Protein AF-A0A556U0G1-F1 (afdb_monomer)

Foldseek 3Di:
DDDDDDDDDDDDDDDDDDDDDDDDDDDDPDPDDDDDDDDDDDDPDDDQWDFVLDGDDWDWDDDDDDDDDDDDDDDDDDDDDDDDDDDFKDKDWDDDDDPRWIWIWIDGPPDPDTDDDTTTDDDDDDDPDGDTDDADDFKEADDDDDDFKDWPDPSPDGIGHAQDKTFIDTPPQWHWDPDFDDRIWGHHRHDIDDDPTDIFGKEADPDDPDQKDWDPPPPDGIGTAFDKTKMAGHPQWHWPVRDRIDIWGHHHHDIPDPPTDIHGPVVVVVVVVVVPPDDDDPDPDPQAAAEAEEAWALQSLLLVVLLVLQLCVLQVQALLQAHPPDPDQPPPPALQCNQWDADSVRGTAGSYAYEFQACVNLVCCCPDSNVNRYDPLSRYYHHDHLQQFLLCLAPNSLVVCLVSNVVSNVVSVVVHSHYQAYEYEAELRGNGRQNNVLNNLVVCCVVPVPHAYEYEYEYDDPVPHPDLCSLLSNLLSCLSCLQRHLAYEYFYPVLLQLCCCPALVDVGDDSNQSSNVSSLLVCLVCVLSRDDFPDRQGSVNLSVQAPPDSNLRYWWKFKDDFHFQVCQVPDADDPLRQLVNRQDCSRTRDNFNLLLKAWAAKEKRKEADDDVVSNVVSVVVVLVDPSHHHAPVCSPRYHYTYYHHFRDHDVVHGGHRHRMMMMMTIRILRCLVSLVVSLVSLCVCVVVCHPVCVSVVSPDDSVSSVVSSVVSVVSSVVSVVSRDHPPVPPPPPPDD

InterPro domains:
  IPR000217 Tubulin [PR01161] (297-317)
  IPR000217 Tubulin [PR01161] (340-359)
  IPR000217 Tubulin [PR01161] (382-393)
  IPR000217 Tubulin [PR01161] (395-419)
  IPR000217 Tubulin [PR01161] (421-439)
  IPR000217 Tubulin [PR01161] (440-461)
  IPR000217 Tubulin [PR01161] (465-478)
  IPR000217 Tubulin [PR01161] (479-499)
  IPR000217 Tubulin [PR01161] (667-695)
  IPR000217 Tubulin [PTHR11588] (289-726)
  IPR000436 Sushi/SCR/CCP domain [PF00084] (217-262)
  IPR000436 Sushi/SCR/CCP domain [PS50923] (201-264)
  IPR000436 Sushi/SCR/CCP domain [SM00032] (140-199)
  IPR000436 Sushi/SCR/CCP domain [SM00032] (203-262)
  IPR000436 Sushi/SCR/CCP domain [cd00033] (140-200)
  IPR000436 Sushi/SCR/CCP domain [cd00033] (203-262)
  IPR002452 Alpha tubulin [PR01162] (305-320)
  IPR002452 Alpha tubulin [PR01162] (332-345)
  IPR002452 Alpha tubulin [PR01162] (375-388)
  IPR002452 Alpha tubulin [PR01162] (407-415)

Organism: Bagarius yarrelli (NCBI:txid175774)

Solvent-accessible surface area (backbone atoms only — not comparable to full-atom values): 43188 Å² total; per-residue (Å²): 139,79,89,81,90,81,88,90,84,88,87,87,87,88,83,91,82,87,82,88,78,91,81,90,82,93,76,79,93,71,86,86,75,92,74,79,88,79,87,86,83,80,79,86,77,76,84,84,61,52,55,91,85,41,82,64,86,85,68,83,55,76,82,89,79,87,93,78,92,82,88,87,87,87,86,84,90,81,90,87,88,82,91,85,87,82,90,74,75,55,76,53,71,50,80,53,72,100,73,85,37,52,46,49,44,57,49,52,88,87,51,99,64,78,68,81,69,50,61,52,69,88,82,85,81,89,76,91,89,72,84,85,84,85,85,71,100,35,52,19,65,59,86,82,72,62,92,58,43,35,73,64,60,88,80,76,66,60,65,38,50,53,69,42,73,50,39,52,40,48,30,96,69,34,43,75,52,91,89,55,90,42,49,51,32,38,22,61,46,64,46,70,49,81,71,58,64,51,58,39,38,39,16,65,58,76,84,80,73,76,60,55,36,72,76,55,70,90,83,62,60,69,39,49,56,72,41,71,46,39,35,32,44,36,95,65,34,40,40,82,85,71,55,86,58,52,74,33,38,23,54,52,68,44,65,49,80,83,87,77,58,56,44,49,46,68,62,51,48,57,65,44,60,77,60,70,81,68,79,97,66,99,65,90,65,78,82,53,59,22,40,39,38,37,19,30,16,67,63,8,40,53,34,45,53,39,33,52,54,46,52,26,62,69,72,58,36,42,52,68,14,42,42,90,84,63,88,49,81,89,58,92,77,59,52,50,56,20,48,31,45,80,42,100,83,55,32,40,29,62,42,53,38,36,36,27,37,41,45,70,67,58,49,49,50,62,70,39,82,48,34,61,26,55,60,74,81,34,58,44,59,41,89,60,61,28,83,53,31,26,26,30,9,40,60,50,62,27,59,76,49,46,64,58,52,50,54,48,51,46,58,53,52,74,73,36,94,36,65,50,32,39,40,40,27,23,20,29,34,39,5,35,18,8,14,30,46,29,49,48,38,56,51,45,41,70,78,41,63,91,45,49,33,36,36,42,36,37,40,78,25,89,91,79,54,90,56,92,52,22,46,54,19,32,43,51,24,48,50,61,30,48,87,51,44,53,32,38,41,48,35,25,54,53,29,44,46,52,36,40,36,70,44,51,67,35,94,76,71,47,70,69,56,49,26,48,58,48,22,55,51,54,46,54,70,46,37,39,59,43,41,86,37,91,36,59,59,50,78,72,42,49,36,75,61,44,29,91,43,75,87,57,22,56,32,44,39,19,54,18,75,70,46,17,53,86,59,45,87,80,59,87,79,51,69,47,54,36,58,53,45,49,75,36,68,76,41,26,27,46,80,44,58,61,74,82,25,32,33,59,15,33,38,39,34,36,29,6,80,72,59,70,70,51,51,54,52,34,50,55,54,55,71,71,36,84,73,63,45,57,36,88,94,33,86,73,38,72,45,71,31,40,30,66,61,52,60,76,66,61,89,95,50,64,58,34,83,45,63,49,40,38,37,33,40,31,17,39,40,20,56,46,57,50,50,52,56,39,51,53,54,33,50,65,37,56,77,67,55,56,74,48,64,66,35,43,74,33,77,37,65,75,64,54,61,55,52,25,51,51,53,53,51,50,53,47,48,53,38,52,60,68,59,52,69,88,70,82,76,74,77,75,84,84,78,133

pLDDT: mean 70.83, std 23.63, range [21.72, 96.25]

Sequence (736 aa):
MTNLKLEDAGIYWAGIDKIYADIMFKVKVMVTEEVVSRPRVWLDRSPVVTCQGQPVLLRCWTDRGTNVNYTWSREARSQDVLLQSSADLLLRCESLTEDARYSCSAQNAVSSEQSKIISLHLLQAGQENCVYFLISDAQCKRPIFGENRILDDESGLQIFPDGATVKFKCSSGYITARGLASRSVTCNGTQWSELLLQCQTQCDRPAVGGNRVMVENTGQQTFLNGETVTFKCSTGYRIVDNSASKTITCVGTDWTNLELTCTDIFLLEKKLEIVATLDGTGDTQSVKRECISIHVGQAGVQIGNACWELYCLEHGIQPDGQMPSDKTIGGGDDSFNTFFSETGAGKHVPRAVFLDLEPTVVDEVRTGTYRQLFHPEQLITGKEDAANNYARGHYTIGKEVIDLVLDRTRKLADQCTGLQGFLVFHSFGGGTGSGFTSLLMERLSVDYGKKSKLEFSVYPAPQVSTAVVEPYNSILTTHTTLEHSDCAFMVDNEAIYDICRRNLDIERPTYTNLNRLMSQIVSSITASLRFDGALNVDITEFQTNLVPYPRIHFPLVTYAPVISAEKAYHEQLSVAEITNACFEPANQMVKCDPRHGKYMACCVLYRGDVVPKDVNAAIATIKTKRSIQFVDWCPTGFKVGINYQPPTVVPGGDLAKVQRAVCMLSNTTAIAEAWARLNHKFDLMYAKRAFVHWYVGEGMEEGEFSEAREDMAALEKDYEEVGADSVEGEEEEEEY

Mean predicted aligned error: 19.9 Å

Radius of gyration: 43.25 Å; Cα contacts (8 Å, |Δi|>4): 1221; chains: 1; bounding box: 97×89×118 Å

Structure (mmCIF, N/CA/C/O backbone):
data_AF-A0A556U0G1-F1
#
_entry.id   AF-A0A556U0G1-F1
#
loop_
_atom_site.group_PDB
_atom_site.id
_atom_site.type_symbol
_atom_site.label_atom_id
_atom_site.label_alt_id
_atom_site.label_comp_id
_atom_site.label_asym_id
_atom_site.label_entity_id
_atom_site.label_seq_id
_atom_site.pdbx_PDB_ins_code
_atom_site.Cartn_x
_atom_site.Cartn_y
_atom_site.Cartn_z
_atom_site.occupancy
_atom_site.B_iso_or_equiv
_atom_site.auth_seq_id
_atom_site.auth_comp_id
_atom_site.auth_asym_id
_atom_site.auth_atom_id
_atom_site.pdbx_PDB_model_num
ATOM 1 N N . MET A 1 1 ? 22.754 -0.346 65.872 1.00 28.94 1 MET A N 1
ATOM 2 C CA . MET A 1 1 ? 23.020 -0.374 64.416 1.00 28.94 1 MET A CA 1
ATOM 3 C C . MET A 1 1 ? 23.523 -1.775 64.148 1.00 28.94 1 MET A C 1
ATOM 5 O O . MET A 1 1 ? 24.453 -2.157 64.838 1.00 28.94 1 MET A O 1
ATOM 9 N N . THR A 1 2 ? 22.848 -2.646 63.407 1.00 26.36 2 THR A N 1
ATOM 10 C CA . THR A 1 2 ? 22.273 -2.541 62.043 1.00 26.36 2 THR A CA 1
ATOM 11 C C . THR A 1 2 ? 21.390 -3.809 61.883 1.00 26.36 2 THR A C 1
ATOM 13 O O . THR A 1 2 ? 21.847 -4.870 62.283 1.00 26.36 2 THR A O 1
ATOM 16 N N . ASN A 1 3 ? 20.075 -3.811 61.594 1.00 22.75 3 ASN A N 1
ATOM 17 C CA . ASN A 1 3 ? 19.340 -3.508 60.342 1.00 22.75 3 ASN A CA 1
ATOM 18 C C . ASN A 1 3 ? 20.105 -3.945 59.076 1.00 22.75 3 ASN A C 1
ATOM 20 O O . ASN A 1 3 ? 21.216 -3.467 58.901 1.00 22.75 3 ASN A O 1
ATOM 24 N N . LEU A 1 4 ? 19.611 -4.791 58.158 1.00 24.09 4 LEU A N 1
ATOM 25 C CA . LEU A 1 4 ? 18.251 -5.068 57.646 1.00 24.09 4 LEU A CA 1
ATOM 26 C C . LEU A 1 4 ? 18.256 -6.355 56.767 1.00 24.09 4 LEU A C 1
ATOM 28 O O . LEU A 1 4 ? 19.283 -6.600 56.148 1.00 24.09 4 LEU A O 1
ATOM 32 N N . LYS A 1 5 ? 17.069 -6.988 56.591 1.00 25.34 5 LYS A N 1
ATOM 33 C CA . LYS A 1 5 ? 16.547 -7.712 55.381 1.00 25.34 5 LYS A CA 1
ATOM 34 C C . LYS A 1 5 ? 17.290 -8.994 54.904 1.00 25.34 5 LYS A C 1
ATOM 36 O O . LYS A 1 5 ? 18.461 -9.133 55.195 1.00 25.34 5 LYS A O 1
ATOM 41 N N . LEU A 1 6 ? 16.725 -9.992 54.202 1.00 25.75 6 LEU A N 1
ATOM 42 C CA . LEU A 1 6 ? 15.509 -10.215 53.387 1.00 25.75 6 LEU A CA 1
ATOM 43 C C . LEU A 1 6 ? 15.269 -11.756 53.254 1.00 25.75 6 LEU A C 1
ATOM 45 O O . LEU A 1 6 ? 16.214 -12.518 53.407 1.00 25.75 6 LEU A O 1
ATOM 49 N N . GLU A 1 7 ? 14.020 -12.136 52.949 1.00 25.88 7 GLU A N 1
ATOM 50 C CA . GLU A 1 7 ? 13.533 -13.252 52.090 1.00 25.88 7 GLU A CA 1
ATOM 51 C C . GLU A 1 7 ? 13.789 -14.771 52.314 1.00 25.88 7 GLU A C 1
ATOM 53 O O . GLU A 1 7 ? 14.866 -15.238 52.660 1.00 25.88 7 GLU A O 1
ATOM 58 N N . ASP A 1 8 ? 12.693 -15.491 52.012 1.00 27.39 8 ASP A N 1
ATOM 59 C CA . ASP A 1 8 ? 12.501 -16.821 51.407 1.00 27.39 8 ASP A CA 1
ATOM 60 C C . ASP A 1 8 ? 12.915 -18.138 52.084 1.00 27.39 8 ASP A C 1
ATOM 62 O O . ASP A 1 8 ? 14.073 -18.408 52.377 1.00 27.39 8 ASP A O 1
ATOM 66 N N . ALA A 1 9 ? 11.924 -19.037 52.225 1.00 27.70 9 ALA A N 1
ATOM 67 C CA . ALA A 1 9 ? 11.876 -20.324 51.510 1.00 27.70 9 ALA A CA 1
ATOM 68 C C . ALA A 1 9 ? 10.770 -21.239 52.077 1.00 27.70 9 ALA A C 1
ATOM 70 O O . ALA A 1 9 ? 10.756 -21.587 53.259 1.00 27.70 9 ALA A O 1
ATOM 71 N N . GLY A 1 10 ? 9.864 -21.694 51.210 1.00 26.30 10 GLY A N 1
ATOM 72 C CA . GLY A 1 10 ? 9.154 -22.961 51.395 1.00 26.30 10 GLY A CA 1
ATOM 73 C C . GLY A 1 10 ? 9.829 -24.064 50.573 1.00 26.30 10 GLY A C 1
ATOM 74 O O . GLY A 1 10 ? 10.490 -23.744 49.595 1.00 26.30 10 GLY A O 1
ATOM 75 N N . ILE A 1 11 ? 9.649 -25.336 50.959 1.00 26.06 11 ILE A N 1
ATOM 76 C CA . ILE A 1 11 ? 9.400 -26.514 50.094 1.00 26.06 11 ILE A CA 1
ATOM 77 C C . ILE A 1 11 ? 9.125 -27.762 50.973 1.00 26.06 11 ILE A C 1
ATOM 79 O O . ILE A 1 11 ? 9.585 -27.886 52.104 1.00 26.06 11 ILE A O 1
ATOM 83 N N . TYR A 1 12 ? 8.288 -28.629 50.401 1.00 25.84 12 TYR A N 1
ATOM 84 C CA . TYR A 1 12 ? 7.563 -29.828 50.842 1.00 25.84 12 TYR A CA 1
ATOM 85 C C . TYR A 1 12 ? 8.403 -31.051 51.263 1.00 25.84 12 TYR A C 1
ATOM 87 O O . TYR A 1 12 ? 9.564 -31.120 50.898 1.00 25.84 12 TYR A O 1
ATOM 95 N N . TRP A 1 13 ? 7.775 -32.052 51.916 1.00 24.39 13 TRP A N 1
ATOM 96 C CA . TRP A 1 13 ? 7.660 -33.457 51.442 1.00 24.39 13 TRP A CA 1
ATOM 97 C C . TRP A 1 13 ? 6.618 -34.256 52.254 1.00 24.39 13 TRP A C 1
ATOM 99 O O . TRP A 1 13 ? 6.487 -34.103 53.468 1.00 24.39 13 TRP A O 1
ATOM 109 N N . ALA A 1 14 ? 5.875 -35.114 51.549 1.00 27.53 14 ALA A N 1
ATOM 110 C CA . ALA A 1 14 ? 4.930 -36.096 52.075 1.00 27.53 14 ALA A CA 1
ATOM 111 C C . ALA A 1 14 ? 5.623 -37.454 52.300 1.00 27.53 14 ALA A C 1
ATOM 113 O O . ALA A 1 14 ? 6.470 -37.849 51.504 1.00 27.53 14 ALA A O 1
ATOM 114 N N . GLY A 1 15 ? 5.220 -38.191 53.339 1.00 25.48 15 GLY A N 1
ATOM 115 C CA . GLY A 1 15 ? 5.685 -39.557 53.595 1.00 25.48 15 GLY A CA 1
ATOM 116 C C . GLY A 1 15 ? 4.915 -40.212 54.739 1.00 25.48 15 GLY A C 1
ATOM 117 O O . GLY A 1 15 ? 5.096 -39.862 55.900 1.00 25.48 15 GLY A O 1
ATOM 118 N N . ILE A 1 16 ? 4.023 -41.135 54.385 1.00 31.19 16 ILE A N 1
ATOM 119 C CA . ILE A 1 16 ? 3.271 -42.014 55.287 1.00 31.19 16 ILE A CA 1
ATOM 120 C C . ILE A 1 16 ? 4.157 -43.221 55.606 1.00 31.19 16 ILE A C 1
ATOM 122 O O . ILE A 1 16 ? 4.592 -43.874 54.667 1.00 31.19 16 ILE A O 1
ATOM 126 N N . ASP A 1 17 ? 4.343 -43.567 56.886 1.00 27.78 17 ASP A N 1
ATOM 127 C CA . ASP A 1 17 ? 4.239 -44.969 57.312 1.00 27.78 17 ASP A CA 1
ATOM 128 C C . ASP A 1 17 ? 4.019 -45.152 58.826 1.00 27.78 17 ASP A C 1
ATOM 130 O O . ASP A 1 17 ? 4.550 -44.435 59.672 1.00 27.78 17 ASP A O 1
ATOM 134 N N . LYS A 1 18 ? 3.125 -46.103 59.115 1.00 28.72 18 LYS A N 1
ATOM 135 C CA . LYS A 1 18 ? 2.422 -46.417 60.373 1.00 28.72 18 LYS A CA 1
ATOM 136 C C . LYS A 1 18 ? 3.313 -46.995 61.479 1.00 28.72 18 LYS A C 1
ATOM 138 O O . LYS A 1 18 ? 4.296 -47.654 61.179 1.00 28.72 18 LYS A O 1
ATOM 143 N N . ILE A 1 19 ? 2.808 -46.953 62.724 1.00 26.62 19 ILE A N 1
ATOM 144 C CA . ILE A 1 19 ? 2.691 -48.122 63.628 1.00 26.62 19 ILE A CA 1
ATOM 145 C C . ILE A 1 19 ? 1.631 -47.828 64.719 1.00 26.62 19 ILE A C 1
ATOM 147 O O . ILE A 1 19 ? 1.795 -46.910 65.511 1.00 26.62 19 ILE A O 1
ATOM 151 N N . TYR A 1 20 ? 0.567 -48.652 64.706 1.00 29.41 20 TYR A N 1
ATOM 152 C CA . TYR A 1 20 ? -0.371 -49.027 65.788 1.00 29.41 20 TYR A CA 1
ATOM 153 C C . TYR A 1 20 ? -1.248 -47.945 66.449 1.00 29.41 20 TYR A C 1
ATOM 155 O O . TYR A 1 20 ? -0.780 -46.899 66.860 1.00 29.41 20 TYR A O 1
ATOM 163 N N . ALA A 1 21 ? -2.530 -48.155 66.726 1.00 27.78 21 ALA A N 1
ATOM 164 C CA . ALA A 1 21 ? -3.531 -49.144 66.342 1.00 27.78 21 ALA A CA 1
ATOM 165 C C . ALA A 1 21 ? -4.877 -48.531 66.795 1.00 27.78 21 ALA A C 1
ATOM 167 O O . ALA A 1 21 ? -4.935 -47.952 67.876 1.00 27.78 21 ALA A O 1
ATOM 168 N N . ASP A 1 22 ? -5.890 -48.620 65.930 1.00 25.55 22 ASP A N 1
ATOM 169 C CA . ASP A 1 22 ? -7.312 -48.895 66.198 1.00 25.55 22 ASP A CA 1
ATOM 170 C C . ASP A 1 22 ? -8.046 -48.202 67.377 1.00 25.55 22 ASP A C 1
ATOM 172 O O . ASP A 1 22 ? -7.646 -48.326 68.523 1.00 25.55 22 ASP A O 1
ATOM 176 N N . ILE A 1 23 ? -9.209 -47.536 67.274 1.00 28.64 23 ILE A N 1
ATOM 177 C CA . ILE A 1 23 ? -10.278 -47.365 66.270 1.00 28.64 23 ILE A CA 1
ATOM 178 C C . ILE A 1 23 ? -11.098 -46.102 66.682 1.00 28.64 23 ILE A C 1
ATOM 180 O O . ILE A 1 23 ? -11.184 -45.760 67.860 1.00 28.64 23 ILE A O 1
ATOM 184 N N . MET A 1 24 ? -11.690 -45.415 65.693 1.00 23.23 24 MET A N 1
ATOM 185 C CA . MET A 1 24 ? -12.551 -44.204 65.730 1.00 23.23 24 MET A CA 1
ATOM 186 C C . MET A 1 24 ? -13.786 -44.292 66.673 1.00 23.23 24 MET A C 1
ATOM 188 O O . MET A 1 24 ? -14.237 -45.390 66.967 1.00 23.23 24 MET A O 1
ATOM 192 N N . PHE A 1 25 ? -14.415 -43.219 67.196 1.00 27.34 25 PHE A N 1
ATOM 193 C CA . PHE A 1 25 ? -14.972 -42.014 66.538 1.00 27.34 25 PHE A CA 1
ATOM 194 C C . PHE A 1 25 ? -15.118 -40.790 67.483 1.00 27.34 25 PHE A C 1
ATOM 196 O O . PHE A 1 25 ? -15.427 -40.926 68.664 1.00 27.34 25 PHE A O 1
ATOM 203 N N . LYS A 1 26 ? -14.997 -39.572 66.921 1.00 27.22 26 LYS A N 1
ATOM 204 C CA . LYS A 1 26 ? -15.439 -38.286 67.506 1.00 27.22 26 LYS A CA 1
ATOM 205 C C . LYS A 1 26 ? -16.962 -38.153 67.390 1.00 27.22 26 LYS A C 1
ATOM 207 O O . LYS A 1 26 ? -17.457 -38.134 66.267 1.00 27.22 26 LYS A O 1
ATOM 212 N N . VAL A 1 27 ? -17.677 -37.905 68.491 1.00 24.47 27 VAL A N 1
ATOM 213 C CA . VAL A 1 27 ? -19.022 -37.303 68.435 1.00 24.47 27 VAL A CA 1
ATOM 214 C C . VAL A 1 27 ? -19.171 -36.249 69.533 1.00 24.47 27 VAL A C 1
ATOM 216 O O . VAL A 1 27 ? -18.897 -36.494 70.704 1.00 24.47 27 VAL A O 1
ATOM 219 N N . LYS A 1 28 ? -19.564 -35.047 69.092 1.00 23.81 28 LYS A N 1
ATOM 220 C CA . LYS A 1 28 ? -19.944 -33.872 69.885 1.00 23.81 28 LYS A CA 1
ATOM 221 C C . LYS A 1 28 ? -20.866 -34.256 71.042 1.00 23.81 28 LYS A C 1
ATOM 223 O O . LYS A 1 28 ? -21.819 -35.002 70.843 1.00 23.81 28 LYS A O 1
ATOM 228 N N . VAL A 1 29 ? -20.648 -33.639 72.201 1.00 26.95 29 VAL A N 1
ATOM 229 C CA . VAL A 1 29 ? -21.629 -33.608 73.291 1.00 26.95 29 VAL A CA 1
ATOM 230 C C . VAL A 1 29 ? -22.904 -32.942 72.760 1.00 26.95 29 VAL A C 1
ATOM 232 O O . VAL A 1 29 ? -22.956 -31.724 72.604 1.00 26.95 29 VAL A O 1
ATOM 235 N N . MET A 1 30 ? -23.906 -33.754 72.424 1.00 22.06 30 MET A N 1
ATOM 236 C CA . MET A 1 30 ? -25.283 -33.327 72.204 1.00 22.06 30 MET A CA 1
ATOM 237 C C . MET A 1 30 ? -26.067 -33.699 73.456 1.00 22.06 30 MET A C 1
ATOM 239 O O . MET A 1 30 ? -26.327 -34.873 73.704 1.00 22.06 30 MET A O 1
ATOM 243 N N . VAL A 1 31 ? -26.427 -32.696 74.255 1.00 23.86 31 VAL A N 1
ATOM 244 C CA . VAL A 1 31 ? -27.541 -32.840 75.191 1.00 23.86 31 VAL A CA 1
ATOM 245 C C . VAL A 1 31 ? -28.800 -32.891 74.333 1.00 23.86 31 VAL A C 1
ATOM 247 O O . VAL A 1 31 ? -29.129 -31.933 73.637 1.00 23.86 31 VAL A O 1
ATOM 250 N N . THR A 1 32 ? -29.447 -34.048 74.325 1.00 24.47 32 THR A N 1
ATOM 251 C CA . THR A 1 32 ? -30.760 -34.266 73.727 1.00 24.47 32 THR A CA 1
ATOM 252 C C . THR A 1 32 ? -31.829 -33.694 74.651 1.00 24.47 32 THR A C 1
ATOM 254 O O . THR A 1 32 ? -32.144 -34.298 75.673 1.00 24.47 32 THR A O 1
ATOM 257 N N . GLU A 1 33 ? -32.407 -32.559 74.273 1.00 22.33 33 GLU A N 1
ATOM 258 C CA . GLU A 1 33 ? -33.780 -32.214 74.641 1.00 22.33 33 GLU A CA 1
ATOM 259 C C . GLU A 1 33 ? -34.601 -32.155 73.350 1.00 22.33 33 GLU A C 1
ATOM 261 O O . GLU A 1 33 ? -34.437 -31.261 72.519 1.00 22.33 33 GLU A O 1
ATOM 266 N N . GLU A 1 34 ? -35.471 -33.148 73.164 1.00 28.33 34 GLU A N 1
ATOM 267 C CA . GLU A 1 34 ? -36.632 -33.005 72.292 1.00 28.33 34 GLU A CA 1
ATOM 268 C C . GLU A 1 34 ? -37.576 -31.987 72.928 1.00 28.33 34 GLU A C 1
ATOM 270 O O . GLU A 1 34 ? -38.126 -32.249 73.994 1.00 28.33 34 GLU A O 1
ATOM 275 N N . VAL A 1 35 ? -37.825 -30.858 72.261 1.00 24.81 35 VAL A N 1
ATOM 276 C CA . VAL A 1 35 ? -39.031 -30.066 72.526 1.00 24.81 35 VAL A CA 1
ATOM 277 C C . VAL A 1 35 ? -39.583 -29.525 71.210 1.00 24.81 35 VAL A C 1
ATOM 279 O O . VAL A 1 35 ? -39.032 -28.610 70.601 1.00 24.81 35 VAL A O 1
ATOM 282 N N . VAL A 1 36 ? -40.673 -30.172 70.795 1.00 26.66 36 VAL A N 1
ATOM 283 C CA . VAL A 1 36 ? -41.829 -29.693 70.024 1.00 26.66 36 VAL A CA 1
ATOM 284 C C . VAL A 1 36 ? -41.690 -28.279 69.440 1.00 26.66 36 VAL A C 1
ATOM 286 O O . VAL A 1 36 ? -41.546 -27.283 70.150 1.00 26.66 36 VAL A O 1
ATOM 289 N N . SER A 1 37 ? -41.802 -28.206 68.113 1.00 28.83 37 SER A N 1
ATOM 290 C CA . SER A 1 37 ? -41.826 -26.980 67.316 1.00 28.83 37 SER A CA 1
ATOM 291 C C . SER A 1 37 ? -42.733 -25.900 67.917 1.00 28.83 37 SER A C 1
ATOM 293 O O . SER A 1 37 ? -43.923 -26.106 68.149 1.00 28.83 37 SER A O 1
ATOM 295 N N . ARG A 1 38 ? -42.126 -24.733 68.136 1.00 26.47 38 ARG A N 1
ATOM 296 C CA . ARG 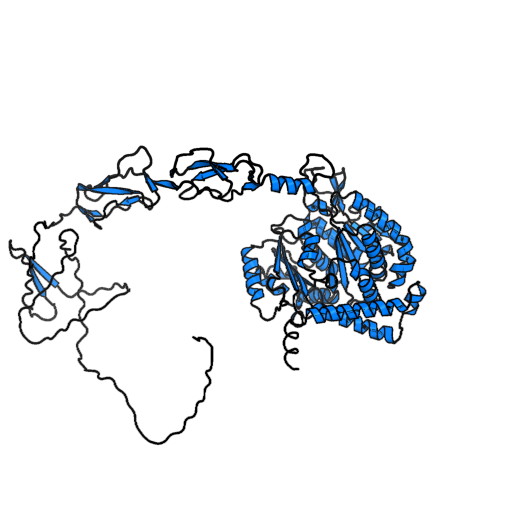A 1 38 ? -42.693 -23.533 68.758 1.00 26.47 38 ARG A CA 1
ATOM 297 C C . ARG A 1 38 ? -43.834 -22.918 67.924 1.00 26.47 38 ARG A C 1
ATOM 299 O O . ARG A 1 38 ? -43.658 -22.761 66.715 1.00 26.47 38 ARG A O 1
ATOM 306 N N . PRO A 1 39 ? -44.926 -22.441 68.551 1.00 24.95 39 PRO A N 1
ATOM 307 C CA . PRO A 1 39 ? -45.899 -21.564 67.907 1.00 24.95 39 PRO A CA 1
ATOM 308 C C . PRO A 1 39 ? -45.316 -20.144 67.786 1.00 24.95 39 PRO A C 1
ATOM 310 O O . PRO A 1 39 ? -44.871 -19.559 68.775 1.00 24.95 39 PRO A O 1
ATOM 313 N N . ARG A 1 40 ? -45.296 -19.569 66.578 1.00 26.25 40 ARG A N 1
ATOM 314 C CA . ARG A 1 40 ? -45.028 -18.134 66.372 1.00 26.25 40 ARG A CA 1
ATOM 315 C C . ARG A 1 40 ? -46.362 -17.396 66.288 1.00 26.25 40 ARG A C 1
ATOM 317 O O . ARG A 1 40 ? -47.118 -17.598 65.347 1.00 26.25 40 ARG A O 1
ATOM 324 N N . VAL A 1 41 ? -46.629 -16.541 67.270 1.00 25.33 41 VAL A N 1
ATOM 325 C CA . VAL A 1 41 ? -47.799 -15.652 67.320 1.00 25.33 41 VAL A CA 1
ATOM 326 C C . VAL A 1 41 ? -47.405 -14.290 66.749 1.00 25.33 41 VAL A C 1
ATOM 328 O O . VAL A 1 41 ? -46.365 -13.745 67.119 1.00 25.33 41 VAL A O 1
ATOM 331 N N . TRP A 1 42 ? -48.240 -13.736 65.871 1.00 26.92 42 TRP A N 1
ATOM 332 C CA . TRP A 1 42 ? -48.158 -12.349 65.415 1.00 26.92 42 TRP A CA 1
ATOM 333 C C . TRP A 1 42 ? -49.120 -11.490 66.238 1.00 26.92 42 TRP A C 1
ATOM 335 O O . TRP A 1 42 ? -50.276 -11.859 66.429 1.00 26.92 42 TRP A O 1
ATOM 345 N N . LEU A 1 43 ? -48.649 -10.338 66.711 1.00 27.02 43 LEU A N 1
ATOM 346 C CA . LEU A 1 43 ? -49.523 -9.265 67.179 1.00 27.02 43 LEU A CA 1
ATOM 347 C C . LEU A 1 43 ? -50.033 -8.522 65.942 1.00 27.02 43 LEU A C 1
ATOM 349 O O . LEU A 1 43 ? -49.268 -7.810 65.292 1.00 27.02 43 LEU A O 1
ATOM 353 N N . ASP A 1 44 ? -51.310 -8.691 65.609 1.00 30.03 44 ASP A N 1
ATOM 354 C CA . ASP A 1 44 ? -51.980 -7.800 64.666 1.00 30.03 44 ASP A CA 1
ATOM 355 C C . ASP A 1 44 ? -52.306 -6.502 65.420 1.00 30.03 44 ASP A C 1
ATOM 357 O O . ASP A 1 44 ? -53.232 -6.448 66.227 1.00 30.03 44 ASP A O 1
ATOM 361 N N . ARG A 1 45 ? -51.477 -5.477 65.182 1.00 33.41 45 ARG A N 1
ATOM 362 C CA . ARG A 1 45 ? -51.518 -4.115 65.755 1.00 33.41 45 ARG A CA 1
ATOM 363 C C . ARG A 1 45 ? -51.033 -3.987 67.206 1.00 33.41 45 ARG A C 1
ATOM 365 O O . ARG A 1 45 ? -51.789 -4.093 68.167 1.00 33.41 45 ARG A O 1
ATOM 372 N N . SER A 1 46 ? -49.764 -3.619 67.364 1.00 33.59 46 SER A N 1
ATOM 373 C CA . SER A 1 46 ? -49.228 -3.113 68.633 1.00 33.59 46 SER A CA 1
ATOM 374 C C . SER A 1 46 ? -49.536 -1.612 68.784 1.00 33.59 46 SER A C 1
ATOM 376 O O . SER A 1 46 ? -49.191 -0.849 67.878 1.00 33.59 46 SER A O 1
ATOM 378 N N . PRO A 1 47 ? -50.102 -1.136 69.909 1.00 35.25 47 PRO A N 1
ATOM 379 C CA . PRO A 1 4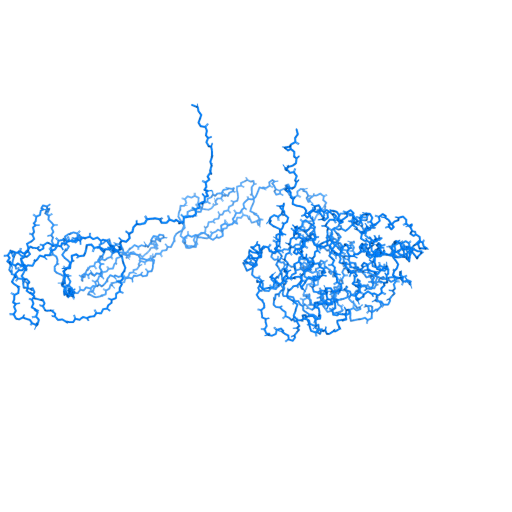7 ? -50.078 0.285 70.239 1.00 35.25 47 PRO A CA 1
ATOM 380 C C . PRO A 1 47 ? -48.637 0.671 70.602 1.00 35.25 47 PRO A C 1
ATOM 382 O O . PRO A 1 47 ? -48.061 0.144 71.554 1.00 35.25 47 PRO A O 1
ATOM 3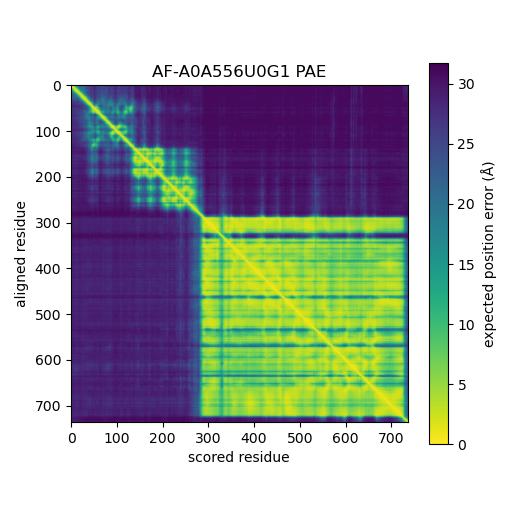85 N N . VAL A 1 48 ? -48.016 1.558 69.823 1.00 37.94 48 VAL A N 1
ATOM 386 C CA . VAL A 1 48 ? -46.670 2.051 70.138 1.00 37.94 48 VAL A CA 1
ATOM 387 C C . VAL A 1 48 ? -46.802 3.083 71.254 1.00 37.94 48 VAL A C 1
ATOM 389 O O . VAL A 1 48 ? -47.230 4.210 71.022 1.00 37.94 48 VAL A O 1
ATOM 392 N N . VAL A 1 49 ? -46.449 2.698 72.479 1.00 39.06 49 VAL A N 1
ATOM 393 C CA . VAL A 1 49 ? -46.349 3.642 73.596 1.00 39.06 49 VAL A CA 1
ATOM 394 C C . VAL A 1 49 ? -45.000 4.349 73.486 1.00 39.06 49 VAL A C 1
ATOM 396 O O . VAL A 1 49 ? -43.952 3.776 73.787 1.00 39.06 49 VAL A O 1
ATOM 399 N N . THR A 1 50 ? -45.020 5.589 73.007 1.00 39.78 50 THR A N 1
ATOM 400 C CA . THR A 1 50 ? -43.838 6.456 72.950 1.00 39.78 50 THR A CA 1
ATOM 401 C C . THR A 1 50 ? -43.884 7.485 74.069 1.00 39.78 50 THR A C 1
ATOM 403 O O . THR A 1 50 ? -44.916 8.116 74.283 1.00 39.78 50 THR A O 1
ATOM 406 N N . CYS A 1 51 ? -42.753 7.720 74.724 1.00 37.25 51 CYS A N 1
ATOM 407 C CA . CYS A 1 51 ? -42.543 8.874 75.597 1.00 37.25 51 CYS A CA 1
ATOM 408 C C . CYS A 1 51 ? -41.497 9.752 74.893 1.00 37.25 51 CYS A C 1
ATOM 410 O O . CYS A 1 51 ? -40.391 9.291 74.623 1.00 37.25 51 CYS A O 1
ATOM 412 N N . GLN A 1 52 ? -41.893 10.958 74.461 1.00 39.53 52 GLN A N 1
ATOM 413 C CA . GLN A 1 52 ? -41.062 11.888 73.668 1.00 39.53 52 GLN A CA 1
ATOM 414 C C . GLN A 1 52 ? -40.392 11.258 72.424 1.00 39.53 52 GLN A C 1
ATOM 416 O O . GLN A 1 52 ? -39.214 11.470 72.152 1.00 39.53 52 GLN A O 1
ATOM 421 N N . GLY A 1 53 ? -41.134 10.445 71.664 1.00 39.41 53 GLY A N 1
ATOM 422 C CA . GLY A 1 53 ? -40.634 9.833 70.423 1.00 39.41 53 GLY A CA 1
ATOM 423 C C . GLY A 1 53 ? -39.647 8.671 70.611 1.00 39.41 53 GLY A C 1
ATOM 424 O O . GLY A 1 53 ? -39.236 8.067 69.624 1.00 39.41 53 GLY A O 1
ATOM 425 N N . GLN A 1 54 ? -39.303 8.301 71.850 1.00 34.03 54 GLN A N 1
ATOM 426 C CA . GLN A 1 54 ? -38.510 7.106 72.149 1.00 34.03 54 GLN A CA 1
ATOM 427 C C . GLN A 1 54 ? -39.441 5.911 72.443 1.00 34.03 54 GLN A C 1
ATOM 429 O O . GLN A 1 54 ? -40.404 6.054 73.209 1.00 34.03 54 GLN A O 1
ATOM 434 N N . PRO A 1 55 ? -39.190 4.727 71.852 1.00 37.41 55 PRO A N 1
ATOM 435 C CA . PRO A 1 55 ? -39.968 3.526 72.140 1.00 37.41 55 PRO A CA 1
ATOM 436 C C . PRO A 1 55 ? -39.685 3.039 73.568 1.00 37.41 55 PRO A C 1
ATOM 438 O O . PRO A 1 55 ? -38.535 2.794 73.934 1.00 37.41 55 PRO A O 1
ATOM 441 N N . VAL A 1 56 ? -40.731 2.886 74.385 1.00 35.66 56 VAL A N 1
ATOM 442 C CA . VAL A 1 56 ? -40.592 2.415 75.772 1.00 35.66 56 VAL A CA 1
ATOM 443 C C . VAL A 1 56 ? -40.504 0.888 75.796 1.00 35.66 56 VAL A C 1
ATOM 445 O O . VAL A 1 56 ? -41.328 0.188 75.209 1.00 35.66 56 VAL A O 1
ATOM 448 N N . LEU A 1 57 ? -39.493 0.356 76.484 1.00 35.69 57 LEU A N 1
ATOM 449 C CA . LEU A 1 57 ? -39.244 -1.082 76.572 1.00 35.69 57 LEU A CA 1
ATOM 450 C C . LEU A 1 57 ? -40.082 -1.693 77.709 1.00 35.69 57 LEU A C 1
ATOM 452 O O . LEU A 1 57 ? -39.821 -1.443 78.884 1.00 35.69 57 LEU A O 1
ATOM 456 N N . LEU A 1 58 ? -41.093 -2.497 77.373 1.00 33.91 58 LEU A N 1
ATOM 457 C CA . LEU A 1 58 ? -41.945 -3.174 78.357 1.00 33.91 58 LEU A CA 1
ATOM 458 C C . LEU A 1 58 ? -41.262 -4.452 78.876 1.00 33.91 58 LEU A C 1
ATOM 460 O O . LEU A 1 58 ? -40.844 -5.301 78.089 1.00 33.91 58 LEU A O 1
ATOM 464 N N . ARG A 1 59 ? -41.167 -4.617 80.203 1.00 31.31 59 ARG A N 1
ATOM 465 C CA . ARG A 1 59 ? -40.731 -5.872 80.848 1.00 31.31 59 ARG A CA 1
ATOM 466 C C . ARG A 1 59 ? -41.919 -6.555 81.523 1.00 31.31 59 ARG A C 1
ATOM 468 O O . ARG A 1 59 ? -42.481 -6.009 82.467 1.00 31.31 59 ARG A O 1
ATOM 475 N N . CYS A 1 60 ? -42.248 -7.768 81.085 1.00 31.84 60 CYS A N 1
ATOM 476 C CA . CYS A 1 60 ? -43.181 -8.643 81.796 1.00 31.84 60 CYS A CA 1
ATOM 477 C C . CYS A 1 60 ? -42.468 -9.384 82.928 1.00 31.84 60 CYS A C 1
ATOM 479 O O . CYS A 1 60 ? -41.386 -9.936 82.725 1.00 31.84 60 CYS A O 1
ATOM 481 N N . TRP A 1 61 ? -43.113 -9.452 84.089 1.00 31.70 61 TRP A N 1
ATOM 482 C CA . TRP A 1 61 ? -42.753 -10.364 85.171 1.00 31.70 61 TRP A CA 1
ATOM 483 C C . TRP A 1 61 ? -43.848 -11.428 85.279 1.00 31.70 61 TRP A C 1
ATOM 485 O O . TRP A 1 61 ? -45.025 -11.127 85.091 1.00 31.70 61 TRP A O 1
ATOM 495 N N . THR A 1 62 ? -43.463 -12.671 85.551 1.00 34.72 62 THR A N 1
ATOM 496 C CA . THR A 1 62 ? -44.400 -13.750 85.886 1.00 34.72 62 THR A CA 1
ATOM 497 C C . THR A 1 62 ? -44.175 -14.137 87.341 1.00 34.72 62 THR A C 1
ATOM 499 O O . THR A 1 62 ? -43.035 -14.358 87.756 1.00 34.72 62 THR A O 1
ATOM 502 N N . ASP A 1 63 ? -45.251 -14.181 88.127 1.00 30.52 63 ASP A N 1
ATOM 503 C CA . ASP A 1 63 ? -45.195 -14.711 89.487 1.00 30.52 63 ASP A CA 1
ATOM 504 C C . ASP A 1 63 ? -45.147 -16.244 89.443 1.00 30.52 63 ASP A C 1
ATOM 506 O O . ASP A 1 63 ? -45.802 -16.897 88.631 1.00 30.52 63 ASP A O 1
ATOM 510 N N . ARG A 1 64 ? -44.292 -16.814 90.292 1.00 29.12 64 ARG A N 1
ATOM 511 C CA . ARG A 1 64 ? -43.860 -18.218 90.272 1.00 29.12 64 ARG A CA 1
ATOM 512 C C . ARG A 1 64 ? -45.022 -19.218 90.351 1.00 29.12 64 ARG A C 1
ATOM 514 O O . ARG A 1 64 ? -45.838 -19.146 91.263 1.00 29.12 64 ARG A O 1
ATOM 521 N N . GLY A 1 65 ? -44.964 -20.257 89.513 1.00 28.02 65 GLY A N 1
ATOM 522 C CA . GLY A 1 65 ? -45.781 -21.467 89.647 1.00 28.02 65 GLY A CA 1
ATOM 523 C C . GLY A 1 65 ? -45.372 -22.588 88.684 1.00 28.02 65 GLY A C 1
ATOM 524 O O . GLY A 1 65 ? -45.932 -22.701 87.607 1.00 28.02 65 GLY A O 1
ATOM 525 N N . THR A 1 66 ? -44.401 -23.408 89.105 1.00 30.02 66 THR A N 1
ATOM 526 C CA . THR A 1 66 ? -44.098 -24.794 88.664 1.00 30.02 66 THR A CA 1
ATOM 527 C C . THR A 1 66 ? -43.816 -25.109 87.176 1.00 30.02 66 THR A C 1
ATOM 529 O O . THR A 1 66 ? -44.707 -25.160 86.341 1.00 30.02 66 THR A O 1
ATOM 532 N N . ASN A 1 67 ? -42.559 -25.517 86.938 1.00 31.91 67 ASN A N 1
ATOM 533 C CA . ASN A 1 67 ? -42.079 -26.495 85.944 1.00 31.91 67 ASN A CA 1
ATOM 534 C C . ASN A 1 67 ? -42.145 -26.191 84.437 1.00 31.91 67 ASN A C 1
ATOM 536 O O . ASN A 1 67 ? -42.495 -27.076 83.664 1.00 31.91 67 ASN A O 1
ATOM 540 N N . VAL A 1 68 ? -41.632 -25.036 83.995 1.00 31.58 68 VAL A N 1
ATOM 541 C CA . VAL A 1 68 ? -40.963 -24.956 82.678 1.00 31.58 68 VAL A CA 1
ATOM 542 C C . VAL A 1 68 ? -39.791 -23.964 82.745 1.00 31.58 68 VAL A C 1
ATOM 544 O O . VAL A 1 68 ? -39.988 -22.792 83.058 1.00 31.58 68 VAL A O 1
ATOM 547 N N . ASN A 1 69 ? -38.563 -24.423 82.476 1.00 24.52 69 ASN A N 1
ATOM 548 C CA . ASN A 1 69 ? -37.378 -23.564 82.361 1.00 24.52 69 ASN A CA 1
ATOM 549 C C . ASN A 1 69 ? -37.322 -22.947 80.955 1.00 24.52 69 ASN A C 1
ATOM 551 O O . ASN A 1 69 ? -37.279 -23.680 79.974 1.00 24.52 69 ASN A O 1
ATOM 555 N N . TYR A 1 70 ? -37.232 -21.619 80.851 1.00 30.34 70 TYR A N 1
ATOM 556 C CA . TYR A 1 70 ? -36.859 -20.945 79.603 1.00 30.34 70 TYR A CA 1
ATOM 557 C C . TYR A 1 70 ? -35.666 -20.013 79.844 1.00 30.34 70 TYR A C 1
ATOM 559 O O . TYR A 1 70 ? -35.728 -19.091 80.657 1.00 30.34 70 TYR A O 1
ATOM 567 N N . THR A 1 71 ? -34.573 -20.265 79.126 1.00 23.72 71 THR A N 1
ATOM 568 C CA . THR A 1 71 ? -33.360 -19.439 79.066 1.00 23.72 71 THR A CA 1
ATOM 569 C C . THR A 1 71 ? -33.429 -18.479 77.872 1.00 23.72 71 THR A C 1
ATOM 571 O O . THR A 1 71 ? -33.916 -18.836 76.800 1.00 23.72 71 THR A O 1
ATOM 574 N N . TRP A 1 72 ? -32.939 -17.246 78.041 1.00 25.61 72 TRP A N 1
ATOM 575 C CA . TRP A 1 72 ? -32.884 -16.227 76.984 1.00 25.61 72 TRP A CA 1
ATOM 576 C C . TRP A 1 72 ? -31.433 -15.964 76.568 1.00 25.61 72 TRP A C 1
ATOM 578 O O . TRP A 1 72 ? -30.593 -15.690 77.423 1.00 25.61 72 TRP A O 1
ATOM 588 N N . SER A 1 73 ? -31.151 -15.968 75.263 1.00 23.94 73 SER A N 1
ATOM 589 C CA . SER A 1 73 ? -29.895 -15.465 74.689 1.00 23.94 73 SER A CA 1
ATOM 590 C C . SER A 1 73 ? -30.164 -14.631 73.429 1.00 23.94 73 SER A C 1
ATOM 592 O O . SER A 1 73 ? -31.091 -14.908 72.669 1.00 23.94 73 SER A O 1
ATOM 594 N N . ARG A 1 74 ? -29.359 -13.584 73.232 1.00 24.89 74 ARG A N 1
ATOM 595 C CA . ARG A 1 74 ? -29.483 -12.511 72.230 1.00 24.89 74 ARG A CA 1
ATOM 596 C C . ARG A 1 74 ? -28.265 -12.562 71.303 1.00 24.89 74 ARG A C 1
ATOM 598 O O . ARG A 1 74 ? -27.181 -12.553 71.860 1.00 24.89 74 ARG A O 1
ATOM 605 N N . GLU A 1 75 ? -28.426 -12.511 69.970 1.00 22.72 75 GLU A N 1
ATOM 606 C CA . GLU A 1 75 ? -27.512 -11.785 69.051 1.00 22.72 75 GLU A CA 1
ATOM 607 C C . GLU A 1 75 ? -27.945 -11.739 67.555 1.00 22.72 75 GLU A C 1
ATOM 609 O O . GLU A 1 75 ? -28.454 -12.703 67.002 1.00 22.72 75 GLU A O 1
ATOM 614 N N . ALA A 1 76 ? -27.759 -10.533 66.992 1.00 23.30 76 ALA A N 1
ATOM 615 C CA . ALA A 1 76 ? -27.666 -9.952 65.630 1.00 23.30 76 ALA A CA 1
ATOM 616 C C . ALA A 1 76 ? -28.148 -10.604 64.288 1.00 23.30 76 ALA A C 1
ATOM 618 O O . ALA A 1 76 ? -27.694 -11.666 63.895 1.00 23.30 76 ALA A O 1
ATOM 619 N N . ARG A 1 77 ? -28.947 -9.785 63.548 1.00 25.45 77 ARG A N 1
ATOM 620 C CA . ARG A 1 77 ? -29.027 -9.401 62.089 1.00 25.45 77 ARG A CA 1
ATOM 621 C C . ARG A 1 77 ? -28.591 -10.425 61.006 1.00 25.45 77 ARG A C 1
ATOM 623 O O . ARG A 1 77 ? -27.478 -10.912 61.052 1.00 25.45 77 ARG A O 1
ATOM 630 N N . SER A 1 78 ? -29.333 -10.691 59.919 1.00 24.23 78 SER A N 1
ATOM 631 C CA . SER A 1 78 ? -29.835 -9.799 58.846 1.00 24.23 78 SER A CA 1
ATOM 632 C C . SER A 1 78 ? -30.756 -10.584 57.873 1.00 24.23 78 SER A C 1
ATOM 634 O O . SER A 1 78 ? -30.628 -11.796 57.802 1.00 24.23 78 SER A O 1
ATOM 636 N N . GLN A 1 79 ? -31.658 -9.870 57.175 1.00 27.89 79 GLN A N 1
ATOM 637 C CA . GLN A 1 79 ? -32.450 -10.238 55.973 1.00 27.89 79 GLN A CA 1
ATOM 638 C C . GLN A 1 79 ? -33.151 -11.616 55.903 1.00 27.89 79 GLN A C 1
ATOM 640 O O . GLN A 1 79 ? -32.508 -12.635 55.717 1.00 27.89 79 GLN A O 1
ATOM 645 N N . ASP A 1 80 ? -34.493 -11.611 55.952 1.00 23.53 80 ASP A N 1
ATOM 646 C CA . ASP A 1 80 ? -35.347 -12.190 54.895 1.00 23.53 80 ASP A CA 1
ATOM 647 C C . ASP A 1 80 ? -36.837 -11.885 55.142 1.00 23.53 80 ASP A C 1
ATOM 649 O O . ASP A 1 80 ? -37.344 -11.957 56.264 1.00 23.53 80 ASP A O 1
ATOM 653 N N . VAL A 1 81 ? -37.536 -11.515 54.066 1.00 28.20 81 VAL A N 1
ATOM 654 C CA . VAL A 1 81 ? -38.997 -11.370 53.993 1.00 28.20 81 VAL A CA 1
ATOM 655 C C . VAL A 1 81 ? -39.579 -12.690 53.497 1.00 28.20 81 VAL A C 1
ATOM 657 O O . VAL A 1 81 ? -39.180 -13.151 52.434 1.00 28.20 81 VAL A O 1
ATOM 660 N N . LEU A 1 82 ? -40.584 -13.238 54.188 1.00 21.72 82 LEU A N 1
ATOM 661 C CA . LEU A 1 82 ? -41.616 -14.076 53.563 1.00 21.72 82 LEU A CA 1
ATOM 662 C C . LEU A 1 82 ? -42.883 -14.131 54.433 1.00 21.72 82 LEU A C 1
ATOM 664 O O . LEU A 1 82 ? -42.855 -14.498 55.606 1.00 21.72 82 LEU A O 1
ATOM 668 N N . LEU A 1 83 ? -43.994 -13.716 53.821 1.00 24.08 83 LEU A N 1
ATOM 669 C CA . LEU A 1 83 ? -45.372 -13.841 54.297 1.00 24.08 83 LEU A CA 1
ATOM 670 C C . LEU A 1 83 ? -45.832 -15.305 54.215 1.00 24.08 83 LEU A C 1
ATOM 672 O O . LEU A 1 83 ? -45.724 -15.885 53.139 1.00 24.08 83 LEU A O 1
ATOM 676 N N . GLN A 1 84 ? -46.443 -15.847 55.277 1.00 24.47 84 GLN A N 1
ATOM 677 C CA . GLN A 1 84 ? -47.623 -16.729 55.190 1.00 24.47 84 GLN A CA 1
ATOM 678 C C . GLN A 1 84 ? -48.257 -16.999 56.571 1.00 24.47 84 GLN A C 1
ATOM 680 O O . GLN A 1 84 ? -47.585 -17.047 57.598 1.00 24.47 84 GLN A O 1
ATOM 685 N N . SER A 1 85 ? -49.586 -17.102 56.562 1.00 26.62 85 SER A N 1
ATOM 686 C CA . SER A 1 85 ? -50.548 -17.090 57.671 1.00 26.62 85 SER A CA 1
ATOM 687 C C . SER A 1 85 ? -50.769 -18.437 58.373 1.00 26.62 85 SER A C 1
ATOM 689 O O . SER A 1 85 ? -50.790 -19.463 57.699 1.00 26.62 85 SER A O 1
ATOM 691 N N . SER A 1 86 ? -51.163 -18.412 59.652 1.00 27.14 86 SER A N 1
ATOM 692 C CA . SER A 1 86 ? -52.112 -19.389 60.220 1.00 27.14 86 SER A CA 1
ATOM 693 C C . SER A 1 86 ? -52.861 -18.804 61.429 1.00 27.14 86 SER A C 1
ATOM 695 O O . SER A 1 86 ? -52.243 -18.240 62.332 1.00 27.14 86 SER A O 1
ATOM 697 N N . ALA A 1 87 ? -54.192 -18.920 61.416 1.00 38.31 87 ALA A N 1
ATOM 698 C CA . ALA A 1 87 ? -55.100 -18.651 62.536 1.00 38.31 87 ALA A CA 1
ATOM 699 C C . ALA A 1 87 ? -54.929 -19.739 63.609 1.00 38.31 87 ALA A C 1
ATOM 701 O O . ALA A 1 87 ? -54.623 -20.845 63.195 1.00 38.31 87 ALA A O 1
ATOM 702 N N . ASP A 1 88 ? -55.056 -19.425 64.912 1.00 34.50 88 ASP A N 1
ATOM 703 C CA . ASP A 1 88 ? -55.466 -20.362 66.002 1.00 34.50 88 ASP A CA 1
ATOM 704 C C . ASP A 1 88 ? -55.203 -19.844 67.447 1.00 34.50 88 ASP A C 1
ATOM 706 O O . ASP A 1 88 ? -55.232 -20.614 68.407 1.00 34.50 88 ASP A O 1
ATOM 710 N N . LEU A 1 89 ? -55.008 -18.534 67.676 1.00 35.69 89 LEU A N 1
ATOM 711 C CA . LEU A 1 89 ? -54.914 -17.975 69.039 1.00 35.69 89 LEU A CA 1
ATOM 712 C C . LEU A 1 89 ? -55.738 -16.688 69.193 1.00 35.69 89 LEU A C 1
ATOM 714 O O . LEU A 1 89 ? -55.575 -15.758 68.404 1.00 35.69 89 LEU A O 1
ATOM 718 N N . LEU A 1 90 ? -56.589 -16.612 70.227 1.00 35.03 90 LEU A N 1
ATOM 719 C CA . LEU A 1 90 ? -57.363 -15.410 70.560 1.00 35.03 90 LEU A CA 1
ATOM 720 C C . LEU A 1 90 ? -56.782 -14.750 71.826 1.00 35.03 90 LEU A C 1
ATOM 722 O O . LEU A 1 90 ? -56.763 -15.353 72.900 1.00 35.03 90 LEU A O 1
ATOM 726 N N . LEU A 1 91 ? -56.311 -13.507 71.703 1.00 35.97 91 LEU A N 1
ATOM 727 C CA . LEU A 1 91 ? -55.835 -12.673 72.814 1.00 35.97 91 LEU A CA 1
ATOM 728 C C . LEU A 1 91 ? -56.886 -11.601 73.133 1.00 35.97 91 LEU A C 1
ATOM 730 O O . LEU A 1 91 ? -57.302 -10.862 72.242 1.00 35.97 91 LEU A O 1
ATOM 734 N N . ARG A 1 92 ? -57.303 -11.493 74.402 1.00 37.28 92 ARG A N 1
ATOM 735 C CA . ARG A 1 92 ? -58.145 -10.390 74.899 1.00 37.28 92 ARG A CA 1
ATOM 736 C C . ARG A 1 92 ? -57.420 -9.649 76.015 1.00 37.28 92 ARG A C 1
ATOM 738 O O . ARG A 1 92 ? -57.058 -10.262 77.019 1.00 37.28 92 ARG A O 1
ATOM 745 N N . CYS A 1 93 ? -57.248 -8.340 75.849 1.00 36.78 93 CYS A N 1
A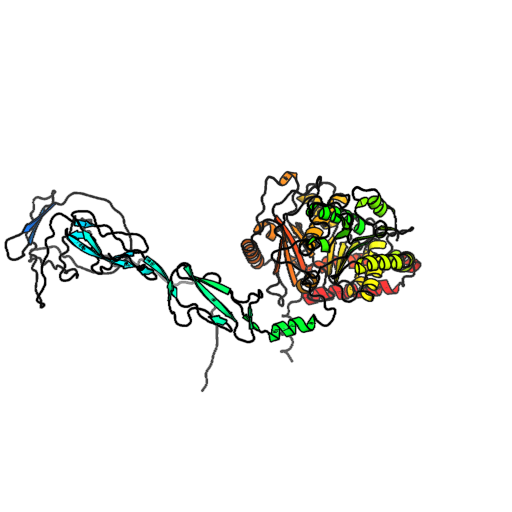TOM 746 C CA . CYS A 1 93 ? -56.780 -7.448 76.906 1.00 36.78 93 CYS A CA 1
ATOM 747 C C . CYS A 1 93 ? -57.922 -6.529 77.344 1.00 36.78 93 CYS A C 1
ATOM 749 O O . CYS A 1 93 ? -58.510 -5.841 76.511 1.00 36.78 93 CYS A O 1
ATOM 751 N N . GLU A 1 94 ? -58.217 -6.509 78.640 1.00 39.75 94 GLU A N 1
ATOM 752 C CA . GLU A 1 94 ? -59.180 -5.593 79.250 1.00 39.75 94 GLU A CA 1
ATOM 753 C C . GLU A 1 94 ? -58.434 -4.574 80.123 1.00 39.75 94 GLU A C 1
ATOM 755 O O . GLU A 1 94 ? -57.504 -4.903 80.867 1.00 39.75 94 GLU A O 1
ATOM 760 N N . SER A 1 95 ? -58.827 -3.307 79.988 1.00 40.25 95 SER A N 1
ATOM 761 C CA . SER A 1 95 ? -58.343 -2.207 80.821 1.00 40.25 95 SER A CA 1
ATOM 762 C C . SER A 1 95 ? -59.033 -2.272 82.181 1.00 40.25 95 SER A C 1
ATOM 764 O O . SER A 1 95 ? -60.261 -2.213 82.254 1.00 40.25 95 SER A O 1
ATOM 766 N N . LEU A 1 96 ? -58.254 -2.386 83.258 1.00 39.53 96 LEU A N 1
ATOM 767 C CA . LEU A 1 96 ? -58.761 -2.271 84.622 1.00 39.53 96 LEU A CA 1
ATOM 768 C C . LEU A 1 96 ? -58.434 -0.863 85.128 1.00 39.53 96 LEU A C 1
ATOM 770 O O . LEU A 1 96 ? -57.320 -0.611 85.568 1.00 39.53 96 LEU A O 1
ATOM 774 N N . THR A 1 97 ? -59.426 0.025 84.997 1.00 40.81 97 THR A N 1
ATOM 775 C CA . THR A 1 97 ? -59.678 1.274 85.757 1.00 40.81 97 THR A CA 1
ATOM 776 C C . THR A 1 97 ? -58.481 2.150 86.165 1.00 40.81 97 THR A C 1
ATOM 778 O O . THR A 1 97 ? -57.652 1.712 86.950 1.00 40.81 97 THR A O 1
ATOM 781 N N . GLU A 1 98 ? -58.498 3.417 85.718 1.00 39.47 98 GLU A N 1
ATOM 782 C CA . GLU A 1 98 ? -57.780 4.654 86.145 1.00 39.47 98 GLU A CA 1
ATOM 783 C C . GLU A 1 98 ? -56.267 4.639 86.498 1.00 39.47 98 GLU A C 1
ATOM 785 O O . GLU A 1 98 ? -55.624 5.672 86.349 1.00 39.47 98 GLU A O 1
ATOM 790 N N . ASP A 1 99 ? -55.643 3.500 86.803 1.00 37.47 99 ASP A N 1
ATOM 791 C CA . ASP A 1 99 ? -54.231 3.359 87.206 1.00 37.47 99 ASP A CA 1
ATOM 792 C C . ASP A 1 99 ? -53.324 2.766 86.101 1.00 37.47 99 ASP A C 1
ATOM 794 O O . ASP A 1 99 ? -52.242 2.244 86.378 1.00 37.47 99 ASP A O 1
ATOM 798 N N . ALA A 1 100 ? -53.760 2.794 84.836 1.00 43.03 100 ALA A N 1
ATOM 799 C CA . ALA A 1 100 ? -52.993 2.301 83.679 1.00 43.03 100 ALA A CA 1
ATOM 800 C C . ALA A 1 100 ? -52.472 0.847 83.810 1.00 43.03 100 ALA A C 1
ATOM 802 O O . ALA A 1 100 ? -51.402 0.505 83.298 1.00 43.03 100 ALA A O 1
ATOM 803 N N . ARG A 1 101 ? -53.236 -0.035 84.472 1.00 38.53 101 ARG A N 1
ATOM 804 C CA . ARG A 1 101 ? -52.957 -1.478 84.534 1.00 38.53 101 ARG A CA 1
ATOM 805 C C . ARG A 1 101 ? -53.789 -2.231 83.494 1.00 38.53 101 ARG A C 1
ATOM 807 O O . ARG A 1 101 ? -55.016 -2.165 83.489 1.00 38.53 101 ARG A O 1
ATOM 814 N N . TYR A 1 102 ? -53.109 -2.977 82.625 1.00 42.81 102 TYR A N 1
ATOM 815 C CA . TYR A 1 102 ? -53.736 -3.815 81.601 1.00 42.81 102 TYR A CA 1
ATOM 816 C C . TYR A 1 102 ? -53.664 -5.288 82.003 1.00 42.81 102 TYR A C 1
ATOM 818 O O . TYR A 1 102 ? -52.596 -5.783 82.366 1.00 42.81 102 TYR A O 1
ATOM 826 N N . SER A 1 103 ? -54.799 -5.983 81.919 1.00 38.91 103 SER A N 1
ATOM 827 C CA . SER A 1 103 ? -54.903 -7.430 82.117 1.00 38.91 103 SER A CA 1
ATOM 828 C C . SER A 1 103 ? -55.102 -8.098 80.762 1.00 38.91 103 SER A C 1
ATOM 830 O O . SER A 1 103 ? -56.080 -7.810 80.076 1.00 38.91 103 SER A O 1
ATOM 832 N N . CYS A 1 104 ? -54.188 -8.986 80.366 1.00 40.12 104 CYS A N 1
ATOM 833 C CA . CYS A 1 104 ? -54.294 -9.746 79.122 1.00 40.12 104 CYS A CA 1
ATOM 834 C C . CYS A 1 104 ? -54.452 -11.240 79.410 1.00 40.12 104 CYS A C 1
ATOM 836 O O . CYS A 1 104 ? -53.704 -11.815 80.202 1.00 40.12 104 CYS A O 1
ATOM 838 N N . SER A 1 105 ? -55.410 -11.870 78.730 1.00 40.34 105 SER A N 1
ATOM 839 C CA . SER A 1 105 ? -55.640 -13.314 78.754 1.00 40.34 105 SER A CA 1
ATOM 840 C C . SER A 1 105 ? -55.477 -13.894 77.347 1.00 40.34 105 SER A C 1
ATOM 842 O O . SER A 1 105 ? -55.915 -13.296 76.361 1.00 40.34 105 SER A O 1
ATOM 844 N N . ALA A 1 106 ? -54.812 -15.045 77.253 1.00 40.44 106 ALA A N 1
ATOM 845 C CA . ALA A 1 106 ? -54.669 -15.810 76.019 1.00 40.44 106 ALA A CA 1
ATOM 846 C C . ALA A 1 106 ? -55.466 -17.109 76.153 1.00 40.44 106 ALA A C 1
ATOM 848 O O . ALA A 1 106 ? -55.359 -17.794 77.172 1.00 40.44 106 ALA A O 1
ATOM 849 N N . GLN A 1 107 ? -56.263 -17.440 75.139 1.00 39.66 107 GLN A N 1
ATOM 850 C CA . GLN A 1 107 ? -57.052 -18.667 75.108 1.00 39.66 107 GLN A CA 1
ATOM 851 C C . GLN A 1 107 ? -56.651 -19.480 73.872 1.00 39.66 107 GLN A C 1
ATOM 853 O O . GLN A 1 107 ? -56.687 -18.972 72.750 1.00 39.66 107 GLN A O 1
ATOM 858 N N . ASN A 1 108 ? -56.229 -20.728 74.088 1.00 38.31 108 ASN A N 1
ATOM 859 C CA . ASN A 1 108 ? -55.899 -21.675 73.024 1.00 38.31 108 ASN A CA 1
ATOM 860 C C . ASN A 1 108 ? -57.116 -22.582 72.771 1.00 38.31 108 ASN A C 1
ATOM 862 O O . ASN A 1 108 ? -57.745 -23.044 73.721 1.00 38.31 108 ASN A O 1
ATOM 866 N N . ALA A 1 109 ? -57.475 -22.833 71.511 1.00 39.00 109 ALA A N 1
ATOM 867 C CA . ALA A 1 109 ? -58.699 -23.557 71.156 1.00 39.00 109 ALA A CA 1
ATOM 868 C C . ALA A 1 109 ? -58.639 -25.082 71.412 1.00 39.00 109 ALA A C 1
ATOM 870 O O . ALA A 1 109 ? -59.667 -25.748 71.308 1.00 39.00 109 ALA A O 1
ATOM 871 N N . VAL A 1 110 ? -57.472 -25.644 71.762 1.00 39.06 110 VAL A N 1
ATOM 872 C CA . VAL A 1 110 ? -57.261 -27.109 71.850 1.00 39.06 110 VAL A CA 1
ATOM 873 C C . VAL A 1 110 ? -57.129 -27.642 73.291 1.00 39.06 110 VAL A C 1
ATOM 875 O O . VAL A 1 110 ? -57.277 -28.840 73.516 1.00 39.06 110 VAL A O 1
ATOM 878 N N . SER A 1 111 ? -56.959 -26.787 74.304 1.00 36.00 111 SER A N 1
ATOM 879 C CA . SER A 1 111 ? -57.084 -27.186 75.714 1.00 36.00 111 SER A CA 1
ATOM 880 C C . SER A 1 111 ? -57.780 -26.091 76.518 1.00 36.00 111 SER A C 1
ATOM 882 O O . SER A 1 111 ? -57.391 -24.927 76.507 1.00 36.00 111 SER A O 1
ATOM 884 N N . SER A 1 112 ? -58.848 -26.449 77.227 1.00 35.53 112 SER A N 1
ATOM 885 C CA . SER A 1 112 ? -59.652 -25.544 78.056 1.00 35.53 112 SER A CA 1
ATOM 886 C C . SER A 1 112 ? -58.963 -25.159 79.378 1.00 35.53 112 SER A C 1
ATOM 888 O O . SER A 1 112 ? -59.619 -25.086 80.415 1.00 35.53 112 SER A O 1
ATOM 890 N N . GLU A 1 113 ? -57.648 -24.923 79.366 1.00 35.28 113 GLU A N 1
ATOM 891 C CA . GLU A 1 113 ? -56.884 -24.448 80.524 1.00 35.28 113 GLU A CA 1
ATOM 892 C C . GLU A 1 113 ? -56.507 -22.971 80.351 1.00 35.28 113 GLU A C 1
ATOM 894 O O . GLU A 1 113 ? -55.806 -22.576 79.422 1.00 35.28 113 GLU A O 1
ATOM 899 N N . GLN A 1 114 ? -56.997 -22.131 81.265 1.00 35.25 114 GLN A N 1
ATOM 900 C CA . GLN A 1 114 ? -56.642 -20.716 81.343 1.00 35.25 114 GLN A CA 1
ATOM 901 C C . GLN A 1 114 ? -55.271 -20.561 82.018 1.00 35.25 114 GLN A C 1
ATOM 903 O O . GLN A 1 114 ? -55.154 -20.762 83.228 1.00 35.25 114 GLN A O 1
ATOM 908 N N . SER A 1 115 ? -54.241 -20.130 81.288 1.00 37.28 115 SER A N 1
ATOM 909 C CA . SER A 1 115 ? -53.002 -19.653 81.915 1.00 37.28 115 SER A CA 1
ATOM 910 C C . SER A 1 115 ? -53.238 -18.261 82.514 1.00 37.28 115 SER A C 1
ATOM 912 O O . SER A 1 115 ? -53.493 -17.297 81.787 1.00 37.28 115 SER A O 1
ATOM 914 N N . LYS A 1 116 ? -53.206 -18.162 83.847 1.00 31.75 116 LYS A N 1
ATOM 915 C CA . LYS A 1 116 ? -53.521 -16.939 84.597 1.00 31.75 116 LYS A CA 1
ATOM 916 C C . LYS A 1 116 ? -52.357 -15.936 84.627 1.00 31.75 116 LYS A C 1
ATOM 918 O O . LYS A 1 116 ? -51.273 -16.262 85.086 1.00 31.75 116 LYS A O 1
ATOM 923 N N . ILE A 1 117 ? -52.709 -14.699 84.261 1.00 32.91 117 ILE A N 1
ATOM 924 C CA . ILE A 1 117 ? -52.196 -13.396 84.724 1.00 32.91 117 ILE A CA 1
ATOM 925 C C . ILE A 1 117 ? -50.729 -13.081 84.382 1.00 32.91 117 ILE A C 1
ATOM 927 O O . ILE A 1 117 ? -49.797 -13.491 85.066 1.00 32.91 117 ILE A O 1
ATOM 931 N N . ILE A 1 118 ? -50.546 -12.222 83.374 1.00 37.72 118 ILE A N 1
ATOM 932 C CA . ILE A 1 118 ? -49.340 -11.401 83.226 1.00 37.72 118 ILE A CA 1
ATOM 933 C C . ILE A 1 118 ? -49.693 -9.996 83.716 1.00 37.72 118 ILE A C 1
ATOM 935 O O . ILE A 1 118 ? -50.494 -9.301 83.091 1.00 37.72 118 ILE A O 1
ATOM 939 N N . SER A 1 119 ? -49.104 -9.586 84.836 1.00 34.81 119 SER A N 1
ATOM 940 C CA . SER A 1 119 ? -49.247 -8.235 85.383 1.00 34.81 119 SER A CA 1
ATOM 941 C C . SER A 1 119 ? -48.152 -7.341 84.797 1.00 34.81 119 SER A C 1
ATOM 943 O O . SER A 1 119 ? -46.970 -7.521 85.092 1.00 34.81 119 SER A O 1
ATOM 945 N N . LEU A 1 120 ? -48.524 -6.375 83.957 1.00 35.53 120 LEU A N 1
ATOM 946 C CA . LEU A 1 120 ? -47.604 -5.354 83.449 1.00 35.53 120 LEU A CA 1
ATOM 947 C C . LEU A 1 120 ? -47.592 -4.158 84.411 1.00 35.53 120 LEU A C 1
ATOM 949 O O . LEU A 1 120 ? -48.594 -3.461 84.553 1.00 35.53 120 LEU A O 1
ATOM 953 N N . HIS A 1 121 ? -46.454 -3.917 85.062 1.00 34.06 121 HIS A N 1
ATOM 954 C CA . HIS A 1 121 ? -46.220 -2.712 85.858 1.00 34.06 121 HIS A CA 1
ATOM 955 C C . HIS A 1 121 ? -45.329 -1.734 85.086 1.00 34.06 121 HIS A C 1
ATOM 957 O O . HIS A 1 121 ? -44.209 -2.070 84.699 1.00 34.06 121 HIS A O 1
ATOM 963 N N . LEU A 1 122 ? -45.811 -0.505 84.898 1.00 36.97 122 LEU A N 1
ATOM 964 C CA . LEU A 1 122 ? -45.000 0.626 84.449 1.00 36.97 122 LEU A CA 1
ATOM 965 C C . LEU A 1 122 ? -44.203 1.147 85.654 1.00 36.97 122 LEU A C 1
ATOM 967 O O . LEU A 1 122 ? -44.763 1.778 86.546 1.00 36.97 122 LEU A O 1
ATOM 971 N N . LEU A 1 123 ? -42.905 0.844 85.716 1.00 33.47 123 LEU A N 1
ATOM 972 C CA . LEU A 1 123 ? -42.010 1.397 86.735 1.00 33.47 123 LEU A CA 1
ATOM 973 C C . LEU A 1 123 ? -41.458 2.744 86.259 1.00 33.47 123 LEU A C 1
ATOM 975 O O . LEU A 1 123 ? -40.813 2.832 85.216 1.00 33.47 123 LEU A O 1
ATOM 979 N N . GLN A 1 124 ? -41.722 3.786 87.041 1.00 32.66 124 GLN A N 1
ATOM 980 C CA . GLN A 1 124 ? -41.301 5.159 86.790 1.00 32.66 124 GLN A CA 1
ATOM 981 C C . GLN A 1 124 ? -39.905 5.395 87.392 1.00 32.66 124 GLN A C 1
ATOM 983 O O . GLN A 1 124 ? -39.689 5.130 88.573 1.00 32.66 124 GLN A O 1
ATOM 988 N N . ALA A 1 125 ? -38.969 5.933 86.610 1.00 27.20 125 ALA A N 1
ATOM 989 C CA . ALA A 1 125 ? -37.734 6.514 87.132 1.00 27.20 125 ALA A CA 1
ATOM 990 C C . ALA A 1 125 ? -37.495 7.877 86.471 1.00 27.20 125 ALA A C 1
ATOM 992 O O . ALA A 1 125 ? -36.955 7.960 85.374 1.00 27.20 125 ALA A O 1
ATOM 993 N N . GLY A 1 126 ? -37.958 8.922 87.163 1.00 40.75 126 GLY A N 1
ATOM 994 C CA . GLY A 1 126 ? -37.444 10.292 87.112 1.00 40.75 126 GLY A CA 1
ATOM 995 C C . GLY A 1 126 ? -37.296 10.956 85.744 1.00 40.75 126 GLY A C 1
ATOM 996 O O . GLY A 1 126 ? -36.177 11.097 85.272 1.00 40.75 126 GLY A O 1
ATOM 997 N N . GLN A 1 127 ? -38.399 11.469 85.194 1.00 33.41 127 GLN A N 1
ATOM 998 C CA . GLN A 1 127 ? -38.460 12.790 84.552 1.00 33.41 127 GLN A CA 1
ATOM 999 C C . GLN A 1 127 ? -39.932 13.174 84.331 1.00 33.41 127 GLN A C 1
ATOM 1001 O O . GLN A 1 127 ? -40.717 12.411 83.769 1.00 33.41 127 GLN A O 1
ATOM 1006 N N . GLU A 1 128 ? -40.320 14.335 84.856 1.00 42.69 128 GLU A N 1
ATOM 1007 C CA . GLU A 1 128 ? -41.642 14.938 84.680 1.00 42.69 128 GLU A CA 1
ATOM 1008 C C . GLU A 1 128 ? -41.845 15.333 83.202 1.00 42.69 128 GLU A C 1
ATOM 1010 O O . GLU A 1 128 ? -40.924 15.854 82.576 1.00 42.69 128 GLU A O 1
ATOM 1015 N N . ASN A 1 129 ? -43.061 15.113 82.679 1.00 39.44 129 ASN A N 1
ATOM 1016 C CA . ASN A 1 129 ? -43.574 15.441 81.329 1.00 39.44 129 ASN A CA 1
ATOM 1017 C C . ASN A 1 129 ? -43.523 14.347 80.241 1.00 39.44 129 ASN A C 1
ATOM 1019 O O . ASN A 1 129 ? -42.893 14.516 79.193 1.00 39.44 129 ASN A O 1
ATOM 1023 N N . CYS A 1 130 ? -44.337 13.297 80.411 1.00 33.72 130 CYS A N 1
ATOM 1024 C CA . CYS A 1 130 ? -44.872 12.524 79.282 1.00 33.72 130 CYS A CA 1
ATOM 1025 C C . CYS A 1 130 ? -46.410 12.526 79.300 1.00 33.72 130 CYS A C 1
ATOM 1027 O O . CYS A 1 130 ? -47.031 12.016 80.228 1.00 33.72 130 CYS A O 1
ATOM 1029 N N . VAL A 1 131 ? -47.009 13.138 78.271 1.00 34.91 131 VAL A N 1
ATOM 1030 C CA . VAL A 1 131 ? -48.454 13.130 77.986 1.00 34.91 131 VAL A CA 1
ATOM 1031 C C . VAL A 1 131 ? -48.725 12.014 76.975 1.00 34.91 131 VAL A C 1
ATOM 1033 O O . VAL A 1 131 ? -48.056 11.944 75.945 1.00 34.91 131 VAL A O 1
ATOM 1036 N N . TYR A 1 132 ? -49.679 11.131 77.273 1.00 34.72 132 TYR A N 1
ATOM 1037 C CA . TYR A 1 132 ? -50.038 9.988 76.428 1.00 34.72 132 TYR A CA 1
ATOM 1038 C C . TYR A 1 132 ? -51.192 10.362 75.487 1.00 34.72 132 TYR A C 1
ATOM 1040 O O . TYR A 1 132 ? -52.203 10.895 75.939 1.00 34.72 132 TYR A O 1
ATOM 1048 N N . PHE A 1 133 ? -51.066 10.064 74.191 1.00 30.67 133 PHE A N 1
ATOM 1049 C CA . PHE A 1 133 ? -52.112 10.315 73.193 1.00 30.67 133 PHE A CA 1
ATOM 1050 C C . PHE A 1 133 ? -52.819 9.010 72.798 1.00 30.67 133 PHE A C 1
ATOM 1052 O O . PHE A 1 133 ? -52.177 8.065 72.344 1.00 30.67 133 PHE A O 1
ATOM 1059 N N . LEU A 1 134 ? -54.149 8.981 72.923 1.00 31.64 134 LEU A N 1
ATOM 1060 C CA . LEU A 1 134 ? -55.035 8.035 72.234 1.00 31.64 134 LEU A CA 1
ATOM 1061 C C . LEU A 1 134 ? -55.595 8.771 71.012 1.00 31.64 134 LEU A C 1
ATOM 1063 O O . LEU A 1 134 ? -56.318 9.751 71.174 1.00 31.64 134 LEU A O 1
ATOM 1067 N N . ILE A 1 135 ? -55.209 8.368 69.800 1.00 33.41 135 ILE A N 1
ATOM 1068 C CA . ILE A 1 135 ? -55.575 9.099 68.576 1.00 33.41 135 ILE A CA 1
ATOM 1069 C C . ILE A 1 135 ? -56.906 8.567 68.023 1.00 33.41 135 ILE A C 1
ATOM 1071 O O . ILE A 1 135 ? -57.054 7.364 67.817 1.00 33.41 135 ILE A O 1
ATOM 1075 N N . SER A 1 136 ? -57.848 9.484 67.788 1.00 33.06 136 SER A N 1
ATOM 1076 C CA . SER A 1 136 ? -59.170 9.296 67.177 1.00 33.06 136 SER A CA 1
ATOM 1077 C C . SER A 1 136 ? -59.133 9.154 65.639 1.00 33.06 136 SER A C 1
ATOM 1079 O O . SER A 1 136 ? -58.137 9.462 64.982 1.00 33.06 136 SER A O 1
ATOM 1081 N N . ASP A 1 137 ? -60.250 8.671 65.086 1.00 42.12 137 ASP A N 1
ATOM 1082 C CA . ASP A 1 137 ? -60.485 8.059 63.760 1.00 42.12 137 ASP A CA 1
ATOM 1083 C C . ASP A 1 137 ? -60.346 8.923 62.477 1.00 42.12 137 ASP A C 1
ATOM 1085 O O . ASP A 1 137 ? -60.895 8.562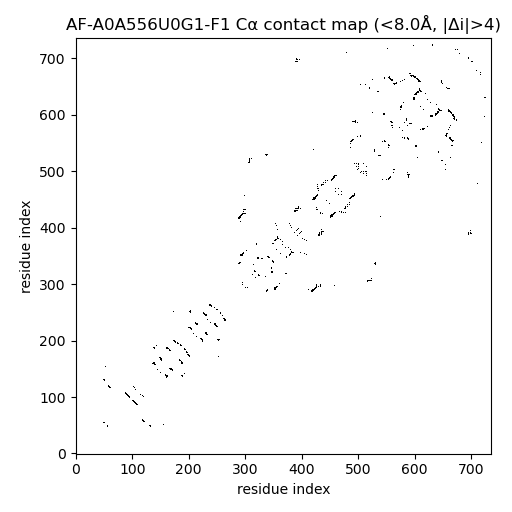 61.436 1.00 42.12 137 ASP A O 1
ATOM 1089 N N . ALA A 1 138 ? -59.600 10.029 62.462 1.00 46.09 138 ALA A N 1
ATOM 1090 C CA . ALA A 1 138 ? -59.344 10.774 61.218 1.00 46.09 138 ALA A CA 1
ATOM 1091 C C . ALA A 1 138 ? -57.860 11.108 61.082 1.00 46.09 138 ALA A C 1
ATOM 1093 O O . ALA A 1 138 ? -57.314 11.892 61.862 1.00 46.09 138 ALA A O 1
ATOM 1094 N N . GLN A 1 139 ? -57.192 10.452 60.126 1.00 56.81 139 GLN A N 1
ATOM 1095 C CA . GLN A 1 139 ? -55.752 10.577 59.954 1.00 56.81 139 GLN A CA 1
ATOM 1096 C C . GLN A 1 139 ? -55.322 10.612 58.478 1.00 56.81 139 GLN A C 1
ATOM 1098 O O . GLN A 1 139 ? -55.719 9.763 57.676 1.00 56.81 139 GLN A O 1
ATOM 1103 N N . CYS A 1 140 ? -54.430 11.544 58.134 1.00 55.88 140 CYS A N 1
ATOM 1104 C CA . CYS A 1 140 ? -53.754 11.591 56.839 1.00 55.88 140 CYS A CA 1
ATOM 1105 C C . CYS A 1 140 ? -52.459 10.771 56.874 1.00 55.88 140 CYS A C 1
ATOM 1107 O O . CYS A 1 140 ? -51.648 10.890 57.794 1.00 55.88 140 CYS A O 1
ATOM 1109 N N . LYS A 1 141 ? -52.214 9.963 55.838 1.00 66.56 141 LYS A N 1
ATOM 1110 C CA . LYS A 1 141 ? -50.920 9.279 55.656 1.00 66.56 141 LYS A CA 1
ATOM 1111 C C . LYS A 1 141 ? -49.821 10.293 55.341 1.00 66.56 141 LYS A C 1
ATOM 1113 O O . LYS A 1 141 ? -50.116 11.345 54.776 1.00 66.56 141 LYS A O 1
ATOM 1118 N N . ARG A 1 142 ? -48.563 9.977 55.667 1.00 73.25 142 ARG A N 1
ATOM 1119 C CA . ARG A 1 142 ? -47.411 10.854 55.403 1.00 73.25 142 ARG A CA 1
ATOM 1120 C C . ARG A 1 142 ? -47.423 11.350 53.947 1.00 73.25 142 ARG A C 1
ATOM 1122 O O . ARG A 1 142 ? -47.466 10.523 53.036 1.00 73.25 142 ARG A O 1
ATOM 1129 N N . PRO A 1 143 ? -47.410 12.672 53.718 1.00 67.50 143 PRO A N 1
ATOM 1130 C CA . PRO A 1 143 ? -47.536 13.212 52.376 1.00 67.50 143 PRO A CA 1
ATOM 1131 C C . PRO A 1 143 ? -46.270 12.964 51.548 1.00 67.50 143 PRO A C 1
ATOM 1133 O O . PRO A 1 143 ? -45.158 13.196 52.021 1.00 67.50 143 PRO A O 1
ATOM 1136 N N . ILE A 1 144 ? -46.446 12.531 50.297 1.00 65.69 144 ILE A N 1
ATOM 1137 C CA . ILE A 1 144 ? -45.370 12.295 49.324 1.00 65.69 144 ILE A CA 1
ATOM 1138 C C . ILE A 1 144 ? -45.572 13.282 48.167 1.00 65.69 144 ILE A C 1
ATOM 1140 O O . ILE A 1 144 ? -46.489 13.112 47.369 1.00 65.69 144 ILE A O 1
ATOM 1144 N N . PHE A 1 145 ? -44.740 14.325 48.076 1.00 62.94 145 PHE A N 1
ATOM 1145 C CA . PHE A 1 145 ? -44.882 15.400 47.079 1.00 62.94 145 PHE A CA 1
ATOM 1146 C C . PHE A 1 145 ? -43.659 15.509 46.144 1.00 62.94 145 PHE A C 1
ATOM 1148 O O . PHE A 1 145 ? -43.062 16.576 46.004 1.00 62.94 145 PHE A O 1
ATOM 1155 N N . GLY A 1 146 ? -43.328 14.426 45.432 1.00 57.91 146 GLY A N 1
ATOM 1156 C CA . GLY A 1 146 ? -42.307 14.398 44.367 1.00 57.91 146 GLY A CA 1
ATOM 1157 C C . GLY A 1 146 ? -40.847 14.473 44.847 1.00 57.91 146 GLY A C 1
ATOM 1158 O O . GLY A 1 146 ? -40.577 14.824 45.990 1.00 57.91 146 GLY A O 1
ATOM 1159 N N . GLU A 1 147 ? -39.897 14.145 43.964 1.00 57.88 147 GLU A N 1
ATOM 1160 C CA . GLU A 1 147 ? -38.481 13.895 44.315 1.00 57.88 147 GLU A CA 1
ATOM 1161 C C . GLU A 1 147 ? -37.707 15.126 44.833 1.00 57.88 147 GLU A C 1
ATOM 1163 O O . GLU A 1 147 ? -36.754 14.983 45.596 1.00 57.88 147 GLU A O 1
ATOM 1168 N N . ASN A 1 148 ? -38.144 16.347 44.501 1.00 61.66 148 ASN A N 1
ATOM 1169 C CA . ASN A 1 148 ? -37.384 17.577 44.790 1.00 61.66 148 ASN A CA 1
ATOM 1170 C C . ASN A 1 148 ? -37.855 18.333 46.053 1.00 61.66 148 ASN A C 1
ATOM 1172 O O . ASN A 1 148 ? -37.406 19.450 46.325 1.00 61.66 148 ASN A O 1
ATOM 1176 N N . ARG A 1 149 ? -38.793 17.759 46.823 1.00 72.94 149 ARG A N 1
ATOM 1177 C CA . ARG A 1 149 ? -39.377 18.352 48.040 1.00 72.94 149 ARG A CA 1
ATOM 1178 C C . ARG A 1 149 ? -39.365 17.329 49.166 1.00 72.94 149 ARG A C 1
ATOM 1180 O O . ARG A 1 149 ? -39.896 16.235 49.018 1.00 72.94 149 ARG A O 1
ATOM 1187 N N . ILE A 1 150 ? -38.809 17.702 50.312 1.00 69.75 150 ILE A N 1
ATOM 1188 C CA . ILE A 1 150 ? -38.737 16.841 51.491 1.00 69.75 150 ILE A CA 1
ATOM 1189 C C . ILE A 1 150 ? -39.582 17.414 52.624 1.00 69.75 150 ILE A C 1
ATOM 1191 O O . ILE A 1 150 ? -39.663 18.626 52.831 1.00 69.75 150 ILE A O 1
ATOM 1195 N N . LEU A 1 151 ? -40.230 16.517 53.359 1.00 70.69 151 LEU A N 1
ATOM 1196 C CA . LEU A 1 151 ? -40.961 16.868 54.567 1.00 70.69 151 LEU A CA 1
ATOM 1197 C C . LEU A 1 151 ? -39.949 17.358 55.614 1.00 70.69 151 LEU A C 1
ATOM 1199 O O . LEU A 1 151 ? -39.038 16.617 55.982 1.00 70.69 151 LEU A O 1
ATOM 1203 N N . ASP A 1 152 ? -40.098 18.594 56.079 1.00 68.31 152 ASP A N 1
ATOM 1204 C CA . ASP A 1 152 ? -39.293 19.186 57.152 1.00 68.31 152 ASP A CA 1
ATOM 1205 C C . ASP A 1 152 ? -39.877 18.799 58.516 1.00 68.31 152 ASP A C 1
ATOM 1207 O O . ASP A 1 152 ? -40.279 19.639 59.318 1.00 68.31 152 ASP A O 1
ATOM 1211 N N . ASP A 1 153 ? -40.023 17.491 58.713 1.00 63.19 153 ASP A N 1
ATOM 1212 C CA . ASP A 1 153 ? -40.570 16.887 59.919 1.00 63.19 153 ASP A CA 1
ATOM 1213 C C . ASP A 1 153 ? -39.699 15.690 60.316 1.00 63.19 153 ASP A C 1
ATOM 1215 O O . ASP A 1 153 ? -39.718 14.620 59.691 1.00 63.19 153 ASP A O 1
ATOM 1219 N N . GLU A 1 154 ? -38.890 15.911 61.349 1.00 50.00 154 GLU A N 1
ATOM 1220 C CA . GLU A 1 154 ? -37.930 14.951 61.902 1.00 50.00 154 GLU A CA 1
ATOM 1221 C C . GLU A 1 154 ? -38.601 13.880 62.775 1.00 50.00 154 GLU A C 1
ATOM 1223 O O . GLU A 1 154 ? -37.953 12.925 63.194 1.00 50.00 154 GLU A O 1
ATOM 1228 N N . SER A 1 155 ? -39.912 13.988 63.016 1.00 50.03 155 SER A N 1
ATOM 1229 C CA . SER A 1 155 ? -40.650 13.105 63.926 1.00 50.03 155 SER A CA 1
ATOM 1230 C C . SER A 1 155 ? -40.809 11.660 63.428 1.00 50.03 155 SER A C 1
ATOM 1232 O O . SER A 1 155 ? -41.223 10.789 64.192 1.00 50.03 155 SER A O 1
ATOM 1234 N N . GLY A 1 156 ? -40.510 11.373 62.152 1.00 51.59 156 GLY A N 1
ATOM 1235 C CA . GLY A 1 156 ? -40.607 10.019 61.585 1.00 51.59 156 GLY A CA 1
ATOM 1236 C C . GLY A 1 156 ? -42.038 9.467 61.479 1.00 51.59 156 GLY A C 1
ATOM 1237 O O . GLY A 1 156 ? -42.221 8.321 61.067 1.00 51.59 156 GLY A O 1
ATOM 1238 N N . LEU A 1 157 ? -43.055 10.276 61.795 1.00 52.97 157 LEU A N 1
ATOM 1239 C CA . LEU A 1 157 ? -44.457 9.869 61.804 1.00 52.97 157 LEU A CA 1
ATOM 1240 C C . LEU A 1 157 ? -44.928 9.472 60.393 1.00 52.97 157 LEU A C 1
ATOM 1242 O O . LEU A 1 157 ? -44.616 10.126 59.393 1.00 52.97 157 LEU A O 1
ATOM 1246 N N . GLN A 1 158 ? -45.658 8.357 60.307 1.00 60.06 158 GLN A N 1
ATOM 1247 C CA . GLN A 1 158 ? -46.255 7.850 59.061 1.00 60.06 158 GLN A CA 1
ATOM 1248 C C . GLN A 1 158 ? -47.718 8.270 58.897 1.00 60.06 158 GLN A C 1
ATOM 1250 O O . GLN A 1 158 ? -48.294 8.135 57.815 1.00 60.06 158 GLN A O 1
ATOM 1255 N N . ILE A 1 159 ? -48.328 8.758 59.976 1.00 58.72 159 ILE A N 1
ATOM 1256 C CA . ILE A 1 159 ? -49.748 9.052 60.050 1.00 58.72 159 ILE A CA 1
ATOM 1257 C C . ILE A 1 159 ? -49.956 10.294 60.928 1.00 58.72 159 ILE A C 1
ATOM 1259 O O . ILE A 1 159 ? -49.346 10.405 61.990 1.00 58.72 159 ILE A O 1
ATOM 1263 N N . PHE A 1 160 ? -50.788 11.224 60.462 1.00 57.69 160 PHE A N 1
ATOM 1264 C CA . PHE A 1 160 ? -50.995 12.548 61.046 1.00 57.69 160 PHE A CA 1
ATOM 1265 C C . PHE A 1 160 ? -52.467 12.740 61.419 1.00 57.69 160 PHE A C 1
ATOM 1267 O O . PHE A 1 160 ? -53.319 12.446 60.581 1.00 57.69 160 PHE A O 1
ATOM 1274 N N . PRO A 1 161 ? -52.786 13.220 62.632 1.00 53.78 161 PRO A N 1
ATOM 1275 C CA . PRO A 1 161 ? -54.167 13.474 63.031 1.00 53.78 161 PRO A CA 1
ATOM 1276 C C . PRO A 1 161 ? -54.782 14.631 62.234 1.00 53.78 161 PRO A C 1
ATOM 1278 O O . PRO A 1 161 ? -54.070 15.507 61.736 1.00 53.78 161 PRO A O 1
ATOM 1281 N N . ASP A 1 162 ? -56.108 14.639 62.131 1.00 55.84 162 ASP A N 1
ATOM 1282 C CA . ASP A 1 162 ? -56.860 15.731 61.512 1.00 55.84 162 ASP A CA 1
ATOM 1283 C C . ASP A 1 162 ? -56.500 17.101 62.128 1.00 55.84 162 ASP A C 1
ATOM 1285 O O . ASP A 1 162 ? -56.359 17.240 63.345 1.00 55.84 162 ASP A O 1
ATOM 1289 N N . GLY A 1 163 ? -56.278 18.105 61.277 1.00 63.00 163 GLY A N 1
ATOM 1290 C CA . GLY A 1 163 ? -55.771 19.432 61.642 1.00 63.00 163 GLY A CA 1
ATOM 1291 C C . GLY A 1 163 ? -54.244 19.544 61.779 1.00 63.00 163 GLY A C 1
ATOM 1292 O O . GLY A 1 163 ? -53.722 20.652 61.941 1.00 63.00 163 GLY A O 1
ATOM 1293 N N . ALA A 1 164 ? -53.490 18.441 61.685 1.00 63.88 164 ALA A N 1
ATOM 1294 C CA . ALA A 1 164 ? -52.028 18.487 61.742 1.00 63.88 164 ALA A CA 1
ATOM 1295 C C . ALA A 1 164 ? -51.444 19.235 60.538 1.00 63.88 164 ALA A C 1
ATOM 1297 O O . ALA A 1 164 ? -51.807 18.977 59.392 1.00 63.88 164 ALA A O 1
ATOM 1298 N N . THR A 1 165 ? -50.502 20.143 60.796 1.00 67.56 165 THR A N 1
ATOM 1299 C CA . THR A 1 165 ? -49.819 20.919 59.755 1.00 67.56 165 THR A CA 1
ATOM 1300 C C . THR A 1 165 ? -48.360 20.498 59.663 1.00 67.56 165 THR A C 1
ATOM 1302 O O . THR A 1 165 ? -47.628 20.587 60.647 1.00 67.56 165 THR A O 1
ATOM 1305 N N . VAL A 1 166 ? -47.929 20.073 58.478 1.00 72.88 166 VAL A N 1
ATOM 1306 C CA . VAL A 1 166 ? -46.546 19.664 58.198 1.00 72.88 166 VAL A CA 1
ATOM 1307 C C . VAL A 1 166 ? -45.885 20.652 57.250 1.00 72.88 166 VAL A C 1
ATOM 1309 O O . VAL A 1 166 ? -46.518 21.180 56.332 1.00 72.88 166 VAL A O 1
ATOM 1312 N N . LYS A 1 167 ? -44.603 20.928 57.488 1.00 72.31 167 LYS A N 1
ATOM 1313 C CA . LYS A 1 167 ? -43.800 21.837 56.667 1.00 72.31 167 LYS A CA 1
ATOM 1314 C C . LYS A 1 167 ? -42.963 21.053 55.666 1.00 72.31 167 LYS A C 1
ATOM 1316 O O . LYS A 1 167 ? -42.554 19.927 55.924 1.00 72.31 167 LYS A O 1
ATOM 1321 N N . PHE A 1 168 ? -42.702 21.667 54.524 1.00 71.75 168 PHE A N 1
ATOM 1322 C CA . PHE A 1 168 ? -41.841 21.147 53.476 1.00 71.75 168 PHE A CA 1
ATOM 1323 C C . PHE A 1 168 ? -40.647 22.072 53.273 1.00 71.75 168 PHE A C 1
ATOM 1325 O O . PHE A 1 168 ? -40.782 23.300 53.265 1.00 71.75 168 PHE A O 1
ATOM 1332 N N . LYS A 1 169 ? -39.486 21.462 53.050 1.00 68.75 169 LYS A N 1
ATOM 1333 C CA . LYS A 1 169 ? -38.271 22.116 52.570 1.00 68.75 169 LYS A CA 1
ATOM 1334 C C . LYS A 1 169 ? -37.843 21.486 51.248 1.00 68.75 169 LYS A C 1
ATOM 1336 O O . LYS A 1 169 ? -38.289 20.402 50.879 1.00 68.75 169 LYS A O 1
ATOM 1341 N N . CYS A 1 170 ? -37.004 22.181 50.501 1.00 71.06 170 CYS A N 1
ATOM 1342 C CA . CYS A 1 170 ? -36.420 21.614 49.293 1.00 71.06 170 CYS A CA 1
ATOM 1343 C C . CYS A 1 170 ? -35.368 20.555 49.658 1.00 71.06 170 CYS A C 1
ATOM 1345 O O . CYS A 1 170 ? -34.757 20.635 50.727 1.00 71.06 170 CYS A O 1
ATOM 1347 N N . SER A 1 171 ? -35.206 19.532 48.813 1.00 67.69 171 SER A N 1
ATOM 1348 C CA . SER A 1 171 ? -34.168 18.509 48.992 1.00 67.69 171 SER A CA 1
ATOM 1349 C C . SER A 1 171 ? -32.762 19.127 48.924 1.00 67.69 171 SER A C 1
ATOM 1351 O O . SER A 1 171 ? -32.580 20.238 48.423 1.00 67.69 171 SER A O 1
ATOM 1353 N N . SER A 1 172 ? -31.757 18.424 49.458 1.00 58.09 172 SER A N 1
ATOM 1354 C CA . SER A 1 172 ? -30.359 18.880 49.430 1.00 58.09 172 SER A CA 1
ATOM 1355 C C . SER A 1 172 ? -29.937 19.231 47.995 1.00 58.09 172 SER A C 1
ATOM 1357 O O . SER A 1 172 ? -30.034 18.379 47.116 1.00 58.09 172 SER A O 1
ATOM 1359 N N . GLY A 1 173 ? -29.512 20.478 47.758 1.00 56.16 173 GLY A N 1
ATOM 1360 C CA . GLY A 1 173 ? -29.162 21.006 46.427 1.00 56.16 173 GLY A CA 1
ATOM 1361 C C . GLY A 1 173 ? -30.225 21.892 45.753 1.00 56.16 173 GLY A C 1
ATOM 1362 O O . GLY A 1 173 ? -29.958 22.451 44.690 1.00 56.16 173 GLY A O 1
ATOM 1363 N N . TYR A 1 174 ? -31.403 22.071 46.363 1.00 62.84 174 TYR A N 1
ATOM 1364 C CA . TYR A 1 174 ? -32.499 22.883 45.819 1.00 62.84 174 TYR A CA 1
ATOM 1365 C C . TYR A 1 174 ? -32.911 24.026 46.770 1.00 62.84 174 TYR A C 1
ATOM 1367 O O . TYR A 1 174 ? -32.948 23.850 47.988 1.00 62.84 174 TYR A O 1
ATOM 1375 N N . ILE A 1 175 ? -33.292 25.189 46.228 1.00 64.56 175 ILE A N 1
ATOM 1376 C CA . ILE A 1 175 ? -33.785 26.361 46.975 1.00 64.56 175 ILE A CA 1
ATOM 1377 C C . ILE A 1 175 ? -35.200 26.779 46.547 1.00 64.56 175 ILE A C 1
ATOM 1379 O O . ILE A 1 175 ? -35.674 26.432 45.467 1.00 64.56 175 ILE A O 1
ATOM 1383 N N . THR A 1 176 ? -35.905 27.525 47.405 1.00 64.12 176 THR A N 1
ATOM 1384 C CA . THR A 1 176 ? -37.285 27.964 47.136 1.00 64.12 176 THR A CA 1
ATOM 1385 C C . THR A 1 176 ? -37.330 29.091 46.104 1.00 64.12 176 THR A C 1
ATOM 1387 O O . THR A 1 176 ? -36.722 30.138 46.338 1.00 64.12 176 THR A O 1
ATOM 1390 N N . ALA A 1 177 ? -38.094 28.918 45.021 1.00 60.03 177 ALA A N 1
ATOM 1391 C CA . ALA A 1 177 ? -38.301 29.949 44.001 1.00 60.03 177 ALA A CA 1
ATOM 1392 C C . ALA A 1 177 ? -38.914 31.235 44.606 1.00 60.03 177 ALA A C 1
ATOM 1394 O O . ALA A 1 177 ? -39.781 31.172 45.483 1.00 60.03 177 ALA A O 1
ATOM 1395 N N . ARG A 1 178 ? -38.463 32.422 44.168 1.00 55.72 178 ARG A N 1
ATOM 1396 C CA . ARG A 1 178 ? -38.944 33.712 44.707 1.00 55.72 178 ARG A CA 1
ATOM 1397 C C . ARG A 1 178 ? -40.417 33.946 44.334 1.00 55.72 178 ARG A C 1
ATOM 1399 O O . ARG A 1 178 ? -40.734 34.031 43.155 1.00 55.72 178 ARG A O 1
ATOM 1406 N N . GLY A 1 179 ? -41.287 34.136 45.333 1.00 55.81 179 GLY A N 1
ATOM 1407 C CA . GLY A 1 179 ? -42.626 34.725 45.146 1.00 55.81 179 GLY A CA 1
ATOM 1408 C C . GLY A 1 179 ? -43.850 33.879 45.529 1.00 55.81 179 GLY A C 1
ATOM 1409 O O . GLY A 1 179 ? -44.947 34.425 45.531 1.00 55.81 179 GLY A O 1
ATOM 1410 N N . LEU A 1 180 ? -43.710 32.602 45.910 1.00 54.09 180 LEU A N 1
ATOM 1411 C CA . LEU A 1 180 ? -44.837 31.751 46.342 1.00 54.09 180 LEU A CA 1
ATOM 1412 C C . LEU A 1 180 ? -44.542 31.122 47.712 1.00 54.09 180 LEU A C 1
ATOM 1414 O O . LEU A 1 180 ? -43.614 30.334 47.875 1.00 54.09 180 LEU A O 1
ATOM 1418 N N . ALA A 1 181 ? -45.302 31.545 48.727 1.00 53.25 181 ALA A N 1
ATOM 1419 C CA . ALA A 1 181 ? -44.883 31.515 50.130 1.00 53.25 181 ALA A CA 1
ATOM 1420 C C . ALA A 1 181 ? -45.714 30.597 51.050 1.00 53.25 181 ALA A C 1
ATOM 1422 O O . ALA A 1 181 ? -45.817 30.883 52.241 1.00 53.25 181 ALA A O 1
ATOM 1423 N N . SER A 1 182 ? -46.275 29.486 50.556 1.00 57.50 182 SER A N 1
ATOM 1424 C CA . SER A 1 182 ? -46.803 28.448 51.460 1.00 57.50 182 SER A CA 1
ATOM 1425 C C . SER A 1 182 ? -45.882 27.231 51.493 1.00 57.50 182 SER A C 1
ATOM 1427 O O . SER A 1 182 ? -45.812 26.454 50.542 1.00 57.50 182 SER A O 1
ATOM 1429 N N . ARG A 1 183 ? -45.151 27.088 52.606 1.00 67.50 183 ARG A N 1
ATOM 1430 C CA . ARG A 1 183 ? -44.240 25.964 52.900 1.00 67.50 183 ARG A CA 1
ATOM 1431 C C . ARG A 1 183 ? -44.905 24.879 53.750 1.00 67.50 183 ARG A C 1
ATOM 1433 O O . ARG A 1 183 ? -44.213 23.990 54.231 1.00 67.50 183 ARG A O 1
ATOM 1440 N N . SER A 1 184 ? -46.209 24.966 53.993 1.00 70.69 184 SER A N 1
ATOM 1441 C CA . SER A 1 184 ? -46.926 24.078 54.908 1.00 70.69 184 SER A CA 1
ATOM 1442 C C . SER A 1 184 ? -48.229 23.581 54.310 1.00 70.69 184 SER A C 1
ATOM 1444 O O . SER A 1 184 ? -48.923 24.338 53.634 1.00 70.69 184 SER A O 1
ATOM 1446 N N . VAL A 1 185 ? -48.571 22.334 54.614 1.00 72.88 185 VAL A N 1
ATOM 1447 C CA . VAL A 1 185 ? -49.865 21.729 54.289 1.00 72.88 185 VAL A CA 1
ATOM 1448 C C . VAL A 1 185 ? -50.528 21.209 55.552 1.00 72.88 185 VAL A C 1
ATOM 1450 O O . VAL A 1 185 ? -49.849 20.731 56.460 1.00 72.88 185 VAL A O 1
ATOM 1453 N N . THR A 1 186 ? -51.851 21.294 55.601 1.00 76.62 186 THR A N 1
ATOM 1454 C CA . THR A 1 186 ? -52.668 20.874 56.741 1.00 76.62 186 THR A CA 1
ATOM 1455 C C . THR A 1 186 ? -53.514 19.670 56.341 1.00 76.62 186 THR A C 1
ATOM 1457 O O . THR A 1 186 ? -54.057 19.625 55.234 1.00 76.62 186 THR A O 1
ATOM 1460 N N . CYS A 1 187 ? -53.575 18.667 57.214 1.00 71.88 187 CYS A N 1
ATOM 1461 C CA . CYS A 1 187 ? -54.429 17.498 57.057 1.00 71.88 187 CYS A CA 1
ATOM 1462 C C . CYS A 1 187 ? -55.876 17.903 57.345 1.00 71.88 187 CYS A C 1
ATOM 1464 O O . CYS A 1 187 ? -56.163 18.346 58.452 1.00 71.88 187 CYS A O 1
ATOM 1466 N N . ASN A 1 188 ? -56.759 17.745 56.358 1.00 73.56 188 ASN A N 1
ATOM 1467 C CA . ASN A 1 188 ? -58.202 17.926 56.499 1.00 73.56 188 ASN A CA 1
ATOM 1468 C C . ASN A 1 188 ? -58.881 16.558 56.309 1.00 73.56 188 ASN A C 1
ATOM 1470 O O . ASN A 1 188 ? -59.152 16.111 55.190 1.00 73.56 188 ASN A O 1
ATOM 1474 N N . GLY A 1 189 ? -59.113 15.859 57.413 1.00 65.06 189 GLY A N 1
ATOM 1475 C CA . GLY A 1 189 ? -59.719 14.535 57.510 1.00 65.06 189 GLY A CA 1
ATOM 1476 C C . GLY A 1 189 ? -58.807 13.412 57.010 1.00 65.06 189 GLY A C 1
ATOM 1477 O O . GLY A 1 189 ? -58.210 12.685 57.799 1.00 65.06 189 GLY A O 1
ATOM 1478 N N . THR A 1 190 ? -58.730 13.242 55.686 1.00 61.72 190 THR A N 1
ATOM 1479 C CA . THR A 1 190 ? -57.934 12.182 55.024 1.00 61.72 190 THR A CA 1
ATOM 1480 C C . THR A 1 190 ? -57.051 12.690 53.879 1.00 61.72 190 THR A C 1
ATOM 1482 O O . THR A 1 190 ? -56.266 11.916 53.327 1.00 61.72 190 THR A O 1
ATOM 1485 N N . GLN A 1 191 ? -57.142 13.978 53.524 1.00 68.25 191 GLN A N 1
ATOM 1486 C CA . GLN A 1 191 ? -56.379 14.589 52.433 1.00 68.25 191 GLN A CA 1
ATOM 1487 C C . GLN A 1 191 ? -55.592 15.816 52.904 1.00 68.25 191 GLN A C 1
ATOM 1489 O O . GLN A 1 191 ? -56.011 16.545 53.802 1.00 68.25 191 GLN A O 1
ATOM 1494 N N . TRP A 1 192 ? -54.439 16.040 52.275 1.00 76.06 192 TRP A N 1
ATOM 1495 C CA . TRP A 1 192 ? -53.588 17.203 52.524 1.00 76.06 192 TRP A CA 1
ATOM 1496 C C . TRP A 1 192 ? -54.019 18.396 51.673 1.00 76.06 192 TRP A C 1
ATOM 1498 O O . TRP A 1 192 ? -54.374 18.226 50.507 1.00 76.06 192 TRP A O 1
ATOM 1508 N N . SER A 1 193 ? -53.936 19.604 52.234 1.00 75.44 193 SER A N 1
ATOM 1509 C CA . SER A 1 193 ? -54.086 20.848 51.471 1.00 75.44 193 SER A CA 1
ATOM 1510 C C . SER A 1 193 ? -53.003 20.998 50.387 1.00 75.44 193 SER A C 1
ATOM 1512 O O . SER A 1 193 ? -51.936 20.390 50.470 1.00 75.44 193 SER A O 1
ATOM 1514 N N . GLU A 1 194 ? -53.245 21.840 49.380 1.00 70.44 194 GLU A N 1
ATOM 1515 C CA . GLU A 1 194 ? -52.321 22.045 48.255 1.00 70.44 194 GLU A CA 1
ATOM 1516 C C . GLU A 1 194 ? -50.984 22.687 48.685 1.00 70.44 194 GLU A C 1
ATOM 1518 O O . GLU A 1 194 ? -50.957 23.658 49.445 1.00 70.44 194 GLU A O 1
ATOM 1523 N N . LEU A 1 195 ? -49.861 22.149 48.187 1.00 69.75 195 LEU A N 1
ATOM 1524 C CA . LEU A 1 195 ? -48.508 22.650 48.453 1.00 69.75 195 LEU A CA 1
ATOM 1525 C C . LEU A 1 195 ? -48.012 23.531 47.294 1.00 69.75 195 LEU A C 1
ATOM 1527 O O . LEU A 1 195 ? -47.688 23.023 46.222 1.00 69.75 195 LEU A O 1
ATOM 1531 N N . LEU A 1 196 ? -47.845 24.833 47.542 1.00 66.19 196 LEU A N 1
ATOM 1532 C CA . LEU A 1 196 ? -47.377 25.821 46.549 1.00 66.19 196 LEU A CA 1
ATOM 1533 C C . LEU A 1 196 ? -45.841 25.982 46.493 1.00 66.19 196 LEU A C 1
ATOM 1535 O O . LEU A 1 196 ? -45.327 26.897 45.852 1.00 66.19 196 LEU A O 1
ATOM 1539 N N . LEU A 1 197 ? -45.092 25.108 47.171 1.00 67.69 197 LEU A N 1
ATOM 1540 C CA . LEU A 1 197 ? -43.630 25.136 47.206 1.00 67.69 197 LEU A CA 1
ATOM 1541 C C . LEU A 1 197 ? -43.032 24.670 45.868 1.00 67.69 197 LEU A C 1
ATOM 1543 O O . LEU A 1 197 ? -43.210 23.511 45.479 1.00 67.69 197 LEU A O 1
ATOM 1547 N N . GLN A 1 198 ? -42.267 25.549 45.216 1.00 64.12 198 GLN A N 1
ATOM 1548 C CA . GLN A 1 198 ? -41.439 25.235 44.047 1.00 64.12 198 GLN A CA 1
ATOM 1549 C C . GLN A 1 198 ? -39.950 25.273 44.418 1.00 64.12 198 GLN A C 1
ATOM 1551 O O . GLN A 1 198 ? -39.461 26.270 44.953 1.00 64.12 198 GLN A O 1
ATOM 1556 N N . CYS A 1 199 ? -39.244 24.180 44.127 1.00 67.25 199 CYS A N 1
ATOM 1557 C CA . CYS A 1 199 ? -37.826 23.990 44.424 1.00 67.25 199 CYS A CA 1
ATOM 1558 C C . CYS A 1 199 ? -37.011 24.026 43.128 1.00 67.25 199 CYS A C 1
ATOM 1560 O O . CYS A 1 199 ? -37.308 23.275 42.200 1.00 67.25 199 CYS A O 1
ATOM 1562 N N . GLN A 1 200 ? -36.008 24.900 43.064 1.00 66.00 200 GLN A N 1
ATOM 1563 C CA . GLN A 1 200 ? -35.112 25.081 41.917 1.00 66.00 200 GLN A CA 1
ATOM 1564 C C . GLN A 1 200 ? -33.680 24.725 42.313 1.00 66.00 200 GLN A C 1
ATOM 1566 O O . GLN A 1 200 ? -33.295 24.939 43.459 1.00 66.00 200 GLN A O 1
ATOM 1571 N N . THR A 1 201 ? -32.896 24.176 41.388 1.00 64.50 201 THR A N 1
ATOM 1572 C CA . THR A 1 201 ? -31.471 23.910 41.616 1.00 64.50 201 THR A CA 1
ATOM 1573 C C . THR A 1 201 ? -30.653 25.202 41.557 1.00 64.50 201 THR A C 1
ATOM 1575 O O . THR A 1 201 ? -31.062 26.185 40.930 1.00 64.50 201 THR A O 1
ATOM 1578 N N . GLN A 1 202 ? -29.490 25.192 42.204 1.00 70.00 202 GLN A N 1
ATOM 1579 C CA . GLN A 1 202 ? -28.495 26.259 42.119 1.00 70.00 202 GLN A CA 1
ATOM 1580 C C . GLN A 1 202 ? -27.116 25.665 41.814 1.00 70.00 202 GLN A C 1
ATOM 1582 O O . GLN A 1 202 ? -26.816 24.556 42.259 1.00 70.00 202 GLN A O 1
ATOM 1587 N N . CYS A 1 203 ? -26.279 26.416 41.105 1.00 68.69 203 CYS A N 1
ATOM 1588 C CA . CYS A 1 203 ? -24.866 26.109 40.916 1.00 68.69 203 CYS A CA 1
ATOM 1589 C C . CYS A 1 203 ? -24.024 26.998 41.833 1.00 68.69 203 CYS A C 1
ATOM 1591 O O . CYS A 1 203 ? -24.257 28.208 41.939 1.00 68.69 203 CYS A O 1
ATOM 1593 N N . ASP A 1 204 ? -23.014 26.413 42.470 1.00 70.00 204 ASP A N 1
ATOM 1594 C CA . ASP A 1 204 ? -22.011 27.184 43.198 1.00 70.00 204 ASP A CA 1
ATOM 1595 C C . ASP A 1 204 ? -21.118 27.955 42.221 1.00 70.00 204 ASP A C 1
ATOM 1597 O O . ASP A 1 204 ? -21.015 27.620 41.032 1.00 70.00 204 ASP A O 1
ATOM 1601 N N . ARG A 1 205 ? -20.469 29.016 42.718 1.00 71.88 205 ARG A N 1
ATOM 1602 C CA . ARG A 1 205 ? -19.552 29.825 41.912 1.00 71.88 205 ARG A CA 1
ATOM 1603 C C . ARG A 1 205 ? -18.520 28.917 41.221 1.00 71.88 205 ARG A C 1
ATOM 1605 O O . ARG A 1 205 ? -17.764 28.235 41.914 1.00 71.88 205 ARG A O 1
ATOM 1612 N N . PRO A 1 206 ? -18.446 28.935 39.879 1.00 69.50 206 PRO A N 1
ATOM 1613 C CA . PRO A 1 206 ? -17.562 28.050 39.137 1.00 69.50 206 PRO A CA 1
ATOM 1614 C C . PRO A 1 206 ? -16.109 28.310 39.541 1.00 69.50 206 PRO A C 1
ATOM 1616 O O . PRO A 1 206 ? -15.671 29.464 39.608 1.00 69.50 206 PRO A O 1
ATOM 1619 N N . ALA A 1 207 ? -15.370 27.238 39.843 1.00 62.22 207 ALA A N 1
ATOM 1620 C CA . ALA A 1 207 ? -13.993 27.327 40.311 1.00 62.22 207 ALA A CA 1
ATOM 1621 C C . ALA A 1 207 ? -13.105 27.986 39.243 1.00 62.22 207 ALA A C 1
ATOM 1623 O O . ALA A 1 207 ? -12.928 27.469 38.139 1.00 62.22 207 ALA A O 1
ATOM 1624 N N . VAL A 1 208 ? -12.527 29.140 39.575 1.00 63.50 208 VAL A N 1
ATOM 1625 C CA . VAL A 1 208 ? -11.632 29.875 38.676 1.00 63.50 208 VAL A CA 1
ATOM 1626 C C . VAL A 1 208 ? -10.210 29.336 38.854 1.00 63.50 208 VAL A C 1
ATOM 1628 O O . VAL A 1 208 ? -9.439 29.854 39.655 1.00 63.50 208 VAL A O 1
ATOM 1631 N N . GLY A 1 209 ? -9.881 28.246 38.156 1.00 58.41 209 GLY A N 1
ATOM 1632 C CA . GLY A 1 209 ? -8.531 27.665 38.125 1.00 58.41 209 GLY A CA 1
ATOM 1633 C C . GLY A 1 209 ? -7.769 28.005 36.836 1.00 58.41 209 GLY A C 1
ATOM 1634 O O . GLY A 1 209 ? -8.322 27.879 35.738 1.00 58.41 209 GLY A O 1
ATOM 1635 N N . GLY A 1 210 ? -6.495 28.394 36.951 1.00 60.00 210 GLY A N 1
ATOM 1636 C CA . GLY A 1 210 ? -5.625 28.781 35.825 1.00 60.00 210 GLY A CA 1
ATOM 1637 C C . GLY A 1 210 ? -5.742 30.261 35.420 1.00 60.00 210 GLY A C 1
ATOM 1638 O O . GLY A 1 210 ? -6.212 31.086 36.197 1.00 60.00 210 GLY A O 1
ATOM 1639 N N . ASN A 1 211 ? -5.344 30.604 34.188 1.00 65.94 211 ASN A N 1
ATOM 1640 C CA . ASN A 1 211 ? -5.280 31.981 33.652 1.00 65.94 211 ASN A CA 1
ATOM 1641 C C . ASN A 1 211 ? -6.646 32.555 33.197 1.00 65.94 211 ASN A C 1
ATOM 1643 O O . ASN A 1 211 ? -6.747 33.221 32.166 1.00 65.94 211 ASN A O 1
ATOM 1647 N N . ARG A 1 212 ? -7.724 32.266 33.938 1.00 71.62 212 ARG A N 1
ATOM 1648 C CA . ARG A 1 212 ? -9.115 32.658 33.631 1.00 71.62 212 ARG A CA 1
ATOM 1649 C C . ARG A 1 212 ? -9.588 33.788 34.556 1.00 71.62 212 ARG A C 1
ATOM 1651 O O . ARG A 1 212 ? -9.266 33.801 35.737 1.00 71.62 212 ARG A O 1
ATOM 1658 N N . VAL A 1 213 ? -10.388 34.716 34.035 1.00 69.12 213 VAL A N 1
ATOM 1659 C CA . VAL A 1 213 ? -10.959 35.887 34.723 1.00 69.12 213 VAL A CA 1
ATOM 1660 C C . VAL A 1 213 ? -12.466 35.950 34.464 1.00 69.12 213 VAL A C 1
ATOM 1662 O O . VAL A 1 213 ? -12.920 35.869 33.326 1.00 69.12 213 VAL A O 1
ATOM 1665 N N . MET A 1 214 ? -13.262 36.108 35.518 1.00 69.50 214 MET A N 1
ATOM 1666 C CA . MET A 1 214 ? -14.721 36.249 35.429 1.00 69.50 214 MET A CA 1
ATOM 1667 C C . MET A 1 214 ? -15.101 37.726 35.239 1.00 69.50 214 MET A C 1
ATOM 1669 O O . MET A 1 214 ? -14.612 38.575 35.982 1.00 69.50 214 MET A O 1
ATOM 1673 N N . VAL A 1 215 ? -15.947 38.033 34.250 1.00 64.19 215 VAL A N 1
ATOM 1674 C CA . VAL A 1 215 ? -16.249 39.418 33.824 1.00 64.19 215 VAL A CA 1
ATOM 1675 C C . VAL A 1 215 ? -17.537 39.965 34.443 1.00 64.19 215 VAL A C 1
ATOM 1677 O O . VAL A 1 215 ? -17.601 41.148 34.765 1.00 64.19 215 VAL A O 1
ATOM 1680 N N . GLU A 1 216 ? -18.547 39.119 34.645 1.00 60.56 216 GLU A N 1
ATOM 1681 C CA . GLU A 1 216 ? -19.859 39.505 35.187 1.00 60.56 216 GLU A CA 1
ATOM 1682 C C . GLU A 1 216 ? -20.126 38.819 36.539 1.00 60.56 216 GLU A C 1
ATOM 1684 O O . GLU A 1 216 ? -19.640 37.717 36.788 1.00 60.56 216 GLU A O 1
ATOM 1689 N N . ASN A 1 217 ? -20.890 39.476 37.424 1.00 60.62 217 ASN A N 1
ATOM 1690 C CA . ASN A 1 217 ? -21.269 38.984 38.763 1.00 60.62 217 ASN A CA 1
ATOM 1691 C C . ASN A 1 217 ? -20.081 38.677 39.706 1.00 60.62 217 ASN A C 1
ATOM 1693 O O . ASN A 1 217 ? -20.017 37.655 40.399 1.00 60.62 217 ASN A O 1
ATOM 1697 N N . THR A 1 218 ? -19.135 39.616 39.796 1.00 55.50 218 THR A N 1
ATOM 1698 C CA . THR A 1 218 ? -17.862 39.505 40.539 1.00 55.50 218 THR A CA 1
ATOM 1699 C C . THR A 1 218 ? -17.970 39.302 42.059 1.00 55.50 218 THR A C 1
ATOM 1701 O O . THR A 1 218 ? -16.954 39.009 42.680 1.00 55.50 218 THR A O 1
ATOM 1704 N N . GLY A 1 219 ? -19.165 39.354 42.658 1.00 57.81 219 GLY A N 1
ATOM 1705 C CA . GLY A 1 219 ? -19.384 39.115 44.095 1.00 57.81 219 GLY A CA 1
ATOM 1706 C C . GLY A 1 219 ? -20.416 38.036 44.442 1.00 57.81 219 GLY A C 1
ATOM 1707 O O . GLY A 1 219 ? -20.634 37.768 45.621 1.00 57.81 219 GLY A O 1
ATOM 1708 N N . GLN A 1 220 ? -21.062 37.418 43.450 1.00 65.44 220 GLN A N 1
ATOM 1709 C CA . GLN A 1 220 ? -22.124 36.440 43.687 1.00 65.44 220 GLN A CA 1
ATOM 1710 C C . GLN A 1 220 ? -21.521 35.038 43.890 1.00 65.44 220 GLN A C 1
ATOM 1712 O O . GLN A 1 220 ? -20.649 34.614 43.122 1.00 65.44 220 GLN A O 1
ATOM 1717 N N . GLN A 1 221 ? -21.926 34.350 44.964 1.00 63.56 221 GLN A N 1
ATOM 1718 C CA . GLN A 1 221 ? -21.411 33.016 45.313 1.00 63.56 221 GLN A CA 1
ATOM 1719 C C . GLN A 1 221 ? -22.302 31.861 44.838 1.00 63.56 221 GLN A C 1
ATOM 1721 O O . GLN A 1 221 ? -21.806 30.747 44.705 1.00 63.56 221 GLN A O 1
ATOM 1726 N N . THR A 1 222 ? -23.577 32.123 44.544 1.00 63.72 222 THR A N 1
ATOM 1727 C CA . THR A 1 222 ? -24.549 31.117 44.099 1.00 63.72 222 THR A CA 1
ATOM 1728 C C . THR A 1 222 ? -25.367 31.633 42.916 1.00 63.72 222 THR A C 1
ATOM 1730 O O . THR A 1 222 ? -25.770 32.801 42.895 1.00 63.72 222 THR A O 1
ATOM 1733 N N . PHE A 1 223 ? -25.601 30.763 41.934 1.00 71.50 223 PHE A N 1
ATOM 1734 C CA . PHE A 1 223 ? -26.296 31.070 40.683 1.00 71.50 223 PHE A CA 1
ATOM 1735 C C . PHE A 1 223 ? -27.515 30.164 40.515 1.00 71.50 223 PHE A C 1
ATOM 1737 O O . PHE A 1 223 ? -27.439 28.965 40.777 1.00 71.50 223 PHE A O 1
ATOM 1744 N N . LEU A 1 224 ? -28.650 30.725 40.106 1.00 69.69 224 LEU A N 1
ATOM 1745 C CA . LEU A 1 224 ? -29.870 29.952 39.852 1.00 69.69 224 LEU A CA 1
ATOM 1746 C C . LEU A 1 224 ? -29.788 29.210 38.512 1.00 69.69 224 LEU A C 1
ATOM 1748 O O . LEU A 1 224 ? -29.107 29.647 37.586 1.00 69.69 224 LEU A O 1
ATOM 1752 N N . ASN A 1 225 ? -30.517 28.100 38.389 1.00 66.19 225 ASN A N 1
ATOM 1753 C CA . ASN A 1 225 ? -30.633 27.363 37.130 1.00 66.19 225 ASN A CA 1
ATOM 1754 C C . ASN A 1 225 ? -31.092 28.287 35.980 1.00 66.19 225 ASN A C 1
ATOM 1756 O O . ASN A 1 225 ? -32.132 28.940 36.088 1.00 66.19 225 ASN A O 1
ATOM 1760 N N . GLY A 1 226 ? -30.314 28.344 34.897 1.00 68.69 226 GLY A N 1
ATOM 1761 C CA . GLY A 1 226 ? -30.504 29.255 33.763 1.00 68.69 226 GLY A CA 1
ATOM 1762 C C . GLY A 1 226 ? -29.728 30.578 33.838 1.00 68.69 226 GLY A C 1
ATOM 1763 O O . GLY A 1 226 ? -29.678 31.292 32.838 1.00 68.69 226 GLY A O 1
ATOM 1764 N N . GLU A 1 227 ? -29.094 30.914 34.968 1.00 75.44 227 GLU A N 1
ATOM 1765 C CA . GLU A 1 227 ? -28.182 32.062 35.039 1.00 75.44 227 GLU A CA 1
ATOM 1766 C C . GLU A 1 227 ? -26.857 31.762 34.327 1.00 75.44 227 GLU A C 1
ATOM 1768 O O . GLU A 1 227 ? -26.326 30.647 34.367 1.00 75.44 227 GLU A O 1
ATOM 1773 N N . THR A 1 228 ? -26.314 32.787 33.673 1.00 73.38 228 THR A N 1
ATOM 1774 C CA . THR A 1 228 ? -25.109 32.691 32.853 1.00 73.38 228 THR A CA 1
ATOM 1775 C C . THR A 1 228 ? -23.943 33.460 33.459 1.00 73.38 228 THR A C 1
ATOM 1777 O O . THR A 1 228 ? -24.125 34.553 33.997 1.00 73.38 228 THR A O 1
ATOM 1780 N N . VAL A 1 229 ? -22.730 32.927 33.322 1.00 76.00 229 VAL A N 1
ATOM 1781 C CA . VAL A 1 229 ? -21.485 33.576 33.754 1.00 76.00 229 VAL A CA 1
ATOM 1782 C C . VAL A 1 229 ? -20.519 33.672 32.583 1.00 76.00 229 VAL A C 1
ATOM 1784 O O . VAL A 1 229 ? -20.250 32.685 31.899 1.00 76.00 229 VAL A O 1
ATOM 1787 N N . THR A 1 230 ? -19.966 34.866 32.378 1.00 76.12 230 THR A N 1
ATOM 1788 C CA . THR A 1 230 ? -19.050 35.161 31.273 1.00 76.12 230 THR A CA 1
ATOM 1789 C C . THR A 1 230 ? -17.592 35.183 31.747 1.00 76.12 230 THR A C 1
ATOM 1791 O O . THR A 1 230 ? -17.229 35.917 32.672 1.00 76.12 230 THR A O 1
ATOM 1794 N N . PHE A 1 231 ? -16.741 34.402 31.080 1.00 75.56 231 PHE A N 1
ATOM 1795 C CA . PHE A 1 231 ? -15.303 34.289 31.326 1.00 75.56 231 PHE A CA 1
ATOM 1796 C C . PHE A 1 231 ? -14.474 34.918 30.203 1.00 75.56 231 PHE A C 1
ATOM 1798 O O . PHE A 1 231 ? -14.813 34.833 29.020 1.00 75.56 231 PHE A O 1
ATOM 1805 N N . LYS A 1 232 ? -13.338 35.500 30.589 1.00 73.62 232 LYS A N 1
ATOM 1806 C CA . LYS A 1 232 ? -12.235 35.951 29.730 1.00 73.62 232 LYS A CA 1
ATOM 1807 C C . LYS A 1 232 ? -10.917 35.377 30.242 1.00 73.62 232 LYS A C 1
ATOM 1809 O O . LYS A 1 232 ? -10.842 34.930 31.380 1.00 73.62 232 LYS A O 1
ATOM 1814 N N . CYS A 1 233 ? -9.874 35.372 29.426 1.00 73.81 233 CYS A N 1
ATOM 1815 C CA . CYS A 1 233 ? -8.531 35.027 29.895 1.00 73.81 233 CYS A CA 1
ATOM 1816 C C . CYS A 1 233 ? -7.853 36.245 30.548 1.00 73.81 233 CYS A C 1
ATOM 1818 O O . CYS A 1 233 ? -8.225 37.388 30.273 1.00 73.81 233 CYS A O 1
ATOM 1820 N N . SER A 1 234 ? -6.887 36.008 31.438 1.00 74.06 234 SER A N 1
ATOM 1821 C CA . SER A 1 234 ? -6.065 37.071 32.025 1.00 74.06 234 SER A CA 1
ATOM 1822 C C . SER A 1 234 ? -5.213 37.768 30.956 1.00 74.06 234 SER A C 1
ATOM 1824 O O . SER A 1 234 ? -4.931 37.211 29.895 1.00 74.06 234 SER A O 1
ATOM 1826 N N . THR A 1 235 ? -4.802 39.009 31.224 1.00 67.25 235 THR A N 1
ATOM 1827 C CA . THR A 1 235 ? -3.882 39.774 30.365 1.00 67.25 235 THR A CA 1
ATOM 1828 C C . THR A 1 235 ? -2.645 38.941 30.027 1.00 67.25 235 THR A C 1
ATOM 1830 O O . THR A 1 235 ? -1.933 38.527 30.937 1.00 67.25 235 THR A O 1
ATOM 1833 N N . GLY A 1 236 ? -2.408 38.694 28.734 1.00 65.25 236 GLY A N 1
ATOM 1834 C CA . GLY A 1 236 ? -1.339 37.807 28.255 1.00 65.25 236 GLY A CA 1
ATOM 1835 C C . GLY A 1 236 ? -1.808 36.435 27.754 1.00 65.25 236 GLY A C 1
ATOM 1836 O O . GLY A 1 236 ? -0.986 35.688 27.244 1.00 65.25 236 GLY A O 1
ATOM 1837 N N . TYR A 1 237 ? -3.101 36.099 27.843 1.00 66.56 237 TYR A N 1
ATOM 1838 C CA . TYR A 1 237 ? -3.651 34.804 27.415 1.00 66.56 237 TYR A CA 1
ATOM 1839 C C . TYR A 1 237 ? -4.911 34.977 26.544 1.00 66.56 237 TYR A C 1
ATOM 1841 O O . TYR A 1 237 ? -5.677 35.921 26.743 1.00 66.56 237 TYR A O 1
ATOM 1849 N N . ARG A 1 238 ? -5.165 34.064 25.593 1.00 68.06 238 ARG A N 1
ATOM 1850 C CA . ARG A 1 238 ? -6.371 34.048 24.730 1.00 68.06 238 ARG A CA 1
ATOM 1851 C C . ARG A 1 238 ? -7.056 32.674 24.743 1.00 68.06 238 ARG A C 1
ATOM 1853 O O . ARG A 1 238 ? -6.407 31.661 24.994 1.00 68.06 238 ARG A O 1
ATOM 1860 N N . ILE A 1 239 ? -8.372 32.643 24.509 1.00 68.25 239 ILE A N 1
ATOM 1861 C CA . ILE A 1 239 ? -9.157 31.403 24.374 1.00 68.25 239 ILE A CA 1
ATOM 1862 C C . ILE A 1 239 ? -8.794 30.736 23.035 1.00 68.25 239 ILE A C 1
ATOM 1864 O O . ILE A 1 239 ? -8.690 31.427 22.022 1.00 68.25 239 ILE A O 1
ATOM 1868 N N . VAL A 1 240 ? -8.607 29.411 23.035 1.00 65.00 240 VAL A N 1
ATOM 1869 C CA . VAL A 1 240 ? -8.124 28.616 21.880 1.00 65.00 240 VAL A CA 1
ATOM 1870 C C . VAL A 1 240 ? -8.981 28.780 20.611 1.00 65.00 240 VAL A C 1
ATOM 1872 O O . VAL A 1 240 ? -8.449 28.732 19.509 1.00 65.00 240 VAL A O 1
ATOM 1875 N N . ASP A 1 241 ? -10.282 29.042 20.744 1.00 63.81 241 ASP A N 1
ATOM 1876 C CA . ASP A 1 241 ? -11.211 29.261 19.622 1.00 63.81 241 ASP A CA 1
ATOM 1877 C C . ASP A 1 241 ? -11.285 30.726 19.139 1.00 63.81 241 ASP A C 1
ATOM 1879 O O . ASP A 1 241 ? -12.184 31.096 18.385 1.00 63.81 241 ASP A O 1
ATOM 1883 N N . ASN A 1 242 ? -10.353 31.584 19.572 1.00 60.91 242 ASN A N 1
ATOM 1884 C CA . ASN A 1 242 ? -10.278 33.013 19.248 1.00 60.91 242 ASN A CA 1
ATOM 1885 C C . ASN A 1 242 ? -11.474 33.877 19.699 1.00 60.91 242 ASN A C 1
ATOM 1887 O O . ASN A 1 242 ? -11.475 35.084 19.416 1.00 60.91 242 ASN A O 1
ATOM 1891 N N . SER A 1 243 ? -12.437 33.326 20.445 1.00 64.56 243 SER A N 1
ATOM 1892 C CA . SER A 1 243 ? -13.570 34.081 20.987 1.00 64.56 243 SER A CA 1
ATOM 1893 C C . SER A 1 243 ? -13.125 35.119 22.033 1.00 64.56 243 SER A C 1
ATOM 1895 O O . SER A 1 243 ? -12.183 34.913 22.800 1.00 64.56 243 SER A O 1
ATOM 1897 N N . ALA A 1 244 ? -13.787 36.283 22.056 1.00 64.25 244 ALA A N 1
ATOM 1898 C CA . ALA A 1 244 ? -13.444 37.378 22.975 1.00 64.25 244 ALA A CA 1
ATOM 1899 C C . ALA A 1 244 ? -13.872 37.106 24.432 1.00 64.25 244 ALA A C 1
ATOM 1901 O O . ALA A 1 244 ? -13.334 37.708 25.362 1.00 64.25 244 ALA A O 1
ATOM 1902 N N . SER A 1 245 ? -14.857 36.230 24.626 1.00 69.06 245 SER A N 1
ATOM 1903 C CA . SER A 1 245 ? -15.346 35.739 25.913 1.00 69.06 245 SER A CA 1
ATOM 1904 C C . SER A 1 245 ? -16.211 34.506 25.686 1.00 69.06 245 SER A C 1
ATOM 1906 O O . SER A 1 245 ? -16.902 34.434 24.670 1.00 69.06 245 SER A O 1
ATOM 1908 N N . LYS A 1 246 ? -16.241 33.588 26.652 1.00 71.75 246 LYS A N 1
ATOM 1909 C CA . LYS A 1 246 ? -17.177 32.456 26.656 1.00 71.75 246 LYS A CA 1
ATOM 1910 C C . LYS A 1 246 ? -18.147 32.575 27.816 1.00 71.75 246 LYS A C 1
ATOM 1912 O O . LYS A 1 246 ? -17.745 32.896 28.933 1.00 71.75 246 LYS A O 1
ATOM 1917 N N . THR A 1 247 ? -19.406 32.271 27.546 1.00 76.44 247 THR A N 1
ATOM 1918 C CA . THR A 1 247 ? -20.476 32.291 28.539 1.00 76.44 247 THR A CA 1
ATOM 1919 C C . THR A 1 247 ? -20.896 30.860 28.842 1.00 76.44 247 THR A C 1
ATOM 1921 O O . THR A 1 247 ? -21.176 30.089 27.926 1.00 76.44 247 THR A O 1
ATOM 1924 N N . ILE A 1 248 ? -20.914 30.501 30.122 1.00 77.19 248 ILE A N 1
ATOM 1925 C CA . ILE A 1 248 ? -21.400 29.207 30.608 1.00 77.19 248 ILE A CA 1
ATOM 1926 C C . ILE A 1 248 ? -22.725 29.404 31.341 1.00 77.19 248 ILE A C 1
ATOM 1928 O O . ILE A 1 248 ? -22.942 30.451 31.949 1.00 77.19 248 ILE A O 1
ATOM 1932 N N . THR A 1 249 ? -23.607 28.410 31.282 1.00 77.88 249 THR A N 1
ATOM 1933 C CA . THR A 1 249 ? -24.939 28.457 31.899 1.00 77.88 249 THR A CA 1
ATOM 1934 C C . THR A 1 249 ? -25.013 27.438 33.028 1.00 77.88 249 THR A C 1
ATOM 1936 O O . THR A 1 249 ? -24.519 26.318 32.884 1.00 77.88 249 THR A O 1
ATOM 1939 N N . CYS A 1 250 ? -25.622 27.814 34.150 1.00 74.81 250 CYS A N 1
ATOM 1940 C CA . CYS A 1 250 ? -25.939 26.877 35.220 1.00 74.81 250 CYS A CA 1
ATOM 1941 C C . CYS A 1 250 ? -27.091 25.969 34.768 1.00 74.81 250 CYS A C 1
ATOM 1943 O O . CYS A 1 250 ? -28.174 26.475 34.471 1.00 74.81 250 CYS A O 1
ATOM 1945 N N . VAL A 1 251 ? -26.864 24.652 34.703 1.00 71.56 251 VAL A N 1
ATOM 1946 C CA . VAL A 1 251 ? -27.885 23.655 34.347 1.00 71.56 251 VAL A CA 1
ATOM 1947 C C . VAL A 1 251 ? -27.917 22.569 35.416 1.00 71.56 251 VAL A C 1
ATOM 1949 O O . VAL A 1 251 ? -27.009 21.750 35.535 1.00 71.56 251 VAL A O 1
ATOM 1952 N N . GLY A 1 252 ? -28.990 22.541 36.207 1.00 70.44 252 GLY A N 1
ATOM 1953 C CA . GLY A 1 252 ? -29.069 21.631 37.352 1.00 70.44 252 GLY A CA 1
ATOM 1954 C C . GLY A 1 252 ? -28.147 22.099 38.480 1.00 70.44 252 GLY A C 1
ATOM 1955 O O . GLY A 1 252 ? -28.345 23.201 38.991 1.00 70.44 252 GLY A O 1
ATOM 1956 N N . THR A 1 253 ? -27.181 21.265 38.874 1.00 63.94 253 THR A N 1
ATOM 1957 C CA . THR A 1 253 ? -26.142 21.566 39.882 1.00 63.94 253 THR A CA 1
ATOM 1958 C C . THR A 1 253 ? -24.764 21.843 39.274 1.00 63.94 253 THR A C 1
ATOM 1960 O O . THR A 1 253 ? -23.850 22.208 40.008 1.00 63.94 253 THR A O 1
ATOM 1963 N N . ASP A 1 254 ? -24.614 21.680 37.956 1.00 63.34 254 ASP A N 1
ATOM 1964 C CA . ASP A 1 254 ? -23.344 21.800 37.238 1.00 63.34 254 ASP A CA 1
ATOM 1965 C C . ASP A 1 254 ? -23.392 22.893 36.163 1.00 63.34 254 ASP A C 1
ATOM 1967 O O . ASP A 1 254 ? -24.449 23.358 35.726 1.00 63.34 254 ASP A O 1
ATOM 1971 N N . TRP A 1 255 ? -22.210 23.315 35.720 1.00 75.19 255 TRP A N 1
ATOM 1972 C CA . TRP A 1 255 ? -22.058 24.288 34.645 1.00 75.19 255 TRP A CA 1
ATOM 1973 C C . TRP A 1 255 ? -21.902 23.597 33.290 1.00 75.19 255 TRP A C 1
ATOM 1975 O O . TRP A 1 255 ? -21.154 22.632 33.147 1.00 75.19 255 TRP A O 1
ATOM 1985 N N . THR A 1 256 ? -22.554 24.128 32.257 1.00 69.06 256 THR A N 1
ATOM 1986 C CA . THR A 1 256 ? -22.372 23.655 30.876 1.00 69.06 256 THR A CA 1
ATOM 1987 C C . THR A 1 256 ? -20.951 23.939 30.369 1.00 69.06 256 THR A C 1
ATOM 1989 O O . THR A 1 256 ? -20.489 25.069 30.510 1.00 69.06 256 THR A O 1
ATOM 1992 N N . ASN A 1 257 ? -20.311 22.972 29.694 1.00 61.88 257 ASN A N 1
ATOM 1993 C CA . ASN A 1 257 ? -19.025 23.111 28.981 1.00 61.88 257 ASN A CA 1
ATOM 1994 C C . ASN A 1 257 ? -17.857 23.682 29.823 1.00 61.88 257 ASN A C 1
ATOM 1996 O O . ASN A 1 257 ? -17.472 24.844 29.684 1.00 61.88 257 ASN A O 1
ATOM 2000 N N . LEU A 1 258 ? -17.231 22.840 30.656 1.00 54.97 258 LEU A N 1
ATOM 2001 C CA . LEU A 1 258 ? -16.086 23.224 31.505 1.00 54.97 258 LEU A CA 1
ATOM 2002 C C . LEU A 1 258 ? -14.713 23.283 30.790 1.00 54.97 258 LEU A C 1
ATOM 2004 O O . LEU A 1 258 ? -13.712 23.653 31.412 1.00 54.97 258 LEU A O 1
ATOM 2008 N N . GLU A 1 259 ? -14.638 22.969 29.495 1.00 56.28 259 GLU A N 1
ATOM 2009 C CA . GLU A 1 259 ? -13.391 22.960 28.711 1.00 56.28 259 GLU A CA 1
ATOM 2010 C C . GLU A 1 259 ? -13.035 24.356 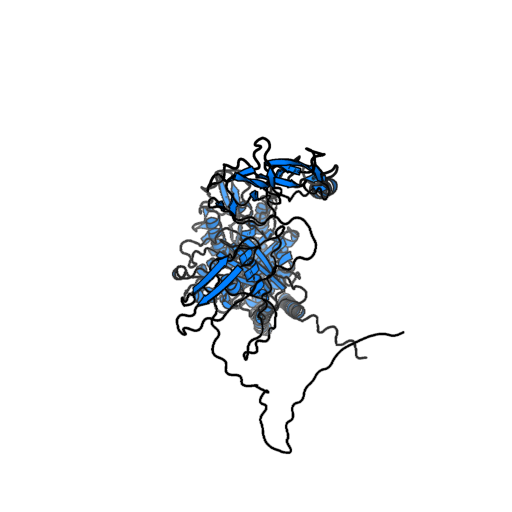28.173 1.00 56.28 259 GLU A C 1
ATOM 2012 O O . GLU A 1 259 ? -13.123 24.664 26.985 1.00 56.28 259 GLU A O 1
ATOM 2017 N N . LEU A 1 260 ? -12.652 25.250 29.084 1.00 60.34 260 LEU A N 1
ATOM 2018 C CA . LEU A 1 260 ? -12.178 26.595 28.757 1.00 60.34 260 LEU A CA 1
ATOM 2019 C C . LEU A 1 260 ? -10.672 26.668 29.024 1.00 60.34 260 LEU A C 1
ATOM 2021 O O . LEU A 1 260 ? -10.244 26.895 30.156 1.00 60.34 260 LEU A O 1
ATOM 2025 N N . THR A 1 261 ? -9.865 26.449 27.990 1.00 61.72 261 THR A N 1
ATOM 2026 C CA . THR A 1 261 ? -8.399 26.533 28.046 1.00 61.72 261 THR A CA 1
ATOM 2027 C C . THR A 1 261 ? -7.917 27.897 27.550 1.00 61.72 261 THR A C 1
ATOM 2029 O O . THR A 1 261 ? -8.220 28.304 26.430 1.00 61.72 261 THR A O 1
ATOM 2032 N N . CYS A 1 262 ? -7.166 28.609 28.396 1.00 64.69 262 CYS A N 1
ATOM 2033 C CA . CYS A 1 262 ? -6.502 29.872 28.064 1.00 64.69 262 CYS A CA 1
ATOM 2034 C C . CYS A 1 262 ? -5.031 29.601 27.736 1.00 64.69 262 CYS A C 1
ATOM 2036 O O . CYS A 1 262 ? -4.299 29.100 28.589 1.00 64.69 262 CYS A O 1
ATOM 2038 N N . THR A 1 263 ? -4.597 29.938 26.525 1.00 63.91 263 THR A N 1
ATOM 2039 C CA . THR A 1 263 ? -3.221 29.740 26.040 1.00 63.91 263 THR A CA 1
ATOM 2040 C C . THR A 1 263 ? -2.453 31.056 25.998 1.00 63.91 263 THR A C 1
ATOM 2042 O O . THR A 1 263 ? -3.040 32.105 25.737 1.00 63.91 263 THR A O 1
ATOM 2045 N N . ASP A 1 264 ? -1.153 31.001 26.296 1.00 65.44 264 ASP A N 1
ATOM 2046 C CA . ASP A 1 264 ? -0.271 32.173 26.376 1.00 65.44 264 ASP A CA 1
ATOM 2047 C C . ASP A 1 264 ? -0.134 32.851 25.009 1.00 65.44 264 ASP A C 1
ATOM 2049 O O . ASP A 1 264 ? 0.137 32.182 24.008 1.00 65.44 264 ASP A O 1
ATOM 2053 N N . ILE A 1 265 ? -0.318 34.170 24.972 1.00 61.19 265 ILE A N 1
ATOM 2054 C CA . ILE A 1 265 ? -0.197 34.989 23.762 1.00 61.19 265 ILE A CA 1
ATOM 2055 C C . ILE A 1 265 ? 1.232 34.895 23.209 1.00 61.19 265 ILE A C 1
ATOM 2057 O O . ILE A 1 265 ? 1.384 34.764 22.000 1.00 61.19 265 ILE A O 1
ATOM 2061 N N . PHE A 1 266 ? 2.264 34.818 24.062 1.00 52.22 266 PHE A N 1
ATOM 2062 C CA . PHE A 1 266 ? 3.658 34.694 23.613 1.00 52.22 266 PHE A CA 1
ATOM 2063 C C . PHE A 1 266 ? 3.997 33.306 23.042 1.00 52.22 266 PHE A C 1
ATOM 2065 O O . PHE A 1 266 ? 4.831 33.201 22.142 1.00 52.22 266 PHE A O 1
ATOM 2072 N N . LEU A 1 267 ? 3.364 32.224 23.521 1.00 52.25 267 LEU A N 1
ATOM 2073 C CA . LEU A 1 267 ? 3.541 30.880 22.936 1.00 52.25 267 LEU A CA 1
ATOM 2074 C C . LEU A 1 267 ? 2.762 30.713 21.626 1.00 52.25 267 LEU A C 1
ATOM 2076 O O . LEU A 1 267 ? 3.216 29.989 20.742 1.00 52.25 267 LEU A O 1
ATOM 2080 N N . LEU A 1 268 ? 1.619 31.391 21.486 1.00 48.56 268 LEU A N 1
ATOM 2081 C CA . LEU A 1 268 ? 0.884 31.495 20.224 1.00 48.56 268 LEU A CA 1
ATOM 2082 C C . LEU A 1 268 ? 1.674 32.306 19.190 1.00 48.56 268 LEU A C 1
ATOM 2084 O O . LEU A 1 268 ? 1.834 31.840 18.066 1.00 48.56 268 LEU A O 1
ATOM 2088 N N . GLU A 1 269 ? 2.241 33.451 19.579 1.00 47.62 269 GLU A N 1
ATOM 2089 C CA . GLU A 1 269 ? 3.068 34.287 18.699 1.00 47.62 269 GLU A CA 1
ATOM 2090 C C . GLU A 1 269 ? 4.369 33.585 18.284 1.00 47.62 269 GLU A C 1
ATOM 2092 O O . GLU A 1 269 ? 4.715 33.626 17.110 1.00 47.62 269 GLU A O 1
ATOM 2097 N N . LYS A 1 270 ? 5.022 32.805 19.162 1.00 44.19 270 LYS A N 1
ATOM 2098 C CA . LYS A 1 270 ? 6.179 31.978 18.756 1.00 44.19 270 LYS A CA 1
ATOM 2099 C C . LYS A 1 270 ? 5.827 30.784 17.866 1.00 44.19 270 LYS A C 1
ATOM 2101 O O . LYS A 1 270 ? 6.653 30.384 17.049 1.00 44.19 270 LYS A O 1
ATOM 2106 N N . LYS A 1 271 ? 4.627 30.204 17.995 1.00 43.34 271 LYS A N 1
ATOM 2107 C CA . LYS A 1 271 ? 4.139 29.199 17.029 1.00 43.34 271 LYS A CA 1
ATOM 2108 C C . LYS A 1 271 ? 3.793 29.831 15.675 1.00 43.34 271 LYS A C 1
ATOM 2110 O O . LYS A 1 271 ? 3.904 29.151 14.662 1.00 43.34 271 LYS A O 1
ATOM 2115 N N . LEU A 1 272 ? 3.419 31.111 15.657 1.00 41.28 272 LEU A N 1
ATOM 2116 C CA . LEU A 1 272 ? 3.122 31.885 14.448 1.00 41.28 272 LEU A CA 1
ATOM 2117 C C . LEU A 1 272 ? 4.378 32.481 13.782 1.00 41.28 272 LEU A C 1
ATOM 2119 O O . LEU A 1 272 ? 4.423 32.558 12.558 1.00 41.28 272 LEU A O 1
ATOM 2123 N N . GLU A 1 273 ? 5.436 32.813 14.527 1.00 34.81 273 GLU A N 1
ATOM 2124 C CA . GLU A 1 273 ? 6.688 33.351 13.960 1.00 34.81 273 GLU A CA 1
ATOM 2125 C C . GLU A 1 273 ? 7.531 32.316 13.199 1.00 34.81 273 GLU A C 1
ATOM 2127 O O . GLU A 1 273 ? 8.325 32.697 12.342 1.00 34.81 273 GLU A O 1
ATOM 2132 N N . ILE A 1 274 ? 7.334 31.012 13.428 1.00 37.22 274 ILE A N 1
ATOM 2133 C CA . ILE A 1 274 ? 7.989 29.971 12.611 1.00 37.22 274 ILE A CA 1
ATOM 2134 C C . ILE A 1 274 ? 7.256 29.767 11.267 1.00 37.22 274 ILE A C 1
ATOM 2136 O O . ILE A 1 274 ? 7.837 29.234 10.327 1.00 37.22 274 ILE A O 1
ATOM 2140 N N . VAL A 1 275 ? 6.013 30.246 11.133 1.00 36.50 275 VAL A N 1
ATOM 2141 C CA . VAL A 1 275 ? 5.228 30.155 9.886 1.00 36.50 275 VAL A CA 1
ATOM 2142 C C . VAL A 1 275 ? 5.235 31.476 9.099 1.00 36.50 275 VAL A C 1
ATOM 2144 O O . VAL A 1 275 ? 5.096 31.470 7.882 1.00 36.50 275 VAL A O 1
ATOM 2147 N N . ALA A 1 276 ? 5.479 32.617 9.747 1.00 29.03 276 ALA A N 1
ATOM 2148 C CA . ALA A 1 276 ? 5.384 33.945 9.135 1.00 29.03 276 ALA A CA 1
ATOM 2149 C C . ALA A 1 276 ? 6.713 34.505 8.582 1.00 29.03 276 ALA A C 1
ATOM 2151 O O . ALA A 1 276 ? 6.975 35.701 8.705 1.00 29.03 276 ALA A O 1
ATOM 2152 N N . THR A 1 277 ? 7.563 33.674 7.968 1.00 32.22 277 THR A N 1
ATOM 2153 C CA . THR A 1 277 ? 8.701 34.181 7.165 1.00 32.22 277 THR A CA 1
ATOM 2154 C C . THR A 1 277 ? 8.600 33.945 5.667 1.00 32.22 277 THR A C 1
ATOM 2156 O O . THR A 1 277 ? 9.502 34.378 4.957 1.00 32.22 277 THR A O 1
ATOM 2159 N N . LEU A 1 278 ? 7.504 33.382 5.150 1.00 35.03 278 LEU A N 1
ATOM 2160 C CA . LEU A 1 278 ? 7.222 33.422 3.715 1.00 35.03 278 LEU A CA 1
ATOM 2161 C C . LEU A 1 278 ? 5.730 33.702 3.470 1.00 35.03 278 LEU A C 1
ATOM 2163 O O . LEU A 1 278 ? 4.866 32.902 3.802 1.00 35.03 278 LEU A O 1
ATOM 2167 N N . ASP A 1 279 ? 5.503 34.878 2.890 1.00 31.39 279 ASP A N 1
ATOM 2168 C CA . ASP A 1 279 ? 4.315 35.364 2.188 1.00 31.39 279 ASP A CA 1
ATOM 2169 C C . ASP A 1 279 ? 3.066 35.757 2.995 1.00 31.39 279 ASP A C 1
ATOM 2171 O O . ASP A 1 279 ? 2.183 34.979 3.349 1.00 31.39 279 ASP A O 1
ATOM 2175 N N . GLY A 1 280 ? 2.962 37.074 3.202 1.00 31.81 280 GLY A N 1
ATOM 2176 C CA . GLY A 1 280 ? 1.780 37.749 3.709 1.00 31.81 280 GLY A CA 1
ATOM 2177 C C . GLY A 1 280 ? 0.628 37.728 2.709 1.00 31.81 280 GLY A C 1
ATOM 2178 O O . GLY A 1 280 ? 0.511 38.618 1.874 1.00 31.81 280 GLY A O 1
ATOM 2179 N N . THR A 1 281 ? -0.281 36.775 2.876 1.00 31.16 281 THR A N 1
ATOM 2180 C CA . THR A 1 281 ? -1.697 36.933 2.525 1.00 31.16 281 THR A CA 1
ATOM 2181 C C . THR A 1 281 ? -2.529 36.272 3.621 1.00 31.16 281 THR A C 1
ATOM 2183 O O . THR A 1 281 ? -2.278 35.140 4.017 1.00 31.16 281 THR A O 1
ATOM 2186 N N . GLY A 1 282 ? -3.456 37.033 4.204 1.00 28.98 282 GLY A N 1
ATOM 2187 C CA . GLY A 1 282 ? -4.281 36.616 5.336 1.00 28.98 282 GLY A CA 1
ATOM 2188 C C . GLY A 1 282 ? -5.443 35.719 4.927 1.00 28.98 282 GLY A C 1
ATOM 2189 O O . GLY A 1 282 ? -6.587 36.101 5.150 1.00 28.98 282 GLY A O 1
ATOM 2190 N N . ASP A 1 283 ? -5.142 34.550 4.369 1.00 28.23 283 ASP A N 1
ATOM 2191 C CA . ASP A 1 283 ? -6.088 33.446 4.231 1.00 28.23 283 ASP A CA 1
ATOM 2192 C C . ASP A 1 283 ? -5.625 32.305 5.139 1.00 28.23 283 ASP A C 1
ATOM 2194 O O . ASP A 1 283 ? -4.543 31.744 4.968 1.00 28.23 283 ASP A O 1
ATOM 2198 N N . THR A 1 284 ? -6.447 31.926 6.116 1.00 32.91 284 THR A N 1
ATOM 2199 C CA . THR A 1 284 ? -6.333 30.613 6.761 1.00 32.91 284 THR A CA 1
ATOM 2200 C C . THR A 1 284 ? -6.807 29.555 5.766 1.00 32.91 284 THR A C 1
ATOM 2202 O O . THR A 1 284 ? -7.895 29.007 5.921 1.00 32.91 284 THR A O 1
ATOM 2205 N N . GLN A 1 285 ? -6.028 29.306 4.712 1.00 35.00 285 GLN A N 1
ATOM 2206 C CA . GLN A 1 285 ? -6.210 28.126 3.875 1.00 35.00 285 GLN A CA 1
ATOM 2207 C C . GLN A 1 285 ? -5.853 26.897 4.709 1.00 35.00 285 GLN A C 1
ATOM 2209 O O . GLN A 1 285 ? -4.792 26.847 5.341 1.00 35.00 285 GLN A O 1
ATOM 2214 N N . SER A 1 286 ? -6.735 25.897 4.711 1.00 41.78 286 SER A N 1
ATOM 2215 C CA . SER A 1 286 ? -6.325 24.537 5.037 1.00 41.78 286 SER A CA 1
ATOM 2216 C C . SER A 1 286 ? -5.119 24.229 4.136 1.00 41.78 286 SER A C 1
ATOM 2218 O O . SER A 1 286 ? -5.191 24.379 2.915 1.00 41.78 286 SER A O 1
ATOM 2220 N N . VAL A 1 287 ? -3.948 23.946 4.715 1.00 48.06 287 VAL A N 1
ATOM 2221 C CA . VAL A 1 287 ? -2.774 23.614 3.895 1.00 48.06 287 VAL A CA 1
ATOM 2222 C C . VAL A 1 287 ? -3.125 22.316 3.182 1.00 48.06 287 VAL A C 1
ATOM 2224 O O . VAL A 1 287 ? -3.224 21.272 3.831 1.00 48.06 287 VAL A O 1
ATOM 2227 N N . LYS A 1 288 ? -3.391 22.397 1.876 1.00 61.44 288 LYS A N 1
ATOM 2228 C CA . LYS A 1 288 ? -3.759 21.236 1.068 1.00 61.44 288 LYS A CA 1
ATOM 2229 C C . LYS A 1 288 ? -2.609 20.237 1.102 1.00 61.44 288 LYS A C 1
ATOM 2231 O O . LYS A 1 288 ? -1.438 20.605 1.107 1.00 61.44 288 LYS A O 1
ATOM 2236 N N . ARG A 1 289 ? -2.979 18.965 1.217 1.00 76.06 289 ARG A N 1
ATOM 2237 C CA . ARG A 1 289 ? -2.081 17.835 1.473 1.00 76.06 289 ARG A CA 1
ATOM 2238 C C . ARG A 1 289 ? -2.014 16.948 0.238 1.00 76.06 289 ARG A C 1
ATOM 2240 O O . ARG A 1 289 ? -2.496 15.819 0.251 1.00 76.06 289 ARG A O 1
ATOM 2247 N N . GLU A 1 290 ? -1.517 17.482 -0.873 1.00 87.69 290 GLU A N 1
ATOM 2248 C CA . GLU A 1 290 ? -1.564 16.748 -2.136 1.00 87.69 290 GLU A CA 1
ATOM 2249 C C . GLU A 1 290 ? -0.555 15.593 -2.174 1.00 87.69 290 GLU A C 1
ATOM 2251 O O . GLU A 1 290 ? 0.559 15.694 -1.658 1.00 87.69 290 GLU A O 1
ATOM 2256 N N . CYS A 1 291 ? -0.942 14.496 -2.824 1.00 89.19 291 CYS A N 1
ATOM 2257 C CA . CYS A 1 291 ? -0.108 13.315 -3.036 1.00 89.19 291 CYS A CA 1
ATOM 2258 C C . CYS A 1 291 ? -0.077 12.972 -4.525 1.00 89.19 291 CYS A C 1
ATOM 2260 O O . CYS A 1 291 ? -1.104 13.036 -5.203 1.00 89.19 291 CYS A O 1
ATOM 2262 N N . ILE A 1 292 ? 1.093 12.589 -5.038 1.00 93.38 292 ILE A N 1
ATOM 2263 C CA . ILE A 1 292 ? 1.243 12.160 -6.434 1.00 93.38 292 ILE A CA 1
ATOM 2264 C C . ILE A 1 292 ? 1.441 10.648 -6.459 1.00 93.38 292 ILE A C 1
ATOM 2266 O O . ILE A 1 292 ? 2.319 10.122 -5.782 1.00 93.38 292 ILE A O 1
ATOM 2270 N N . SER A 1 293 ? 0.630 9.946 -7.249 1.00 94.69 293 SER A N 1
ATOM 2271 C CA . SER A 1 293 ? 0.763 8.496 -7.432 1.00 94.69 293 SER A CA 1
ATOM 2272 C C . SER A 1 293 ? 1.492 8.185 -8.736 1.00 94.69 293 SER A C 1
ATOM 2274 O O . SER A 1 293 ? 1.051 8.601 -9.806 1.00 94.69 293 SER A O 1
ATOM 2276 N N . ILE A 1 294 ? 2.588 7.439 -8.673 1.00 96.00 294 ILE A N 1
ATOM 2277 C CA . ILE A 1 294 ? 3.382 7.031 -9.830 1.00 96.00 294 ILE A CA 1
ATOM 2278 C C . ILE A 1 294 ? 3.243 5.520 -9.998 1.00 96.00 294 ILE A C 1
ATOM 2280 O O . ILE A 1 294 ? 3.519 4.759 -9.077 1.00 96.00 294 ILE A O 1
ATOM 2284 N N . HIS A 1 295 ? 2.812 5.082 -11.174 1.00 96.25 295 HIS A N 1
ATOM 2285 C CA . HIS A 1 295 ? 2.568 3.677 -11.486 1.00 96.25 295 HIS A CA 1
ATOM 2286 C C . HIS A 1 295 ? 3.564 3.234 -12.549 1.00 96.25 295 HIS A C 1
ATOM 2288 O O . HIS A 1 295 ? 3.557 3.781 -13.654 1.00 96.25 295 HIS A O 1
ATOM 2294 N N . VAL A 1 296 ? 4.419 2.271 -12.207 1.00 95.25 296 VAL A N 1
ATOM 2295 C CA . VAL A 1 296 ? 5.560 1.859 -13.030 1.00 95.25 296 VAL A CA 1
ATOM 2296 C C . VAL A 1 296 ? 5.418 0.402 -13.468 1.00 95.25 296 VAL A C 1
ATOM 2298 O O . VAL A 1 296 ? 5.305 -0.513 -12.648 1.00 95.25 296 VAL A O 1
ATOM 2301 N N . GLY A 1 297 ? 5.476 0.195 -14.784 1.00 92.75 297 GLY A N 1
ATOM 2302 C CA . GLY A 1 297 ? 5.391 -1.109 -15.437 1.00 92.75 297 GLY A CA 1
ATOM 2303 C C . GLY A 1 297 ? 3.989 -1.720 -15.410 1.00 92.75 297 GLY A C 1
ATOM 2304 O O . GLY A 1 297 ? 3.084 -1.231 -14.731 1.00 92.75 297 GLY A O 1
ATOM 2305 N N . GLN A 1 298 ? 3.822 -2.840 -16.114 1.00 90.88 298 GLN A N 1
ATOM 2306 C CA . GLN A 1 298 ? 2.540 -3.539 -16.254 1.00 90.88 298 GLN A CA 1
ATOM 2307 C C . GLN A 1 298 ? 1.780 -3.724 -14.930 1.00 90.88 298 GLN A C 1
ATOM 2309 O O . GLN A 1 298 ? 0.610 -3.352 -14.835 1.00 90.88 298 GLN A O 1
ATOM 2314 N N . ALA A 1 299 ? 2.427 -4.278 -13.899 1.00 89.19 299 ALA A N 1
ATOM 2315 C CA . ALA A 1 299 ? 1.775 -4.533 -12.613 1.00 89.19 299 ALA A CA 1
ATOM 2316 C C . ALA A 1 299 ? 1.311 -3.232 -11.938 1.00 89.19 299 ALA A C 1
ATOM 2318 O O . ALA A 1 299 ? 0.164 -3.139 -11.501 1.00 89.19 299 ALA A O 1
ATOM 2319 N N . GLY A 1 300 ? 2.173 -2.210 -11.910 1.00 92.00 300 GLY A N 1
ATOM 2320 C CA . GLY A 1 300 ? 1.850 -0.907 -11.335 1.00 92.00 300 GLY A CA 1
ATOM 2321 C C . GLY A 1 300 ? 0.686 -0.234 -12.061 1.00 92.00 300 GLY A C 1
ATOM 2322 O O . GLY A 1 300 ? -0.242 0.250 -11.416 1.00 92.00 300 GLY A O 1
ATOM 2323 N N . VAL A 1 301 ? 0.688 -0.252 -13.399 1.00 93.56 301 VAL A N 1
ATOM 2324 C CA . VAL A 1 301 ? -0.370 0.351 -14.228 1.00 93.56 301 VAL A CA 1
ATOM 2325 C C . VAL A 1 301 ? -1.712 -0.358 -14.025 1.00 93.56 301 VAL A C 1
ATOM 2327 O O . VAL A 1 301 ? -2.733 0.306 -13.843 1.00 93.56 301 VAL A O 1
ATOM 2330 N N . GLN A 1 302 ? -1.729 -1.694 -14.004 1.00 92.12 302 GLN A N 1
ATOM 2331 C CA . GLN A 1 302 ? -2.963 -2.462 -13.812 1.00 92.12 302 GLN A CA 1
ATOM 2332 C C . GLN A 1 302 ? -3.549 -2.298 -12.402 1.00 92.12 302 GLN A C 1
ATOM 2334 O O . GLN A 1 302 ? -4.767 -2.154 -12.265 1.00 92.12 302 GLN A O 1
ATOM 2339 N N . ILE A 1 303 ? -2.703 -2.277 -11.365 1.00 92.50 303 ILE A N 1
ATOM 2340 C CA . ILE A 1 303 ? -3.126 -1.969 -9.990 1.00 92.50 303 ILE A CA 1
ATOM 2341 C C . ILE A 1 303 ? -3.654 -0.536 -9.922 1.00 92.50 303 ILE A C 1
ATOM 2343 O O . ILE A 1 303 ? -4.736 -0.308 -9.387 1.00 92.50 303 ILE A O 1
ATOM 2347 N N . GLY A 1 304 ? -2.939 0.413 -10.530 1.00 92.62 304 GLY A N 1
ATOM 2348 C CA . GLY A 1 304 ? -3.352 1.809 -10.614 1.00 92.62 304 GLY A CA 1
ATOM 2349 C C . GLY A 1 304 ? -4.739 1.968 -11.225 1.00 92.62 304 GLY A C 1
ATOM 2350 O O . GLY A 1 304 ? -5.581 2.653 -10.654 1.00 92.62 304 GLY A O 1
ATOM 2351 N N . ASN A 1 305 ? -5.022 1.287 -12.337 1.00 92.69 305 ASN A N 1
ATOM 2352 C CA . ASN A 1 305 ? -6.332 1.352 -12.986 1.00 92.69 305 ASN A CA 1
ATOM 2353 C C . ASN A 1 305 ? -7.469 0.913 -12.039 1.00 92.69 305 ASN A C 1
ATOM 2355 O O . ASN A 1 305 ? -8.473 1.612 -11.915 1.00 92.69 305 ASN A O 1
ATOM 2359 N N . ALA A 1 306 ? -7.275 -0.183 -11.295 1.00 92.50 306 ALA A N 1
ATOM 2360 C CA . ALA A 1 306 ? -8.240 -0.643 -10.293 1.00 92.50 306 ALA A CA 1
ATOM 2361 C C . ALA A 1 306 ? -8.362 0.323 -9.094 1.00 92.50 306 ALA A C 1
ATOM 2363 O O . ALA A 1 306 ? -9.465 0.567 -8.603 1.00 92.50 306 ALA A O 1
ATOM 2364 N N . CYS A 1 307 ? -7.251 0.910 -8.634 1.00 93.44 307 CYS A N 1
ATOM 2365 C CA . CYS A 1 307 ? -7.246 1.908 -7.560 1.00 93.44 307 CYS A CA 1
ATOM 2366 C C . CYS A 1 307 ? -8.023 3.172 -7.946 1.00 93.44 307 CYS A C 1
ATOM 2368 O O . CYS A 1 307 ? -8.867 3.629 -7.178 1.00 93.44 307 CYS A O 1
ATOM 2370 N N . TRP A 1 308 ? -7.781 3.725 -9.138 1.00 93.44 308 TRP A N 1
ATOM 2371 C CA . TRP A 1 308 ? -8.456 4.944 -9.590 1.00 93.44 308 TRP A CA 1
ATOM 2372 C C . TRP A 1 308 ? -9.926 4.713 -9.938 1.00 93.44 308 TRP A C 1
ATOM 2374 O O . TRP A 1 308 ? -10.738 5.597 -9.668 1.00 93.44 308 TRP A O 1
ATOM 2384 N N . GLU A 1 309 ? -10.294 3.533 -10.453 1.00 93.25 309 GLU A N 1
ATOM 2385 C CA . GLU A 1 309 ? -11.700 3.119 -10.572 1.00 93.25 309 GLU A CA 1
ATOM 2386 C C . GLU A 1 309 ? -12.395 3.185 -9.204 1.00 93.25 309 GLU A C 1
ATOM 2388 O O . GLU A 1 309 ? -13.446 3.815 -9.061 1.00 93.25 309 GLU A O 1
ATOM 2393 N N . LEU A 1 310 ? -11.774 2.601 -8.175 1.00 92.38 310 LEU A N 1
ATOM 2394 C CA . LEU A 1 310 ? -12.320 2.601 -6.823 1.00 92.38 310 LEU A CA 1
ATOM 2395 C C . LEU A 1 310 ? -12.385 4.009 -6.214 1.00 92.38 310 LEU A C 1
ATOM 2397 O O . LEU A 1 310 ? -13.403 4.358 -5.620 1.00 92.38 310 LEU A O 1
ATOM 2401 N N . TYR A 1 311 ? -11.355 4.840 -6.391 1.00 92.19 311 TYR A N 1
ATOM 2402 C CA . TYR A 1 311 ? -11.372 6.227 -5.911 1.00 92.19 311 TYR A CA 1
ATOM 2403 C C . TYR A 1 311 ? -12.487 7.040 -6.561 1.00 92.19 311 TYR A C 1
ATOM 2405 O O . TYR A 1 311 ? -13.185 7.778 -5.868 1.00 92.19 311 TYR A O 1
ATOM 2413 N N . CYS A 1 312 ? -12.713 6.867 -7.864 1.00 90.75 312 CYS A N 1
ATOM 2414 C CA . CYS A 1 312 ? -13.821 7.531 -8.541 1.00 90.75 312 CYS A CA 1
ATOM 2415 C C . CYS A 1 312 ? -15.169 7.114 -7.940 1.00 90.75 312 CYS A C 1
ATOM 2417 O O . CYS A 1 312 ? -16.009 7.967 -7.665 1.00 90.75 312 CYS A O 1
ATOM 2419 N N . LEU A 1 313 ? -15.362 5.821 -7.670 1.00 90.56 313 LEU A N 1
ATOM 2420 C CA . LEU A 1 313 ? -16.596 5.312 -7.069 1.00 90.56 313 LEU A CA 1
ATOM 2421 C C . LEU A 1 313 ? -16.807 5.797 -5.630 1.00 90.56 313 LEU A C 1
ATOM 2423 O O . LEU A 1 313 ? -17.935 6.115 -5.263 1.00 90.56 313 LEU A O 1
ATOM 2427 N N . GLU A 1 314 ? -15.745 5.874 -4.830 1.00 88.81 314 GLU A N 1
ATOM 2428 C CA . GLU A 1 314 ? -15.815 6.361 -3.449 1.00 88.81 314 GLU A CA 1
ATOM 2429 C C . GLU A 1 314 ? -16.158 7.853 -3.366 1.00 88.81 314 GLU A C 1
ATOM 2431 O O . GLU A 1 314 ? -16.914 8.262 -2.487 1.00 88.81 314 GLU A O 1
ATOM 2436 N N . HIS A 1 315 ? -15.642 8.658 -4.297 1.00 86.31 315 HIS A N 1
ATOM 2437 C CA . HIS A 1 315 ? -15.904 10.098 -4.350 1.00 86.31 315 HIS A CA 1
ATOM 2438 C C . HIS A 1 315 ? -17.110 10.470 -5.231 1.00 86.31 315 HIS A C 1
ATOM 2440 O O . HIS A 1 315 ? -17.485 11.635 -5.292 1.00 86.31 315 HIS A O 1
ATOM 2446 N N . GLY A 1 316 ? -17.748 9.508 -5.906 1.00 86.00 316 GLY A N 1
ATOM 2447 C CA . GLY A 1 316 ? -18.875 9.774 -6.809 1.00 86.00 316 GLY A CA 1
ATOM 2448 C C . GLY A 1 316 ? -18.484 10.502 -8.103 1.00 86.00 316 GLY A C 1
ATOM 2449 O O . GLY A 1 316 ? -19.327 11.163 -8.716 1.00 86.00 316 GLY A O 1
ATOM 2450 N N . ILE A 1 317 ? -17.222 10.382 -8.520 1.00 88.19 317 ILE A N 1
ATOM 2451 C CA . ILE A 1 317 ? -16.687 10.946 -9.761 1.00 88.19 317 ILE A CA 1
ATOM 2452 C C . ILE A 1 317 ? -17.023 10.000 -10.915 1.00 88.19 317 ILE A C 1
ATOM 2454 O O . ILE A 1 317 ? -16.788 8.790 -10.858 1.00 88.19 317 ILE A O 1
ATOM 2458 N N . GLN A 1 318 ? -17.589 10.557 -11.978 1.00 89.62 318 GLN A N 1
ATOM 2459 C CA . GLN A 1 318 ? -17.918 9.811 -13.184 1.00 89.62 318 GLN A CA 1
ATOM 2460 C C . GLN A 1 318 ? -16.654 9.512 -14.013 1.00 89.62 318 GLN A C 1
ATOM 2462 O O . GLN A 1 318 ? -15.649 10.213 -13.891 1.00 89.62 318 GLN A O 1
ATOM 2467 N N . PRO A 1 319 ? -16.671 8.507 -14.910 1.00 89.06 319 PRO A N 1
ATOM 2468 C CA . PRO A 1 319 ? -15.506 8.174 -15.739 1.00 89.06 319 PRO A CA 1
ATOM 2469 C C . PRO A 1 319 ? -15.014 9.294 -16.677 1.00 89.06 319 PRO A C 1
ATOM 2471 O O . PRO A 1 319 ? -13.892 9.229 -17.179 1.00 89.06 319 PRO A O 1
ATOM 2474 N N . ASP A 1 320 ? -15.838 10.316 -16.925 1.00 86.25 320 ASP A N 1
ATOM 2475 C CA . ASP A 1 320 ? -15.490 11.530 -17.676 1.00 86.25 320 ASP A CA 1
ATOM 2476 C C . ASP A 1 320 ? -14.800 12.610 -16.810 1.00 86.25 320 ASP A C 1
ATOM 2478 O O . ASP A 1 320 ? -14.334 13.629 -17.332 1.00 86.25 320 ASP A O 1
ATOM 2482 N N . GLY A 1 321 ? -14.690 12.370 -15.500 1.00 84.75 321 GLY A N 1
ATOM 2483 C CA . GLY A 1 321 ? -14.130 13.275 -14.499 1.00 84.75 321 GLY A CA 1
ATOM 2484 C C . GLY A 1 321 ? -15.125 14.304 -13.957 1.00 84.75 321 GLY A C 1
ATOM 2485 O O . GLY A 1 321 ? -14.723 15.181 -13.195 1.00 84.75 321 GLY A O 1
ATOM 2486 N N . GLN A 1 322 ? -16.405 14.241 -14.333 1.00 86.06 322 GLN A N 1
ATOM 2487 C CA . GLN A 1 322 ? -17.436 15.127 -13.791 1.00 86.06 322 GLN A CA 1
ATOM 2488 C C . GLN A 1 322 ? -17.955 14.608 -12.446 1.00 86.06 322 GLN A C 1
ATOM 2490 O O . GLN A 1 322 ? -18.128 13.404 -12.244 1.00 86.06 322 GLN A O 1
ATOM 2495 N N . MET A 1 323 ? -18.258 15.529 -11.533 1.00 79.94 323 MET A N 1
ATOM 2496 C CA . MET A 1 323 ? -18.839 15.218 -10.227 1.00 79.94 323 MET A CA 1
ATOM 2497 C C . MET A 1 323 ? -20.182 15.950 -10.076 1.00 79.94 323 MET A C 1
ATOM 2499 O O . MET A 1 323 ? -20.205 17.135 -9.758 1.00 79.94 323 MET A O 1
ATOM 2503 N N . PRO A 1 324 ? -21.331 15.277 -10.293 1.00 70.25 324 PRO A N 1
ATOM 2504 C CA . PRO A 1 324 ? -22.652 15.918 -10.231 1.00 70.25 324 PRO A CA 1
ATOM 2505 C C . PRO A 1 324 ? -23.034 16.454 -8.842 1.00 70.25 324 PRO A C 1
ATOM 2507 O O . PRO A 1 324 ? -23.959 17.258 -8.720 1.00 70.25 324 PRO A O 1
ATOM 2510 N N . SER A 1 325 ? -22.375 15.961 -7.791 1.00 61.81 325 SER A N 1
ATOM 2511 C CA . SER A 1 325 ? -22.597 16.349 -6.396 1.00 61.81 325 SER A CA 1
ATOM 2512 C C . SER A 1 325 ? -21.876 17.632 -5.989 1.00 61.81 325 SER A C 1
ATOM 2514 O O . SER A 1 325 ? -22.262 18.221 -4.980 1.00 61.81 325 SER A O 1
ATOM 2516 N N . ASP A 1 326 ? -20.879 18.078 -6.755 1.00 56.88 326 ASP A N 1
ATOM 2517 C CA . ASP A 1 326 ? -20.121 19.282 -6.440 1.00 56.88 326 ASP A CA 1
ATOM 2518 C C . ASP A 1 326 ? -20.870 20.521 -6.956 1.00 56.88 326 ASP A C 1
ATOM 2520 O O . ASP A 1 326 ? -20.912 20.828 -8.149 1.00 56.88 326 ASP A O 1
ATOM 2524 N N . LYS A 1 327 ? -21.563 21.214 -6.046 1.00 51.09 327 LYS A N 1
ATOM 2525 C CA . LYS A 1 327 ? -22.265 22.474 -6.353 1.00 51.09 327 LYS A CA 1
ATOM 2526 C C . LYS A 1 327 ? -21.332 23.687 -6.302 1.00 51.09 327 LYS A C 1
ATOM 2528 O O . LYS A 1 327 ? -21.806 24.813 -6.462 1.00 51.09 327 LYS A O 1
ATOM 2533 N N . THR A 1 328 ? -20.039 23.474 -6.087 1.00 49.84 328 THR A N 1
ATOM 2534 C CA . THR A 1 328 ? -19.043 24.511 -5.827 1.00 49.84 328 THR A CA 1
ATOM 2535 C C . THR A 1 328 ? -17.884 24.404 -6.807 1.00 49.84 328 THR A C 1
ATOM 2537 O O . THR A 1 328 ? -16.747 24.191 -6.415 1.00 49.84 328 THR A O 1
ATOM 2540 N N . ILE A 1 329 ? -18.165 24.651 -8.090 1.00 46.62 329 ILE A N 1
ATOM 2541 C CA . ILE A 1 329 ? -17.126 24.913 -9.099 1.00 46.62 329 ILE A CA 1
ATOM 2542 C C . ILE A 1 329 ? -16.209 26.027 -8.558 1.00 46.62 329 ILE A C 1
ATOM 2544 O O . ILE A 1 329 ? -16.655 27.169 -8.406 1.00 46.62 329 ILE A O 1
ATOM 2548 N N . GLY A 1 330 ? -14.954 25.698 -8.238 1.00 47.50 330 GLY A N 1
ATOM 2549 C CA . GLY A 1 330 ? -13.968 26.632 -7.676 1.00 47.50 330 GLY A CA 1
ATOM 2550 C C . GLY A 1 330 ? -13.992 26.838 -6.151 1.00 47.50 330 GLY A C 1
ATOM 2551 O O . GLY A 1 330 ? -13.306 27.736 -5.660 1.00 47.50 330 GLY A O 1
ATOM 2552 N N . GLY A 1 331 ? -14.742 26.034 -5.390 1.00 43.88 331 GLY A N 1
ATOM 2553 C CA . GLY A 1 331 ? -14.742 26.022 -3.920 1.00 43.88 331 GLY A CA 1
ATOM 2554 C C . GLY A 1 331 ? -13.829 24.932 -3.360 1.00 43.88 331 GLY A C 1
ATOM 2555 O O . GLY A 1 331 ? -14.297 23.992 -2.734 1.00 43.88 331 GLY A O 1
ATOM 2556 N N . GLY A 1 332 ? -12.527 25.025 -3.629 1.00 46.47 332 GLY A N 1
ATOM 2557 C CA . GLY A 1 332 ? -11.571 23.945 -3.372 1.00 46.47 332 GLY A CA 1
ATOM 2558 C C . GLY A 1 332 ? -11.188 23.724 -1.906 1.00 46.47 332 GLY A C 1
ATOM 2559 O O . GLY A 1 332 ? -10.020 23.936 -1.583 1.00 46.47 332 GLY A O 1
ATOM 2560 N N . ASP A 1 333 ? -12.109 23.261 -1.061 1.00 50.97 333 ASP A N 1
ATOM 2561 C CA . ASP A 1 333 ? -11.827 22.878 0.339 1.00 50.97 333 ASP A CA 1
ATOM 2562 C C . ASP A 1 333 ? -12.249 21.433 0.682 1.00 50.97 333 ASP A C 1
ATOM 2564 O O . ASP A 1 333 ? -12.185 21.012 1.836 1.00 50.97 333 ASP A O 1
ATOM 2568 N N . ASP A 1 334 ? -12.630 20.632 -0.320 1.00 63.62 334 ASP A N 1
ATOM 2569 C CA . ASP A 1 334 ? -12.955 19.224 -0.097 1.00 63.62 334 ASP A CA 1
ATOM 2570 C C . ASP A 1 334 ? -11.699 18.338 0.021 1.00 63.62 334 ASP A C 1
ATOM 2572 O O . ASP A 1 334 ? -10.758 18.424 -0.776 1.00 63.62 334 ASP A O 1
ATOM 2576 N N . SER A 1 335 ? -11.724 17.433 1.008 1.00 66.50 335 SER A N 1
ATOM 2577 C CA . SER A 1 335 ? -10.650 16.485 1.377 1.00 66.50 335 SER A CA 1
ATOM 2578 C C . SER A 1 335 ? -10.136 15.582 0.243 1.00 66.50 335 SER A C 1
ATOM 2580 O O . SER A 1 335 ? -9.023 15.072 0.334 1.00 66.50 335 SER A O 1
ATOM 2582 N N . PHE A 1 336 ? -10.877 15.425 -0.857 1.00 71.31 336 PHE A N 1
ATOM 2583 C CA . PHE A 1 336 ? -10.456 14.615 -2.008 1.00 71.31 336 PHE A CA 1
ATOM 2584 C C . PHE A 1 336 ? -9.547 15.354 -3.007 1.00 71.31 336 PHE A C 1
ATOM 2586 O O . PHE A 1 336 ? -8.913 14.717 -3.854 1.00 71.31 336 PHE A O 1
ATOM 2593 N N . ASN A 1 337 ? -9.401 16.681 -2.887 1.00 79.50 337 ASN A N 1
ATOM 2594 C CA . ASN A 1 337 ? -8.453 17.474 -3.688 1.00 79.50 337 ASN A CA 1
ATOM 2595 C C . ASN A 1 337 ? -6.978 17.103 -3.436 1.00 79.50 337 ASN A C 1
ATOM 2597 O O . ASN A 1 337 ? -6.077 17.548 -4.153 1.00 79.50 337 ASN A O 1
ATOM 2601 N N . THR A 1 338 ? -6.718 16.267 -2.427 1.00 82.38 338 THR A N 1
ATOM 2602 C CA . THR A 1 338 ? -5.406 15.672 -2.163 1.00 82.38 338 THR A CA 1
ATOM 2603 C C . THR A 1 338 ? -4.947 14.765 -3.311 1.00 82.38 338 THR A C 1
ATOM 2605 O O . THR A 1 338 ? -3.770 14.787 -3.667 1.00 82.38 338 THR A O 1
ATOM 2608 N N . PHE A 1 339 ? -5.868 14.030 -3.947 1.00 87.25 339 PHE A N 1
ATOM 2609 C CA . PHE A 1 339 ? -5.574 13.097 -5.048 1.00 87.25 339 PHE A CA 1
ATOM 2610 C C . PHE A 1 339 ? -6.046 13.591 -6.421 1.00 87.25 339 PHE A C 1
ATOM 2612 O O . PHE A 1 339 ? -5.532 13.126 -7.440 1.00 87.25 339 PHE A O 1
ATOM 2619 N N . PHE A 1 340 ? -6.991 14.531 -6.471 1.00 88.81 340 PHE A N 1
ATOM 2620 C CA . PHE A 1 340 ? -7.511 15.099 -7.716 1.00 88.81 340 PHE A CA 1
ATOM 2621 C C . PHE A 1 340 ? -7.141 16.581 -7.854 1.00 88.81 340 PHE A C 1
ATOM 2623 O O . PHE A 1 340 ? -7.021 17.310 -6.872 1.00 88.81 340 PHE A O 1
ATOM 2630 N N . SER A 1 341 ? -6.943 17.039 -9.086 1.00 87.19 341 SER A N 1
ATOM 2631 C CA . SER A 1 341 ? -6.903 18.455 -9.439 1.00 87.19 341 SER A CA 1
ATOM 2632 C C . SER A 1 341 ? -8.194 18.845 -10.155 1.00 87.19 341 SER A C 1
ATOM 2634 O O . SER A 1 341 ? -8.666 18.141 -11.048 1.00 87.19 341 SER A O 1
ATOM 2636 N N . GLU A 1 342 ? -8.787 19.967 -9.759 1.00 84.50 342 GLU A N 1
ATOM 2637 C CA . GLU A 1 342 ? -9.975 20.512 -10.413 1.00 84.50 342 GLU A CA 1
ATOM 2638 C C . GLU A 1 342 ? -9.548 21.408 -11.584 1.00 84.50 342 GLU A C 1
ATOM 2640 O O . GLU A 1 342 ? -8.705 22.297 -11.453 1.00 84.50 342 GLU A O 1
ATOM 2645 N N . THR A 1 343 ? -10.131 21.173 -12.755 1.00 83.94 343 THR A N 1
ATOM 2646 C CA . THR A 1 343 ? -10.000 22.072 -13.907 1.00 83.94 343 THR A CA 1
ATOM 2647 C C . THR A 1 343 ? -11.157 23.069 -13.929 1.00 83.94 343 THR A C 1
ATOM 2649 O O . THR A 1 343 ? -12.255 22.761 -13.476 1.00 83.94 343 THR A O 1
ATOM 2652 N N . GLY A 1 344 ? -10.979 24.233 -14.564 1.00 76.12 344 GLY A N 1
ATOM 2653 C CA . GLY A 1 344 ? -12.034 25.260 -14.656 1.00 76.12 344 GLY A CA 1
ATOM 2654 C C . GLY A 1 344 ? -13.334 24.830 -15.363 1.00 76.12 344 GLY A C 1
ATOM 2655 O O . GLY A 1 344 ? -14.294 25.593 -15.383 1.00 76.12 344 GLY A O 1
ATOM 2656 N N . ALA A 1 345 ? -13.381 23.626 -15.945 1.00 79.75 345 ALA A N 1
ATOM 2657 C CA . ALA A 1 345 ? -14.579 23.013 -16.522 1.00 79.75 345 ALA A CA 1
ATOM 2658 C C . ALA A 1 345 ? -15.325 22.075 -15.542 1.00 79.75 345 ALA A C 1
ATOM 2660 O O . ALA A 1 345 ? -16.187 21.309 -15.977 1.00 79.75 345 ALA A O 1
ATOM 2661 N N . GLY A 1 346 ? -14.962 22.076 -14.252 1.00 79.38 346 GLY A N 1
ATOM 2662 C CA . GLY A 1 346 ? -15.517 21.174 -13.232 1.00 79.38 346 GLY A CA 1
ATOM 2663 C C . GLY A 1 346 ? -15.072 19.715 -13.388 1.00 79.38 346 GLY A C 1
ATOM 2664 O O . GLY A 1 346 ? -15.669 18.808 -12.811 1.00 79.38 346 GLY A O 1
ATOM 2665 N N . LYS A 1 347 ? -14.043 19.465 -14.210 1.00 87.38 347 LYS A N 1
ATOM 2666 C CA . LYS A 1 347 ? -13.480 18.128 -14.408 1.00 87.38 347 LYS A CA 1
ATOM 2667 C C . LYS A 1 347 ? -12.351 17.893 -13.414 1.00 87.38 347 LYS A C 1
ATOM 2669 O O . LYS A 1 347 ? -11.395 18.671 -13.386 1.00 87.38 347 LYS A O 1
ATOM 2674 N N . HIS A 1 348 ? -12.449 16.788 -12.691 1.00 88.19 348 HIS A N 1
ATOM 2675 C CA . HIS A 1 348 ? -11.476 16.304 -11.727 1.00 88.19 348 HIS A CA 1
ATOM 2676 C C . HIS A 1 348 ? -10.485 15.369 -12.420 1.00 88.19 348 HIS A C 1
ATOM 2678 O O . HIS A 1 348 ? -10.871 14.352 -12.998 1.00 88.19 348 HIS A O 1
ATOM 2684 N N . VAL A 1 349 ? -9.204 15.728 -12.390 1.00 90.44 349 VAL A N 1
ATOM 2685 C CA . VAL A 1 349 ? -8.116 14.975 -13.021 1.00 90.44 349 VAL A CA 1
ATOM 2686 C C . VAL A 1 349 ? -7.241 14.349 -11.931 1.00 90.44 349 VAL A C 1
ATOM 2688 O O . VAL A 1 349 ? -6.786 15.056 -11.035 1.00 90.44 349 VAL A O 1
ATOM 2691 N N . PRO A 1 350 ? -6.973 13.036 -11.976 1.00 92.44 350 PRO A N 1
ATOM 2692 C CA . PRO A 1 350 ? -6.052 12.375 -11.058 1.00 92.44 350 PRO A CA 1
ATOM 2693 C C . PRO A 1 350 ? -4.645 12.982 -11.062 1.00 92.44 350 PRO A C 1
ATOM 2695 O O . PRO A 1 350 ? -4.055 13.229 -12.120 1.00 92.44 350 PRO A O 1
ATOM 2698 N N . ARG A 1 351 ? -4.050 13.121 -9.875 1.00 92.62 351 ARG A N 1
ATOM 2699 C CA . ARG A 1 351 ? -2.616 13.400 -9.685 1.00 92.62 351 ARG A CA 1
ATOM 2700 C C . ARG A 1 351 ? -1.817 12.103 -9.819 1.00 92.62 351 ARG A C 1
ATOM 2702 O O . ARG A 1 351 ? -1.181 11.633 -8.876 1.00 92.62 351 ARG A O 1
ATOM 2709 N N . ALA A 1 352 ? -1.900 11.503 -11.001 1.00 94.00 352 ALA A N 1
ATOM 2710 C CA . ALA A 1 352 ? -1.267 10.235 -11.317 1.00 94.00 352 ALA A CA 1
ATOM 2711 C C . ALA A 1 352 ? -0.312 10.369 -12.501 1.00 94.00 352 ALA A C 1
ATOM 2713 O O . ALA A 1 352 ? -0.594 11.096 -13.451 1.00 94.00 352 ALA A O 1
ATOM 2714 N N . VAL A 1 353 ? 0.781 9.616 -12.463 1.00 95.19 353 VAL A N 1
ATOM 2715 C CA . VAL A 1 353 ? 1.636 9.344 -13.619 1.00 95.19 353 VAL A CA 1
ATOM 2716 C C . VAL A 1 353 ? 1.602 7.843 -13.861 1.00 95.19 353 VAL A C 1
ATOM 2718 O O . VAL A 1 353 ? 1.769 7.060 -12.925 1.00 95.19 353 VAL A O 1
ATOM 2721 N N . PHE A 1 354 ? 1.359 7.446 -15.104 1.00 95.25 354 PHE A N 1
ATOM 2722 C CA . PHE A 1 354 ? 1.468 6.060 -15.539 1.00 95.25 354 PHE A CA 1
ATOM 2723 C C . PHE A 1 354 ? 2.624 5.958 -16.506 1.00 95.25 354 PHE A C 1
ATOM 2725 O O . PHE A 1 354 ? 2.721 6.736 -17.455 1.00 95.25 354 PHE A O 1
ATOM 2732 N N . LEU A 1 355 ? 3.480 4.985 -16.256 1.00 93.44 355 LEU A N 1
ATOM 2733 C CA . LEU A 1 355 ? 4.648 4.732 -17.057 1.00 93.44 355 LEU A CA 1
ATOM 2734 C C . LEU A 1 355 ? 4.752 3.246 -17.338 1.00 93.44 355 LEU A C 1
ATOM 2736 O O . LEU A 1 355 ? 4.771 2.428 -16.419 1.00 93.44 355 LEU A O 1
ATOM 2740 N N . ASP A 1 356 ? 4.960 2.927 -18.604 1.00 94.12 356 ASP A N 1
ATOM 2741 C CA . ASP A 1 356 ? 5.505 1.640 -18.990 1.00 94.12 356 ASP A CA 1
ATOM 2742 C C . ASP A 1 356 ? 6.484 1.814 -20.157 1.00 94.12 356 ASP A C 1
ATOM 2744 O O . ASP A 1 356 ? 6.378 2.753 -20.948 1.00 94.12 356 ASP A O 1
ATOM 2748 N N . LEU A 1 357 ? 7.477 0.936 -20.247 1.00 89.69 357 LEU A N 1
ATOM 2749 C CA . LEU A 1 357 ? 8.422 0.925 -21.365 1.00 89.69 357 LEU A CA 1
ATOM 2750 C C . LEU A 1 357 ? 7.803 0.268 -22.612 1.00 89.69 357 LEU A C 1
ATOM 2752 O O . LEU A 1 357 ? 8.248 0.519 -23.730 1.00 89.69 357 LEU A O 1
ATOM 2756 N N . GLU A 1 358 ? 6.710 -0.475 -22.426 1.00 88.31 358 GLU A N 1
ATOM 2757 C CA . GLU A 1 358 ? 5.863 -1.013 -23.488 1.00 88.31 358 GLU A CA 1
ATOM 2758 C C . GLU A 1 358 ? 4.508 -0.276 -23.552 1.00 88.31 358 GLU A C 1
ATOM 2760 O O . GLU A 1 358 ? 3.914 0.017 -22.515 1.00 88.31 358 GLU A O 1
ATOM 2765 N N . PRO A 1 359 ? 3.954 0.014 -24.743 1.00 89.62 359 PRO A N 1
ATOM 2766 C CA . PRO A 1 359 ? 2.688 0.740 -24.848 1.00 89.62 359 PRO A CA 1
ATOM 2767 C C . PRO A 1 359 ? 1.442 -0.085 -24.488 1.00 89.62 359 PRO A C 1
ATOM 2769 O O . PRO A 1 359 ? 0.428 0.506 -24.130 1.00 89.62 359 PRO A O 1
ATOM 2772 N N . THR A 1 360 ? 1.492 -1.420 -24.554 1.00 90.44 360 THR A N 1
ATOM 2773 C CA . THR A 1 360 ? 0.312 -2.307 -24.528 1.00 90.44 360 THR A CA 1
ATOM 2774 C C . THR A 1 360 ? -0.639 -2.029 -23.361 1.00 90.44 360 THR A C 1
ATOM 2776 O O . THR A 1 360 ? -1.827 -1.786 -23.566 1.00 90.44 360 THR A O 1
ATOM 2779 N N . VAL A 1 361 ? -0.121 -1.997 -22.133 1.00 89.88 361 VAL A N 1
ATOM 2780 C CA . VAL A 1 361 ? -0.941 -1.851 -20.917 1.00 89.88 361 VAL A CA 1
ATOM 2781 C C . VAL A 1 361 ? -1.436 -0.413 -20.739 1.00 89.88 361 VAL A C 1
ATOM 2783 O O . VAL A 1 361 ? -2.547 -0.171 -20.271 1.00 89.88 361 VAL A O 1
ATOM 2786 N N . VAL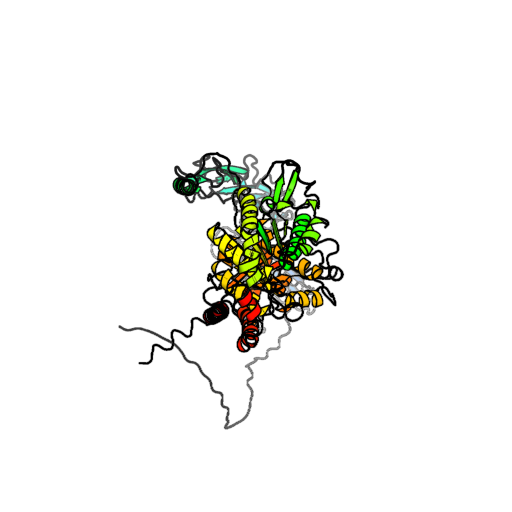 A 1 362 ? -0.637 0.573 -21.145 1.00 90.81 362 VAL A N 1
ATOM 2787 C CA . VAL A 1 362 ? -1.030 1.988 -21.078 1.00 90.81 362 VAL A CA 1
ATOM 2788 C C . VAL A 1 362 ? -2.063 2.320 -22.161 1.00 90.81 362 VAL A C 1
ATOM 2790 O O . VAL A 1 362 ? -2.965 3.128 -21.930 1.00 90.81 362 VAL A O 1
ATOM 2793 N N . ASP A 1 363 ? -1.997 1.672 -23.323 1.00 90.88 363 ASP A N 1
ATOM 2794 C CA . ASP A 1 363 ? -2.988 1.812 -24.390 1.00 90.88 363 ASP A CA 1
ATOM 2795 C C . ASP A 1 363 ? -4.358 1.240 -23.986 1.00 90.88 363 ASP A C 1
ATOM 2797 O O . ASP A 1 363 ? -5.394 1.798 -24.369 1.00 90.88 363 ASP A O 1
ATOM 2801 N N . GLU A 1 364 ? -4.403 0.211 -23.133 1.00 90.75 364 GLU A N 1
ATOM 2802 C CA . GLU A 1 364 ? -5.651 -0.236 -22.495 1.00 90.75 364 GLU A CA 1
ATOM 2803 C C . GLU A 1 364 ? -6.266 0.871 -21.626 1.00 90.75 364 GLU A C 1
ATOM 2805 O O . GLU A 1 364 ? -7.476 1.092 -21.676 1.00 90.75 364 GLU A O 1
ATOM 2810 N N . VAL A 1 365 ? -5.457 1.646 -20.894 1.00 90.81 365 VAL A N 1
ATOM 2811 C CA . VAL A 1 365 ? -5.948 2.804 -20.118 1.00 90.81 365 VAL A CA 1
ATOM 2812 C C . VAL A 1 365 ? -6.445 3.919 -21.048 1.00 90.81 365 VAL A C 1
ATOM 2814 O O . VAL A 1 365 ? -7.481 4.535 -20.790 1.00 90.81 365 VAL A O 1
ATOM 2817 N N . ARG A 1 366 ? -5.760 4.150 -22.177 1.00 90.25 366 ARG A N 1
ATOM 2818 C CA . ARG A 1 366 ? -6.149 5.153 -23.191 1.00 90.25 366 ARG A CA 1
ATOM 2819 C C . ARG A 1 366 ? -7.431 4.801 -23.941 1.00 90.25 366 ARG A C 1
ATOM 2821 O O . ARG A 1 366 ? -8.102 5.694 -24.459 1.00 90.25 366 ARG A O 1
ATOM 2828 N N . THR A 1 367 ? -7.768 3.519 -24.038 1.00 91.44 367 THR A N 1
ATOM 2829 C CA . THR A 1 367 ? -8.953 3.035 -24.766 1.00 91.44 367 THR A CA 1
ATOM 2830 C C . THR A 1 367 ? -10.076 2.552 -23.851 1.00 91.44 367 THR A C 1
ATOM 2832 O O . THR A 1 367 ? -11.210 2.413 -24.312 1.00 91.44 367 THR A O 1
ATOM 2835 N N . GLY A 1 368 ? -9.790 2.359 -22.564 1.00 89.88 368 GLY A N 1
ATOM 2836 C CA . GLY A 1 368 ? -10.725 1.865 -21.563 1.00 89.88 368 GLY A CA 1
ATOM 2837 C C . GLY A 1 368 ? -11.785 2.875 -21.120 1.00 89.88 368 GLY A C 1
ATOM 2838 O O . GLY A 1 368 ? -11.905 3.993 -21.630 1.00 89.88 368 GLY A O 1
ATOM 2839 N N . THR A 1 369 ? -12.567 2.470 -20.119 1.00 89.44 369 THR A N 1
ATOM 2840 C CA . THR A 1 369 ? -13.698 3.243 -19.577 1.00 89.44 369 THR A CA 1
ATOM 2841 C C . THR A 1 369 ? -13.274 4.625 -19.070 1.00 89.44 369 THR A C 1
ATOM 2843 O O . THR A 1 369 ? -13.956 5.613 -19.334 1.00 89.44 369 THR A O 1
ATOM 2846 N N . TYR A 1 370 ? -12.113 4.708 -18.412 1.00 90.00 370 TYR A N 1
ATOM 2847 C CA . TYR A 1 370 ? -11.567 5.926 -17.800 1.00 90.00 370 TYR A CA 1
ATOM 2848 C C . TYR A 1 370 ? -10.623 6.716 -18.722 1.00 90.00 370 TYR A C 1
ATOM 2850 O O . TYR A 1 370 ? -9.859 7.562 -18.261 1.00 90.00 370 TYR A O 1
ATOM 2858 N N . ARG A 1 371 ? -10.689 6.506 -20.044 1.00 90.06 371 ARG A N 1
ATOM 2859 C CA . ARG A 1 371 ? -9.830 7.201 -21.022 1.00 90.06 371 ARG A CA 1
ATOM 2860 C C . ARG A 1 371 ? -9.891 8.729 -20.958 1.00 90.06 371 ARG A C 1
ATOM 2862 O O . ARG A 1 371 ? -8.956 9.404 -21.373 1.00 90.06 371 ARG A O 1
ATOM 2869 N N . GLN A 1 372 ? -11.024 9.280 -20.516 1.00 89.38 372 GLN A N 1
ATOM 2870 C CA . GLN A 1 372 ? -11.221 10.723 -20.409 1.00 89.38 372 GLN A CA 1
ATOM 2871 C C . GLN A 1 372 ? -10.753 11.268 -19.064 1.00 89.38 372 GLN A C 1
ATOM 2873 O O . GLN A 1 372 ? -10.600 12.476 -18.959 1.00 89.38 372 GLN A O 1
ATOM 2878 N N . LEU A 1 373 ? -10.507 10.427 -18.061 1.00 90.31 373 LEU A N 1
ATOM 2879 C CA . LEU A 1 373 ? -10.170 10.866 -16.713 1.00 90.31 373 LEU A CA 1
ATOM 2880 C C . LEU A 1 373 ? -8.743 11.436 -16.639 1.00 90.31 373 LEU A C 1
ATOM 2882 O O . LEU A 1 373 ? -8.535 12.529 -16.115 1.00 90.31 373 LEU A O 1
ATOM 2886 N N . PHE A 1 374 ? -7.774 10.720 -17.210 1.00 90.00 374 PHE A N 1
ATOM 2887 C CA . PHE A 1 374 ? -6.354 11.074 -17.150 1.00 90.00 374 PHE A CA 1
ATOM 2888 C C . PHE A 1 374 ? -5.957 12.105 -18.207 1.00 90.00 374 PHE A C 1
ATOM 2890 O O . PHE A 1 374 ? -6.514 12.153 -19.309 1.00 90.00 374 PHE A O 1
ATOM 2897 N N . HIS A 1 375 ? -4.949 12.922 -17.897 1.00 88.75 375 HIS A N 1
ATOM 2898 C CA . HIS A 1 375 ? -4.350 13.790 -18.902 1.00 88.75 375 HIS A CA 1
ATOM 2899 C C . HIS A 1 375 ? -3.454 12.947 -19.832 1.00 88.75 375 HIS A C 1
ATOM 2901 O O . HIS A 1 375 ? -2.624 12.190 -19.332 1.00 88.75 375 HIS A O 1
ATOM 2907 N N . PRO A 1 376 ? -3.534 13.077 -21.171 1.00 87.62 376 PRO A N 1
ATOM 2908 C CA . PRO A 1 376 ? -2.757 12.237 -22.094 1.00 87.62 376 PRO A CA 1
ATOM 2909 C C . PRO A 1 376 ? -1.244 12.297 -21.864 1.00 87.62 376 PRO A C 1
ATOM 2911 O O . PRO A 1 376 ? -0.531 11.334 -22.113 1.00 87.62 376 PRO A O 1
ATOM 2914 N N . GLU A 1 377 ? -0.757 13.431 -21.361 1.00 88.00 377 GLU A N 1
ATOM 2915 C CA . GLU A 1 377 ? 0.659 13.630 -21.053 1.00 88.00 377 GLU A CA 1
ATOM 2916 C C . GLU A 1 377 ? 1.133 12.947 -19.760 1.00 88.00 377 GLU A C 1
ATOM 2918 O O . GLU A 1 377 ? 2.337 12.861 -19.540 1.00 88.00 377 GLU A O 1
ATOM 2923 N N . GLN A 1 378 ? 0.212 12.484 -18.909 1.00 89.06 378 GLN A N 1
ATOM 2924 C CA . GLN A 1 378 ? 0.516 11.679 -17.720 1.00 89.06 378 GLN A CA 1
ATOM 2925 C C . GLN A 1 378 ? 0.697 10.192 -18.057 1.00 89.06 378 GLN A C 1
ATOM 2927 O O . GLN A 1 378 ? 1.182 9.435 -17.222 1.00 89.06 378 GLN A O 1
AT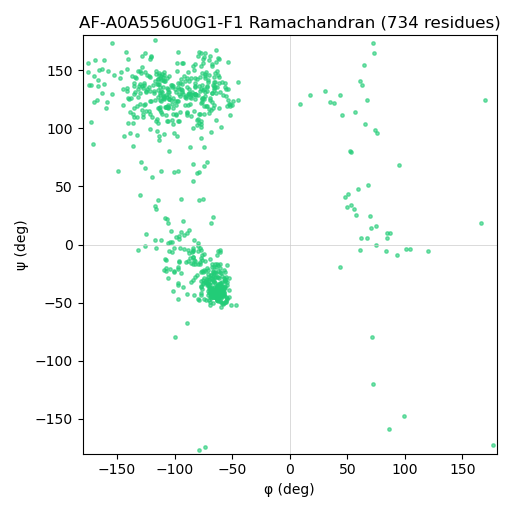OM 2932 N N . LEU A 1 379 ? 0.286 9.775 -19.260 1.00 92.94 379 LEU A N 1
ATOM 2933 C CA . LEU A 1 379 ? 0.381 8.404 -19.751 1.00 92.94 379 LEU A CA 1
ATOM 2934 C C . LEU A 1 379 ? 1.626 8.285 -20.632 1.00 92.94 379 LEU A C 1
ATOM 2936 O O . LEU A 1 379 ? 1.580 8.585 -21.828 1.00 92.94 379 LEU A O 1
ATOM 2940 N N . ILE A 1 380 ? 2.740 7.879 -20.035 1.00 93.19 380 ILE A N 1
ATOM 2941 C CA . ILE A 1 380 ? 4.054 7.817 -20.673 1.00 93.19 380 ILE A CA 1
ATOM 2942 C C . ILE A 1 380 ? 4.325 6.379 -21.111 1.00 93.19 380 ILE A C 1
ATOM 2944 O O . ILE A 1 380 ? 4.160 5.438 -20.339 1.00 93.19 380 ILE A O 1
ATOM 2948 N N . THR A 1 381 ? 4.743 6.218 -22.362 1.00 92.69 381 THR A N 1
ATOM 2949 C CA . THR A 1 381 ? 5.023 4.911 -22.964 1.00 92.69 381 THR A CA 1
ATOM 2950 C C . THR A 1 381 ? 6.369 4.929 -23.669 1.00 92.69 381 THR A C 1
ATOM 2952 O O . THR A 1 381 ? 6.640 5.852 -24.445 1.00 92.69 381 THR A O 1
ATOM 2955 N N . GLY A 1 382 ? 7.182 3.902 -23.441 1.00 88.06 382 GLY A N 1
ATOM 2956 C CA . GLY A 1 382 ? 8.357 3.604 -24.254 1.00 88.06 382 GLY A CA 1
ATOM 2957 C C . GLY A 1 382 ? 7.999 2.910 -25.573 1.00 88.06 382 GLY A C 1
ATOM 2958 O O . GLY A 1 382 ? 6.829 2.743 -25.925 1.00 88.06 382 GLY A O 1
ATOM 2959 N N . LYS A 1 383 ? 9.035 2.542 -26.334 1.00 85.44 383 LYS A N 1
ATOM 2960 C CA . LYS A 1 383 ? 8.908 1.738 -27.564 1.00 85.44 383 LYS A CA 1
ATOM 2961 C C . LYS A 1 383 ? 9.361 0.295 -27.380 1.00 85.44 383 LYS A C 1
ATOM 2963 O O . LYS A 1 383 ? 8.895 -0.572 -28.111 1.00 85.44 383 LYS A O 1
ATOM 2968 N N . GLU A 1 384 ? 10.294 0.074 -26.464 1.00 85.56 384 GLU A N 1
ATOM 2969 C CA . GLU A 1 384 ? 10.920 -1.214 -26.196 1.00 85.56 384 GLU A CA 1
ATOM 2970 C C . GLU A 1 384 ? 10.795 -1.517 -24.715 1.00 85.56 384 GLU A C 1
ATOM 2972 O O . GLU A 1 384 ? 11.030 -0.643 -23.883 1.00 85.56 384 GLU A O 1
ATOM 2977 N N . ASP A 1 385 ? 10.459 -2.758 -24.392 1.00 86.19 385 ASP A N 1
ATOM 2978 C CA . ASP A 1 385 ? 10.326 -3.212 -23.023 1.00 86.19 385 ASP A CA 1
ATOM 2979 C C . ASP A 1 385 ? 11.695 -3.514 -22.379 1.00 86.19 385 ASP A C 1
ATOM 2981 O O . ASP A 1 385 ? 12.748 -3.651 -23.021 1.00 86.19 385 ASP A O 1
ATOM 2985 N N . ALA A 1 386 ? 11.679 -3.641 -21.052 1.00 85.31 386 ALA A N 1
ATOM 2986 C CA . ALA A 1 386 ? 12.842 -4.095 -20.299 1.00 85.31 386 ALA A CA 1
ATOM 2987 C C . ALA A 1 386 ? 13.047 -5.621 -20.370 1.00 85.31 386 ALA A C 1
ATOM 2989 O O . ALA A 1 386 ? 14.013 -6.107 -19.792 1.00 85.31 386 ALA A O 1
ATOM 2990 N N . ALA A 1 387 ? 12.162 -6.387 -21.026 1.00 88.31 387 ALA A N 1
ATOM 2991 C CA . ALA A 1 387 ? 12.264 -7.839 -21.218 1.00 88.31 387 ALA A CA 1
ATOM 2992 C C . ALA A 1 387 ? 12.593 -8.629 -19.931 1.00 88.31 387 ALA A C 1
ATOM 2994 O O . ALA A 1 387 ? 13.401 -9.557 -19.937 1.00 88.31 387 ALA A O 1
ATOM 2995 N N . ASN A 1 388 ? 11.981 -8.245 -18.804 1.00 89.56 388 ASN A N 1
ATOM 2996 C CA . ASN A 1 388 ? 12.254 -8.794 -17.465 1.00 89.56 388 ASN A CA 1
ATOM 2997 C C . ASN A 1 388 ? 13.713 -8.668 -16.988 1.00 89.56 388 ASN A C 1
ATOM 2999 O O . ASN A 1 388 ? 14.146 -9.439 -16.138 1.00 89.56 388 ASN A O 1
ATOM 3003 N N . ASN A 1 389 ? 14.462 -7.688 -17.489 1.00 92.62 389 ASN A N 1
ATOM 3004 C CA . ASN A 1 389 ? 15.841 -7.423 -17.100 1.00 92.62 389 ASN A CA 1
ATOM 3005 C C . ASN A 1 389 ? 15.954 -6.075 -16.368 1.00 92.62 389 ASN A C 1
ATOM 3007 O O . ASN A 1 389 ? 15.683 -5.023 -16.951 1.00 92.62 389 ASN A O 1
ATOM 3011 N N . TYR A 1 390 ? 16.381 -6.113 -15.101 1.00 94.38 390 TYR A N 1
ATOM 3012 C CA . TYR A 1 390 ? 16.656 -4.923 -14.286 1.00 94.38 390 TYR A CA 1
ATOM 3013 C C . TYR A 1 390 ? 17.617 -3.950 -14.983 1.00 94.38 390 TYR A C 1
ATOM 3015 O O . TYR A 1 390 ? 17.337 -2.755 -15.059 1.00 94.38 390 TYR A O 1
ATOM 3023 N N . ALA A 1 391 ? 18.708 -4.461 -15.566 1.00 94.19 391 ALA A N 1
ATOM 3024 C CA . ALA A 1 391 ? 19.742 -3.627 -16.169 1.00 94.19 391 ALA A CA 1
ATOM 3025 C C . ALA A 1 391 ? 19.205 -2.800 -17.349 1.00 94.19 391 ALA A C 1
ATOM 3027 O O . ALA A 1 391 ? 19.564 -1.634 -17.499 1.00 94.19 391 ALA A O 1
ATOM 3028 N N . ARG A 1 392 ? 18.260 -3.348 -18.129 1.00 93.12 392 ARG A N 1
ATOM 3029 C CA . ARG A 1 392 ? 17.574 -2.590 -19.191 1.00 93.12 392 ARG A CA 1
ATOM 3030 C C . ARG A 1 392 ? 16.725 -1.457 -18.631 1.00 93.12 392 ARG A C 1
ATOM 3032 O O . ARG A 1 392 ? 16.759 -0.337 -19.141 1.00 93.12 392 ARG A O 1
ATOM 3039 N N . GLY A 1 393 ? 15.964 -1.761 -17.581 1.00 92.50 393 GLY A N 1
ATOM 3040 C CA . GLY A 1 393 ? 15.099 -0.796 -16.909 1.00 92.50 393 GLY A CA 1
ATOM 3041 C C . GLY A 1 393 ? 15.873 0.328 -16.219 1.00 92.50 393 GLY A C 1
ATOM 3042 O O . GLY A 1 393 ? 15.377 1.446 -16.180 1.00 92.50 393 GLY A O 1
ATOM 3043 N N . HIS A 1 394 ? 17.077 0.053 -15.714 1.00 93.81 394 HIS A N 1
ATOM 3044 C CA . HIS A 1 394 ? 17.877 1.011 -14.951 1.00 93.81 394 HIS A CA 1
ATOM 3045 C C . HIS A 1 394 ? 18.938 1.741 -15.802 1.00 93.81 394 HIS A C 1
ATOM 3047 O O . HIS A 1 394 ? 19.059 2.965 -15.749 1.00 93.81 394 HIS A O 1
ATOM 3053 N N . TYR A 1 395 ? 19.711 1.019 -16.623 1.00 92.00 395 TYR A N 1
ATOM 3054 C CA . TYR A 1 395 ? 20.911 1.558 -17.274 1.00 92.00 395 TYR A CA 1
ATOM 3055 C C . TYR A 1 395 ? 20.739 1.961 -18.735 1.00 92.00 395 TYR A C 1
ATOM 3057 O O . TYR A 1 395 ? 21.330 2.974 -19.120 1.00 92.00 395 TYR A O 1
ATOM 3065 N N . THR A 1 396 ? 20.007 1.192 -19.546 1.00 90.62 396 THR A N 1
ATOM 3066 C CA . THR A 1 396 ? 19.904 1.436 -20.997 1.00 90.62 396 THR A CA 1
ATOM 3067 C C . THR A 1 396 ? 18.614 2.163 -21.349 1.00 90.62 396 THR A C 1
ATOM 3069 O O . THR A 1 396 ? 18.623 3.383 -21.500 1.00 90.62 396 THR A O 1
ATOM 3072 N N . ILE A 1 397 ? 17.494 1.445 -21.412 1.00 91.06 397 ILE A N 1
ATOM 3073 C CA . ILE A 1 397 ? 16.204 1.983 -21.863 1.00 91.06 397 ILE A CA 1
ATOM 3074 C C . ILE A 1 397 ? 15.640 3.001 -20.864 1.00 91.06 397 ILE A C 1
ATOM 3076 O O . ILE A 1 397 ? 15.115 4.043 -21.261 1.00 91.06 397 ILE A O 1
ATOM 3080 N N . GLY A 1 398 ? 15.781 2.748 -19.558 1.00 89.44 398 GLY A N 1
ATOM 3081 C CA . GLY A 1 398 ? 15.250 3.654 -18.535 1.00 89.44 398 GLY A CA 1
ATOM 3082 C C . GLY A 1 398 ? 15.827 5.066 -18.594 1.00 89.44 398 GLY A C 1
ATOM 3083 O O . GLY A 1 398 ? 15.095 6.039 -18.403 1.00 89.44 398 GLY A O 1
ATOM 3084 N N . LYS A 1 399 ? 17.111 5.199 -18.948 1.00 89.50 399 LYS A N 1
ATOM 3085 C CA . LYS A 1 399 ? 17.776 6.504 -19.079 1.00 89.50 399 LYS A CA 1
ATOM 3086 C C . LYS A 1 399 ? 17.221 7.355 -20.216 1.00 89.50 399 LYS A C 1
ATOM 3088 O O . LYS A 1 399 ? 17.320 8.573 -20.146 1.00 89.50 399 LYS A O 1
ATOM 3093 N N . GLU A 1 400 ? 16.628 6.749 -21.240 1.00 90.44 400 GLU A N 1
ATOM 3094 C CA . GLU A 1 400 ? 16.023 7.504 -22.342 1.00 90.44 400 GLU A CA 1
ATOM 3095 C C . GLU A 1 400 ? 14.694 8.157 -21.935 1.00 90.44 400 GLU A C 1
ATOM 3097 O O . GLU A 1 400 ? 14.322 9.202 -22.470 1.00 90.44 400 GLU A O 1
ATOM 3102 N N . VAL A 1 401 ? 13.971 7.549 -20.987 1.00 90.81 401 VAL A N 1
ATOM 3103 C CA . VAL A 1 401 ? 12.605 7.950 -20.611 1.00 90.81 401 VAL A CA 1
ATOM 3104 C C . VAL A 1 401 ? 12.562 8.720 -19.283 1.00 90.81 401 VAL A C 1
ATOM 3106 O O . VAL A 1 401 ? 11.622 9.483 -19.052 1.00 90.81 401 VAL A O 1
ATOM 3109 N N . ILE A 1 402 ? 13.579 8.584 -18.424 1.00 93.50 402 ILE A N 1
ATOM 3110 C CA . ILE A 1 402 ? 13.590 9.175 -17.076 1.00 93.50 402 ILE A CA 1
ATOM 3111 C C . ILE A 1 402 ? 13.407 10.698 -17.072 1.00 93.50 402 ILE A C 1
ATOM 3113 O O . ILE A 1 402 ? 12.586 11.204 -16.309 1.00 93.50 402 ILE A O 1
ATOM 3117 N N . ASP A 1 403 ? 14.082 11.429 -17.964 1.00 93.19 403 ASP A N 1
ATOM 3118 C CA . ASP A 1 403 ? 13.994 12.895 -18.021 1.00 93.19 403 ASP A CA 1
ATOM 3119 C C . ASP A 1 403 ? 12.573 13.364 -18.365 1.00 93.19 403 ASP A C 1
ATOM 3121 O O . ASP A 1 403 ? 12.070 14.338 -17.800 1.00 93.19 403 ASP A O 1
ATOM 3125 N N . LEU A 1 404 ? 11.887 12.632 -19.251 1.00 92.88 404 LEU A N 1
ATOM 3126 C CA . LEU A 1 404 ? 10.492 12.900 -19.588 1.00 92.88 404 LEU A CA 1
ATOM 3127 C C . LEU A 1 404 ? 9.585 12.666 -18.374 1.00 92.88 404 LEU A C 1
ATOM 3129 O O . LEU A 1 404 ? 8.716 13.489 -18.091 1.00 92.88 404 LEU A O 1
ATOM 3133 N N . VAL A 1 405 ? 9.784 11.566 -17.647 1.00 93.19 405 VAL A N 1
ATOM 3134 C CA . VAL A 1 405 ? 8.984 11.220 -16.460 1.00 93.19 405 VAL A CA 1
ATOM 3135 C C . VAL A 1 405 ? 9.173 12.249 -15.351 1.00 93.19 405 VAL A C 1
ATOM 3137 O O . VAL A 1 405 ? 8.187 12.679 -14.746 1.00 93.19 405 VAL A O 1
ATOM 3140 N N . LEU A 1 406 ? 10.405 12.702 -15.122 1.00 93.12 406 LEU A N 1
ATOM 3141 C CA . LEU A 1 406 ? 10.707 13.745 -14.145 1.00 93.12 406 LEU A CA 1
ATOM 3142 C C . LEU A 1 406 ? 10.076 15.086 -14.534 1.00 93.12 406 LEU A C 1
ATOM 3144 O O . LEU A 1 406 ? 9.471 15.725 -13.677 1.00 93.12 406 LEU A O 1
ATOM 3148 N N . ASP A 1 407 ? 10.115 15.487 -15.810 1.00 93.62 407 ASP A N 1
ATOM 3149 C CA . ASP A 1 407 ? 9.444 16.713 -16.277 1.00 93.62 407 ASP A CA 1
ATOM 3150 C C . ASP A 1 407 ? 7.922 16.657 -16.057 1.00 93.62 407 ASP A C 1
ATOM 3152 O O . ASP A 1 407 ? 7.309 17.620 -15.587 1.00 93.62 407 ASP A O 1
ATOM 3156 N N . ARG A 1 408 ? 7.289 15.509 -16.336 1.00 92.44 408 ARG A N 1
ATOM 3157 C CA . ARG A 1 408 ? 5.848 15.324 -16.090 1.00 92.44 408 ARG A CA 1
ATOM 3158 C C . ARG A 1 408 ? 5.508 15.306 -14.605 1.00 92.44 408 ARG A C 1
ATOM 3160 O O . ARG A 1 408 ? 4.521 15.923 -14.205 1.00 92.44 408 ARG A O 1
ATOM 3167 N N . THR A 1 409 ? 6.331 14.654 -13.792 1.00 92.75 409 THR A N 1
ATOM 3168 C CA . THR A 1 409 ? 6.161 14.619 -12.334 1.00 92.75 409 THR A CA 1
ATOM 3169 C C . THR A 1 409 ? 6.331 16.016 -11.738 1.00 92.75 409 THR A C 1
ATOM 3171 O O . THR A 1 409 ? 5.521 16.431 -10.910 1.00 92.75 409 THR A O 1
ATOM 3174 N N . ARG A 1 410 ? 7.300 16.791 -12.236 1.00 93.19 410 ARG A N 1
ATOM 3175 C CA . ARG A 1 410 ? 7.528 18.186 -11.848 1.00 93.19 410 ARG A CA 1
ATOM 3176 C C . ARG A 1 410 ? 6.338 19.076 -12.175 1.00 93.19 410 ARG A C 1
ATOM 3178 O O . ARG A 1 410 ? 5.874 19.788 -11.297 1.00 93.19 410 ARG A O 1
ATOM 3185 N N . LYS A 1 411 ? 5.761 18.960 -13.375 1.00 92.19 411 LYS A N 1
ATOM 3186 C CA . LYS A 1 411 ? 4.533 19.691 -13.743 1.00 92.19 411 LYS A CA 1
ATOM 3187 C C . LYS A 1 411 ? 3.366 19.422 -12.791 1.00 92.19 411 LYS A C 1
ATOM 3189 O O . LYS A 1 411 ? 2.574 20.326 -12.549 1.00 92.19 411 LYS A O 1
ATOM 3194 N N . LEU A 1 412 ? 3.239 18.201 -12.266 1.00 90.50 412 LEU A N 1
ATOM 3195 C CA . LEU A 1 412 ? 2.219 17.883 -11.260 1.00 90.50 412 LEU A CA 1
ATOM 3196 C C . LEU A 1 412 ? 2.586 18.423 -9.880 1.00 90.50 412 LEU A C 1
ATOM 3198 O O . LEU A 1 412 ? 1.707 18.918 -9.183 1.00 90.50 412 LEU A O 1
ATOM 3202 N N . ALA A 1 413 ? 3.863 18.366 -9.504 1.00 90.94 413 ALA A N 1
ATOM 3203 C CA . ALA A 1 413 ? 4.349 18.943 -8.257 1.00 90.94 413 ALA A CA 1
ATOM 3204 C C . ALA A 1 413 ? 4.158 20.469 -8.219 1.00 90.94 413 ALA A C 1
ATOM 3206 O O . ALA A 1 413 ? 3.731 20.991 -7.196 1.00 90.94 413 ALA A O 1
ATOM 3207 N N . ASP A 1 414 ? 4.376 21.165 -9.339 1.00 90.31 414 ASP A N 1
ATOM 3208 C CA . ASP A 1 414 ? 4.161 22.613 -9.474 1.00 90.31 414 ASP A CA 1
ATOM 3209 C C . ASP A 1 414 ? 2.672 23.002 -9.367 1.00 90.31 414 ASP A C 1
ATOM 3211 O O . ASP A 1 414 ? 2.339 24.134 -9.024 1.00 90.31 414 ASP A O 1
ATOM 3215 N N . GLN A 1 415 ? 1.757 22.063 -9.642 1.00 86.88 415 GLN A N 1
ATOM 3216 C CA . GLN A 1 415 ? 0.310 22.228 -9.440 1.00 86.88 415 GLN A CA 1
ATOM 3217 C C . GLN A 1 415 ? -0.139 21.925 -8.001 1.00 86.88 415 GLN A C 1
ATOM 3219 O O . GLN A 1 415 ? -1.336 22.011 -7.705 1.00 86.88 415 GLN A O 1
ATOM 3224 N N . CYS A 1 416 ? 0.769 21.502 -7.122 1.00 87.75 416 CYS A N 1
ATOM 3225 C CA . CYS A 1 416 ? 0.479 21.227 -5.720 1.00 87.75 416 CYS A CA 1
ATOM 3226 C C . CYS A 1 416 ? 0.908 22.419 -4.861 1.00 87.75 416 CYS A C 1
ATOM 3228 O O . CYS A 1 416 ? 2.021 22.924 -4.987 1.00 87.75 416 CYS A O 1
ATOM 3230 N N . THR A 1 417 ? 0.040 22.839 -3.945 1.00 85.62 417 THR A N 1
ATOM 3231 C CA . THR A 1 417 ? 0.360 23.905 -2.982 1.00 85.62 417 THR A CA 1
ATOM 3232 C C . THR A 1 417 ? 1.139 23.376 -1.775 1.00 85.62 417 THR A C 1
ATOM 3234 O O . THR A 1 417 ? 1.969 24.089 -1.214 1.00 85.62 417 THR A O 1
ATOM 3237 N N . GLY A 1 418 ? 0.943 22.102 -1.418 1.00 83.38 418 GLY A N 1
ATOM 3238 C CA . GLY A 1 418 ? 1.564 21.434 -0.279 1.00 83.38 418 GLY A CA 1
ATOM 3239 C C . GLY A 1 418 ? 1.776 19.937 -0.518 1.00 83.38 418 GLY A C 1
ATOM 3240 O O . GLY A 1 418 ? 1.250 19.105 0.220 1.00 83.38 418 GLY A O 1
ATOM 3241 N N . LEU A 1 419 ? 2.603 19.584 -1.515 1.00 88.12 419 LEU A N 1
ATOM 3242 C CA . LEU A 1 419 ? 2.948 18.185 -1.816 1.00 88.12 419 LEU A CA 1
ATOM 3243 C C . LEU A 1 419 ? 3.494 17.472 -0.566 1.00 88.12 419 LEU A C 1
ATOM 3245 O O . LEU A 1 419 ? 4.544 17.863 -0.044 1.00 88.12 419 LEU A O 1
ATOM 3249 N N . GLN A 1 420 ? 2.824 16.412 -0.117 1.00 84.69 420 GLN A N 1
ATOM 3250 C CA . GLN A 1 420 ? 3.289 15.571 0.989 1.00 84.69 420 GLN A CA 1
ATOM 3251 C C . GLN A 1 420 ? 4.378 14.599 0.533 1.00 84.69 420 GLN A C 1
ATOM 3253 O O . GLN A 1 420 ? 5.425 14.482 1.173 1.00 84.69 420 GLN A O 1
ATOM 3258 N N . GLY A 1 421 ? 4.137 13.923 -0.590 1.00 90.00 421 GLY A N 1
ATOM 3259 C CA . GLY A 1 421 ? 4.970 12.814 -1.018 1.00 90.00 421 GLY A CA 1
ATOM 3260 C C . GLY A 1 421 ? 4.501 12.115 -2.286 1.00 90.00 421 GLY A C 1
ATOM 3261 O O . GLY A 1 421 ? 3.561 12.554 -2.960 1.00 90.00 421 GLY A O 1
ATOM 3262 N N . PHE A 1 422 ? 5.182 11.011 -2.581 1.00 93.06 422 PHE A N 1
ATOM 3263 C CA . PHE A 1 422 ? 4.934 10.152 -3.731 1.00 93.06 422 PHE A CA 1
ATOM 3264 C C . PHE A 1 422 ? 4.473 8.767 -3.275 1.00 93.06 422 PHE A C 1
ATOM 3266 O O . PHE A 1 422 ? 5.023 8.208 -2.328 1.00 93.06 422 PHE A O 1
ATOM 3273 N N . LEU A 1 423 ? 3.474 8.217 -3.965 1.00 93.38 423 LEU A N 1
ATOM 3274 C CA . LEU A 1 423 ? 3.045 6.825 -3.832 1.00 93.38 423 LEU A CA 1
ATOM 3275 C C . LEU A 1 423 ? 3.499 6.073 -5.082 1.00 93.38 423 LEU A C 1
ATOM 3277 O O . LEU A 1 423 ? 2.991 6.348 -6.167 1.00 93.38 423 LEU A O 1
ATOM 3281 N N . VAL A 1 424 ? 4.454 5.162 -4.952 1.00 95.50 424 VAL A N 1
ATOM 3282 C CA . VAL A 1 424 ? 5.064 4.452 -6.079 1.00 95.50 424 VAL A CA 1
ATOM 3283 C C . VAL A 1 424 ? 4.541 3.021 -6.128 1.00 95.50 424 VAL A C 1
ATOM 3285 O O . VAL A 1 424 ? 4.740 2.240 -5.206 1.00 95.50 424 VAL A O 1
ATOM 3288 N N . PHE A 1 425 ? 3.857 2.668 -7.212 1.00 95.88 425 PHE A N 1
ATOM 3289 C CA . PHE A 1 425 ? 3.295 1.338 -7.440 1.00 95.88 425 PHE A CA 1
ATOM 3290 C C . PHE A 1 425 ? 4.140 0.603 -8.470 1.00 95.88 425 PHE A C 1
ATOM 3292 O O . PHE A 1 425 ? 4.232 1.045 -9.618 1.00 95.88 425 PHE A O 1
ATOM 3299 N N . HIS A 1 426 ? 4.732 -0.523 -8.082 1.00 95.12 426 HIS A N 1
ATOM 3300 C CA . HIS A 1 426 ? 5.618 -1.286 -8.958 1.00 95.12 426 HIS A CA 1
ATOM 3301 C C . HIS A 1 426 ? 5.674 -2.773 -8.571 1.00 95.12 426 HIS A C 1
ATOM 3303 O O . HIS A 1 426 ? 5.120 -3.208 -7.563 1.00 95.12 426 HIS A O 1
ATOM 3309 N N . SER A 1 427 ? 6.344 -3.578 -9.393 1.00 92.62 427 SER A N 1
ATOM 3310 C CA . SER A 1 427 ? 6.628 -4.990 -9.105 1.00 92.62 427 SER A CA 1
ATOM 3311 C C . SER A 1 427 ? 8.121 -5.223 -8.951 1.00 92.62 427 SER A C 1
ATOM 3313 O O . SER A 1 427 ? 8.883 -4.721 -9.777 1.00 92.62 427 SER A O 1
ATOM 3315 N N . PHE A 1 428 ? 8.524 -6.094 -8.028 1.00 90.69 428 PHE A N 1
ATOM 3316 C CA . PHE A 1 428 ? 9.923 -6.522 -7.921 1.00 90.69 428 PHE A CA 1
ATOM 3317 C C . PHE A 1 428 ? 10.360 -7.454 -9.062 1.00 90.69 428 PHE A C 1
ATOM 3319 O O . PHE A 1 428 ? 11.520 -7.457 -9.461 1.00 90.69 428 PHE A O 1
ATOM 3326 N N . GLY A 1 429 ? 9.428 -8.236 -9.618 1.00 85.44 429 GLY A N 1
ATOM 3327 C CA . GLY A 1 429 ? 9.748 -9.236 -10.639 1.00 85.44 429 GLY A CA 1
ATOM 3328 C C . GLY A 1 429 ? 10.001 -8.678 -12.046 1.00 85.44 429 GLY A C 1
ATOM 3329 O O . GLY A 1 429 ? 10.862 -9.185 -12.766 1.00 85.44 429 GLY A O 1
ATOM 3330 N N . GLY A 1 430 ? 9.268 -7.638 -12.455 1.00 88.44 430 GLY A N 1
ATOM 3331 C CA . GLY A 1 430 ? 9.365 -7.078 -13.807 1.00 88.44 430 GLY A CA 1
ATOM 3332 C C . GLY A 1 430 ? 10.617 -6.226 -14.015 1.00 88.44 430 GLY A C 1
ATOM 3333 O O . GLY A 1 430 ? 11.045 -5.532 -13.102 1.00 88.44 430 GLY A O 1
ATOM 3334 N N . GLY A 1 431 ? 11.173 -6.204 -15.230 1.00 90.44 431 GLY A N 1
ATOM 3335 C CA . GLY A 1 431 ? 12.372 -5.406 -15.548 1.00 90.44 431 GLY A CA 1
ATOM 3336 C C . GLY A 1 431 ? 12.130 -3.893 -15.458 1.00 90.44 431 GLY A C 1
ATOM 3337 O O . GLY A 1 431 ? 12.947 -3.168 -14.902 1.00 90.44 431 GLY A O 1
ATOM 3338 N N . THR A 1 432 ? 10.964 -3.423 -15.920 1.00 92.62 432 THR A N 1
ATOM 3339 C CA . THR A 1 432 ? 10.545 -2.019 -15.772 1.00 92.62 432 THR A CA 1
ATOM 3340 C C . THR A 1 432 ? 10.226 -1.705 -14.312 1.00 92.62 432 THR A C 1
ATOM 3342 O O . THR A 1 432 ? 10.714 -0.724 -13.768 1.00 92.62 432 THR A O 1
ATOM 3345 N N . GLY A 1 433 ? 9.438 -2.565 -13.656 1.00 92.25 433 GLY A N 1
ATOM 3346 C CA . GLY A 1 433 ? 9.002 -2.355 -12.273 1.00 92.25 433 GLY A CA 1
ATOM 3347 C C . GLY A 1 433 ? 10.140 -2.385 -11.251 1.00 92.25 433 GLY A C 1
ATOM 3348 O O . GLY A 1 433 ? 10.029 -1.728 -10.224 1.00 92.25 433 GLY A O 1
ATOM 3349 N N . SER A 1 434 ? 11.224 -3.103 -11.529 1.00 93.38 434 SER A N 1
ATOM 3350 C CA . SER A 1 434 ? 12.426 -3.129 -10.693 1.00 93.38 434 SER A CA 1
ATOM 3351 C C . SER A 1 434 ? 13.401 -2.026 -11.125 1.00 93.38 434 SER A C 1
ATOM 3353 O O . SER A 1 434 ? 13.547 -1.022 -10.436 1.00 93.38 434 SER A O 1
ATOM 3355 N N . GLY A 1 435 ? 13.984 -2.145 -12.322 1.00 93.81 435 GLY A N 1
ATOM 3356 C CA . GLY A 1 435 ? 15.057 -1.270 -12.801 1.00 93.81 435 GLY A CA 1
ATOM 3357 C C . GLY A 1 435 ? 14.674 0.199 -12.937 1.00 93.81 435 GLY A C 1
ATOM 3358 O O . GLY A 1 435 ? 15.392 1.069 -12.439 1.00 93.81 435 GLY A O 1
ATOM 3359 N N . PHE A 1 436 ? 13.537 0.492 -13.579 1.00 95.19 436 PHE A N 1
ATOM 3360 C CA . PHE A 1 436 ? 13.118 1.885 -13.761 1.00 95.19 436 PHE A CA 1
ATOM 3361 C C . PHE A 1 436 ? 12.708 2.516 -12.429 1.00 95.19 436 PHE A C 1
ATOM 3363 O O . PHE A 1 436 ? 13.000 3.685 -12.194 1.00 95.19 436 PHE A O 1
ATOM 3370 N N . THR A 1 437 ? 12.052 1.757 -11.547 1.00 95.62 437 THR A N 1
ATOM 3371 C CA . THR A 1 437 ? 11.657 2.259 -10.224 1.00 95.62 437 THR A CA 1
ATOM 3372 C C . THR A 1 437 ? 12.871 2.641 -9.392 1.00 95.62 437 THR A C 1
ATOM 3374 O O . THR A 1 437 ? 12.888 3.742 -8.853 1.00 95.62 437 THR A O 1
ATOM 3377 N N . SER A 1 438 ? 13.908 1.801 -9.355 1.00 94.44 438 SER A N 1
ATOM 3378 C CA . SER A 1 438 ? 15.167 2.126 -8.677 1.00 94.44 438 SER A CA 1
ATOM 3379 C C . SER A 1 438 ? 15.774 3.433 -9.192 1.00 94.44 438 SER A C 1
ATOM 3381 O O . SER A 1 438 ? 16.036 4.347 -8.412 1.00 94.44 438 SER A O 1
ATOM 3383 N N . LEU A 1 439 ? 15.872 3.583 -10.520 1.00 94.81 439 LEU A N 1
ATOM 3384 C CA . LEU A 1 439 ? 16.363 4.816 -11.143 1.00 94.81 439 LEU A CA 1
ATOM 3385 C C . LEU A 1 439 ? 15.486 6.031 -10.792 1.00 94.81 439 LEU A C 1
ATOM 3387 O O . LEU A 1 439 ? 15.988 7.129 -10.548 1.00 94.81 439 LEU A O 1
ATOM 3391 N N . LEU A 1 440 ? 14.164 5.860 -10.782 1.00 94.94 440 LEU A N 1
ATOM 3392 C CA . LEU A 1 440 ? 13.226 6.921 -10.441 1.00 94.94 440 LEU A CA 1
ATOM 3393 C C . LEU A 1 440 ? 13.367 7.345 -8.975 1.00 94.94 440 LEU A C 1
ATOM 3395 O O . LEU A 1 440 ? 13.361 8.541 -8.697 1.00 94.94 440 LEU A O 1
ATOM 3399 N N . MET A 1 441 ? 13.512 6.397 -8.051 1.00 94.56 441 MET A N 1
ATOM 3400 C CA . MET A 1 441 ? 13.632 6.657 -6.615 1.00 94.56 441 MET A CA 1
ATOM 3401 C C . MET A 1 441 ? 14.919 7.412 -6.268 1.00 94.56 441 MET A C 1
ATOM 3403 O O . MET A 1 441 ? 14.868 8.364 -5.483 1.00 94.56 441 MET A O 1
ATOM 3407 N N . GLU A 1 442 ? 16.038 7.081 -6.916 1.00 93.38 442 GLU A N 1
ATOM 3408 C CA . GLU A 1 442 ? 17.287 7.851 -6.825 1.00 93.38 442 GLU A CA 1
ATOM 3409 C C . GLU A 1 442 ? 17.068 9.309 -7.251 1.00 93.38 442 GLU A C 1
ATOM 3411 O O . GLU A 1 442 ? 17.392 10.255 -6.528 1.00 93.38 442 GLU A O 1
ATOM 3416 N N . ARG A 1 443 ? 16.452 9.514 -8.422 1.00 94.12 443 ARG A N 1
ATOM 3417 C CA . ARG A 1 443 ? 16.225 10.857 -8.978 1.00 94.12 443 ARG A CA 1
ATOM 3418 C C . ARG A 1 443 ? 15.220 11.666 -8.168 1.00 94.12 443 ARG A C 1
ATOM 3420 O O . ARG A 1 443 ? 15.446 12.852 -7.937 1.00 94.12 443 ARG A O 1
ATOM 3427 N N . LEU A 1 444 ? 14.146 11.039 -7.694 1.00 93.44 444 LEU A N 1
ATOM 3428 C CA . LEU A 1 444 ? 13.173 11.678 -6.809 1.00 93.44 444 LEU A CA 1
ATOM 3429 C C . LEU A 1 444 ? 13.795 12.049 -5.464 1.00 93.44 444 LEU A C 1
ATOM 3431 O O . LEU A 1 444 ? 13.425 13.073 -4.897 1.00 93.44 444 LEU A O 1
ATOM 3435 N N . SER A 1 445 ? 14.751 11.272 -4.959 1.00 93.19 445 SER A N 1
ATOM 3436 C CA . SER A 1 445 ? 15.468 11.610 -3.725 1.00 93.19 445 SER A CA 1
ATOM 3437 C C . SER A 1 445 ? 16.407 12.805 -3.909 1.00 93.19 445 SER A C 1
ATOM 3439 O O . SER A 1 445 ? 16.524 13.630 -3.002 1.00 93.19 445 SER A O 1
ATOM 3441 N N . VAL A 1 446 ? 17.009 12.960 -5.093 1.00 93.81 446 VAL A N 1
ATOM 3442 C CA . VAL A 1 446 ? 17.821 14.139 -5.441 1.00 93.81 446 VAL A CA 1
ATOM 3443 C C . VAL A 1 446 ? 16.956 15.395 -5.590 1.00 93.81 446 VAL A C 1
ATOM 3445 O O . VAL A 1 446 ? 17.259 16.421 -4.979 1.00 93.81 446 VAL A O 1
ATOM 3448 N N . ASP A 1 447 ? 15.865 15.322 -6.357 1.00 92.12 447 ASP A N 1
ATOM 3449 C CA . ASP A 1 447 ? 15.008 16.483 -6.645 1.00 92.12 447 ASP A CA 1
ATOM 3450 C C . ASP A 1 447 ? 14.084 16.842 -5.459 1.00 92.12 447 ASP A C 1
ATOM 3452 O O . ASP A 1 447 ? 13.834 18.018 -5.185 1.00 92.12 447 ASP A O 1
ATOM 3456 N N . TYR A 1 448 ? 13.589 15.837 -4.727 1.00 90.62 448 TYR A N 1
ATOM 3457 C CA . TYR A 1 448 ? 12.564 15.959 -3.683 1.00 90.62 448 TYR A CA 1
ATOM 3458 C C . TYR A 1 448 ? 12.959 15.274 -2.361 1.00 90.62 448 TYR A C 1
ATOM 3460 O O . TYR A 1 448 ? 12.125 14.661 -1.694 1.00 90.62 448 TYR A O 1
ATOM 3468 N N . GLY A 1 449 ? 14.209 15.425 -1.913 1.00 84.62 449 GLY A N 1
ATOM 3469 C CA . GLY A 1 449 ? 14.740 14.710 -0.739 1.00 84.62 449 GLY A CA 1
ATOM 3470 C C . GLY A 1 449 ? 13.989 14.897 0.591 1.00 84.62 449 GLY A C 1
ATOM 3471 O O . GLY A 1 449 ? 14.075 14.041 1.462 1.00 84.62 449 GLY A O 1
ATOM 3472 N N . LYS A 1 450 ? 13.212 15.976 0.766 1.00 87.19 450 LYS A N 1
ATOM 3473 C CA . LYS A 1 450 ? 12.395 16.206 1.980 1.00 87.19 450 LYS A CA 1
ATOM 3474 C C . LYS A 1 450 ? 10.994 15.587 1.925 1.00 87.19 450 LYS A C 1
ATOM 3476 O O . LYS A 1 450 ? 10.248 15.711 2.893 1.00 87.19 450 LYS A O 1
ATOM 3481 N N . LYS A 1 451 ? 10.585 15.045 0.777 1.00 89.81 451 LYS A N 1
ATOM 3482 C CA . LYS A 1 451 ? 9.237 14.511 0.564 1.00 89.81 451 LYS A CA 1
ATOM 3483 C C . LYS A 1 451 ? 9.228 13.012 0.822 1.00 89.81 451 LYS A C 1
ATOM 3485 O O . LYS A 1 451 ? 10.153 12.309 0.407 1.00 89.81 451 LYS A O 1
ATOM 3490 N N . SER A 1 452 ? 8.171 12.546 1.480 1.00 89.81 452 SER A N 1
ATOM 3491 C CA . SER A 1 452 ? 8.026 11.131 1.801 1.00 89.81 452 SER A CA 1
ATOM 3492 C C . SER A 1 452 ? 7.738 10.315 0.540 1.00 89.81 452 SER A C 1
ATOM 3494 O O . SER A 1 452 ? 6.995 10.764 -0.336 1.00 89.81 452 SER A O 1
ATOM 3496 N N . LYS A 1 453 ? 8.312 9.122 0.437 1.00 92.88 453 LYS A N 1
ATOM 3497 C CA . LYS A 1 453 ? 8.115 8.197 -0.682 1.00 92.88 453 LYS A CA 1
ATOM 3498 C C . LYS A 1 453 ? 7.645 6.862 -0.117 1.00 92.88 453 LYS A C 1
ATOM 3500 O O . LYS A 1 453 ? 8.363 6.223 0.646 1.00 92.88 453 LYS A O 1
ATOM 3505 N N . LEU A 1 454 ? 6.412 6.493 -0.452 1.00 91.94 454 LEU A N 1
ATOM 3506 C CA . LEU A 1 454 ? 5.809 5.226 -0.054 1.00 91.94 454 LEU A CA 1
ATOM 3507 C C . LEU A 1 454 ? 5.738 4.303 -1.260 1.00 91.94 454 LEU A C 1
ATOM 3509 O O . LEU A 1 454 ? 5.285 4.721 -2.326 1.00 91.94 454 LEU A O 1
ATOM 3513 N N . GLU A 1 455 ? 6.114 3.047 -1.080 1.00 93.69 455 GLU A N 1
ATOM 3514 C CA . GLU A 1 455 ? 6.086 2.044 -2.138 1.00 93.69 455 GLU A CA 1
ATOM 3515 C C . GLU A 1 455 ? 4.981 1.017 -1.891 1.00 93.69 455 GLU A C 1
ATOM 3517 O O . GLU A 1 455 ? 4.733 0.583 -0.768 1.00 93.69 455 GLU A O 1
ATOM 3522 N N . PHE A 1 456 ? 4.314 0.612 -2.965 1.00 93.19 456 PHE A N 1
ATOM 3523 C CA . PHE A 1 456 ? 3.444 -0.553 -3.014 1.00 93.19 456 PHE A CA 1
ATOM 3524 C C . PHE A 1 456 ? 4.078 -1.546 -3.978 1.00 93.19 456 PHE A C 1
ATOM 3526 O O . PHE A 1 456 ? 3.944 -1.419 -5.201 1.00 93.19 456 PHE A O 1
ATOM 3533 N N . SER A 1 457 ? 4.792 -2.511 -3.408 1.00 91.56 457 SER A N 1
ATOM 3534 C CA . SER A 1 457 ? 5.673 -3.403 -4.150 1.00 91.56 457 SER A CA 1
ATOM 3535 C C . SER A 1 457 ? 5.069 -4.798 -4.227 1.00 91.56 457 SER A C 1
ATOM 3537 O O . SER A 1 457 ? 4.857 -5.474 -3.215 1.00 91.56 457 SER A O 1
ATOM 3539 N N . VAL A 1 458 ? 4.802 -5.249 -5.452 1.00 91.25 458 VAL A N 1
ATOM 3540 C CA . VAL A 1 458 ? 4.319 -6.609 -5.704 1.00 91.25 458 VAL A CA 1
ATOM 3541 C C . VAL A 1 458 ? 5.489 -7.586 -5.622 1.00 91.25 458 VAL A C 1
ATOM 3543 O O . VAL A 1 458 ? 6.386 -7.583 -6.474 1.00 91.25 458 VAL A O 1
ATOM 3546 N N . TYR A 1 459 ? 5.453 -8.429 -4.595 1.00 88.75 459 TYR A N 1
ATOM 3547 C CA . TYR A 1 459 ? 6.399 -9.497 -4.326 1.00 88.75 459 TYR A CA 1
ATOM 3548 C C . TYR A 1 459 ? 6.138 -10.704 -5.250 1.00 88.75 459 TYR A C 1
ATOM 3550 O O . TYR A 1 459 ? 4.985 -11.118 -5.435 1.00 88.75 459 TYR A O 1
ATOM 3558 N N . PRO A 1 460 ? 7.192 -11.278 -5.859 1.00 81.75 460 PRO A N 1
ATOM 3559 C CA . PRO A 1 460 ? 7.056 -12.356 -6.827 1.00 81.75 460 PRO A CA 1
ATOM 3560 C C . PRO A 1 460 ? 6.687 -13.685 -6.161 1.00 81.75 460 PRO A C 1
ATOM 3562 O O . PRO A 1 460 ? 7.352 -14.165 -5.242 1.00 81.75 460 PRO A O 1
ATOM 3565 N N . ALA A 1 461 ? 5.665 -14.339 -6.707 1.00 72.44 461 ALA A N 1
ATOM 3566 C CA . ALA A 1 461 ? 5.185 -15.637 -6.252 1.00 72.44 461 ALA A CA 1
ATOM 3567 C C . ALA A 1 461 ? 5.557 -16.740 -7.253 1.00 72.44 461 ALA A C 1
ATOM 3569 O O . ALA A 1 461 ? 5.195 -16.626 -8.423 1.00 72.44 461 ALA A O 1
ATOM 3570 N N . PRO A 1 462 ? 6.178 -17.860 -6.839 1.00 64.25 462 PRO A N 1
ATOM 3571 C CA . PRO A 1 462 ? 6.613 -18.913 -7.763 1.00 64.25 462 PRO A CA 1
ATOM 3572 C C . PRO A 1 462 ? 5.478 -19.565 -8.572 1.00 64.25 462 PRO A C 1
ATOM 3574 O O . PRO A 1 462 ? 5.741 -20.106 -9.640 1.00 64.25 462 PRO A O 1
ATOM 3577 N N . GLN A 1 463 ? 4.230 -19.521 -8.094 1.00 62.91 463 GLN A N 1
ATOM 3578 C CA . GLN A 1 463 ? 3.075 -20.105 -8.796 1.00 62.91 463 GLN A CA 1
ATOM 3579 C C . GLN A 1 463 ? 2.516 -19.208 -9.912 1.00 62.91 463 GLN A C 1
ATOM 3581 O O . GLN A 1 463 ? 1.899 -19.710 -10.848 1.00 62.91 463 GLN A O 1
ATOM 3586 N N . VAL A 1 464 ? 2.717 -17.891 -9.802 1.00 65.06 464 VAL A N 1
ATOM 3587 C CA . VAL A 1 464 ? 2.165 -16.862 -10.709 1.00 65.06 464 VAL A CA 1
ATOM 3588 C C . VAL A 1 464 ? 3.288 -16.098 -11.433 1.00 65.06 464 VAL A C 1
ATOM 3590 O O . VAL A 1 464 ? 3.038 -15.148 -12.169 1.00 65.06 464 VAL A O 1
ATOM 3593 N N . SER A 1 465 ? 4.535 -16.514 -11.210 1.00 67.69 465 SER A N 1
ATOM 3594 C CA . SER A 1 465 ? 5.743 -15.944 -11.794 1.00 67.69 465 SER A CA 1
ATOM 3595 C C . SER A 1 465 ? 5.806 -16.255 -13.284 1.00 67.69 465 SER A C 1
ATOM 3597 O O . SER A 1 465 ? 5.719 -17.414 -13.701 1.00 67.69 465 SER A O 1
ATOM 3599 N N . THR A 1 466 ? 5.962 -15.213 -14.094 1.00 72.75 466 THR A N 1
ATOM 3600 C CA . THR A 1 466 ? 6.138 -15.342 -15.545 1.00 72.75 466 THR A CA 1
ATOM 3601 C C . THR A 1 466 ? 7.609 -15.319 -15.946 1.00 72.75 466 THR A C 1
ATOM 3603 O O . THR A 1 466 ? 7.932 -15.691 -17.075 1.00 72.75 466 THR A O 1
ATOM 3606 N N . ALA A 1 467 ? 8.508 -14.897 -15.048 1.00 82.44 467 ALA A N 1
ATOM 3607 C CA . ALA A 1 467 ? 9.925 -14.734 -15.341 1.00 82.44 467 ALA A CA 1
ATOM 3608 C C . ALA A 1 467 ? 10.831 -15.520 -14.379 1.00 82.44 467 ALA A C 1
ATOM 3610 O O . ALA A 1 467 ? 10.742 -15.439 -13.160 1.00 82.44 467 ALA A O 1
ATOM 3611 N N . VAL A 1 468 ? 11.789 -16.256 -14.950 1.00 88.44 468 VAL A N 1
ATOM 3612 C CA . VAL A 1 468 ? 12.754 -17.069 -14.182 1.00 88.44 468 VAL A CA 1
ATOM 3613 C C . VAL A 1 468 ? 13.729 -16.194 -13.381 1.00 88.44 468 VAL A C 1
ATOM 3615 O O . VAL A 1 468 ? 14.209 -16.604 -12.329 1.00 88.44 468 VAL A O 1
ATOM 3618 N N . VAL A 1 469 ? 14.010 -14.983 -13.867 1.00 92.00 469 VAL A N 1
ATOM 3619 C CA . VAL A 1 469 ? 15.004 -14.057 -13.299 1.00 92.00 469 VAL A CA 1
ATOM 3620 C C . VAL A 1 469 ? 14.428 -13.078 -12.265 1.00 92.00 469 VAL A C 1
ATOM 3622 O O . VAL A 1 469 ? 15.134 -12.186 -11.804 1.00 92.00 469 VAL A O 1
ATOM 3625 N N . GLU A 1 470 ? 13.169 -13.251 -11.849 1.00 90.56 470 GLU A N 1
ATOM 3626 C CA . GLU A 1 470 ? 12.533 -12.398 -10.831 1.00 90.56 470 GLU A CA 1
ATOM 3627 C C . GLU A 1 470 ? 13.336 -12.278 -9.523 1.00 90.56 470 GLU A C 1
ATOM 3629 O O . GLU A 1 470 ? 13.406 -11.165 -8.999 1.00 90.56 470 GLU A O 1
ATOM 3634 N N . PRO A 1 471 ? 13.994 -13.337 -8.995 1.00 92.31 471 PRO A N 1
ATOM 3635 C CA . PRO A 1 471 ? 14.813 -13.189 -7.794 1.00 92.31 471 PRO A CA 1
ATOM 3636 C C . PRO A 1 471 ? 15.995 -12.227 -7.975 1.00 92.31 471 PRO A C 1
ATOM 3638 O O . PRO A 1 471 ? 16.318 -11.503 -7.044 1.00 92.31 471 PRO A O 1
ATOM 3641 N N . TYR A 1 472 ? 16.614 -12.160 -9.160 1.00 93.75 472 TYR A N 1
ATOM 3642 C CA . TYR A 1 472 ? 17.671 -11.175 -9.420 1.00 93.75 472 TYR A CA 1
ATOM 3643 C C . TYR A 1 472 ? 17.120 -9.758 -9.423 1.00 93.75 472 TYR A C 1
ATOM 3645 O O . TYR A 1 472 ? 17.631 -8.904 -8.709 1.00 93.75 472 TYR A O 1
ATOM 3653 N N . ASN A 1 473 ? 16.044 -9.528 -10.176 1.00 93.75 473 ASN A N 1
ATOM 3654 C CA . ASN A 1 473 ? 15.415 -8.212 -10.259 1.00 93.75 473 ASN A CA 1
ATOM 3655 C C . ASN A 1 473 ? 14.974 -7.706 -8.883 1.00 93.75 473 ASN A C 1
ATOM 3657 O O . ASN A 1 473 ? 15.159 -6.532 -8.582 1.00 93.75 473 ASN A O 1
ATOM 3661 N N . SER A 1 474 ? 14.449 -8.606 -8.048 1.00 92.81 474 SER A N 1
ATOM 3662 C CA . SER A 1 474 ? 13.966 -8.274 -6.710 1.00 92.81 474 SER A CA 1
ATOM 3663 C C . SER A 1 474 ? 15.098 -7.879 -5.760 1.00 92.81 474 SER A C 1
ATOM 3665 O O . SER A 1 474 ? 14.969 -6.878 -5.073 1.00 92.81 474 SER A O 1
ATOM 3667 N N . ILE A 1 475 ? 16.222 -8.607 -5.745 1.00 94.00 475 ILE A N 1
ATOM 3668 C CA . ILE A 1 475 ? 17.375 -8.242 -4.900 1.00 94.00 475 ILE A CA 1
ATOM 3669 C C . ILE A 1 475 ? 17.977 -6.906 -5.334 1.00 94.00 475 ILE A C 1
ATOM 3671 O O . ILE A 1 475 ? 18.224 -6.045 -4.496 1.00 94.00 475 ILE A O 1
ATOM 3675 N N . LEU A 1 476 ? 18.167 -6.712 -6.640 1.00 94.88 476 LEU A N 1
ATOM 3676 C CA . LEU A 1 476 ? 18.783 -5.497 -7.174 1.00 94.88 476 LEU A CA 1
ATOM 3677 C C . LEU A 1 476 ? 17.928 -4.253 -6.923 1.00 94.88 476 LEU A C 1
ATOM 3679 O O . LEU A 1 476 ? 18.451 -3.207 -6.538 1.00 94.88 476 LEU A O 1
ATOM 3683 N N . THR A 1 477 ? 16.608 -4.363 -7.105 1.00 94.94 477 THR A N 1
ATOM 3684 C CA . THR A 1 477 ? 15.723 -3.229 -6.830 1.00 94.94 477 THR A CA 1
ATOM 3685 C C . THR A 1 477 ? 15.617 -2.941 -5.346 1.00 94.94 477 THR A C 1
ATOM 3687 O O . THR A 1 477 ? 15.725 -1.780 -4.985 1.00 94.94 477 THR A O 1
ATOM 3690 N N . THR A 1 478 ? 15.506 -3.959 -4.483 1.00 93.81 478 THR A N 1
ATOM 3691 C CA . THR A 1 478 ? 15.460 -3.729 -3.035 1.00 93.81 478 THR A CA 1
ATOM 3692 C C . THR A 1 478 ? 16.740 -3.071 -2.539 1.00 93.81 478 THR A C 1
ATOM 3694 O O . THR A 1 478 ? 16.640 -2.099 -1.807 1.00 93.81 478 THR A O 1
ATOM 3697 N N . HIS A 1 479 ? 17.916 -3.525 -2.977 1.00 94.19 479 HIS A N 1
ATOM 3698 C CA . HIS A 1 479 ? 19.194 -2.914 -2.600 1.00 94.19 479 HIS A CA 1
ATOM 3699 C C . HIS A 1 479 ? 19.250 -1.415 -2.940 1.00 94.19 479 HIS A C 1
ATOM 3701 O O . HIS A 1 479 ? 19.552 -0.585 -2.089 1.00 94.19 479 HIS A O 1
ATOM 3707 N N . THR A 1 480 ? 18.889 -1.056 -4.172 1.00 92.81 480 THR A N 1
ATOM 3708 C CA . THR A 1 480 ? 18.959 0.336 -4.646 1.00 92.81 480 THR A CA 1
ATOM 3709 C C . THR A 1 480 ? 17.843 1.228 -4.099 1.00 92.81 480 THR A C 1
ATOM 3711 O O . THR A 1 480 ? 18.055 2.423 -3.905 1.00 92.81 480 THR A O 1
ATOM 3714 N N . THR A 1 481 ? 16.649 0.692 -3.821 1.00 94.06 481 THR A N 1
ATOM 3715 C CA . THR A 1 481 ? 15.546 1.488 -3.258 1.00 94.06 481 THR A CA 1
ATOM 3716 C C . THR A 1 481 ? 15.585 1.596 -1.735 1.00 94.06 481 THR A C 1
ATOM 3718 O O . THR A 1 481 ? 14.948 2.503 -1.198 1.00 94.06 481 THR A O 1
ATOM 3721 N N . LEU A 1 482 ? 16.353 0.755 -1.029 1.00 91.31 482 LEU A N 1
ATOM 3722 C CA . LEU A 1 482 ? 16.378 0.703 0.440 1.00 91.31 482 LEU A CA 1
ATOM 3723 C C . LEU A 1 482 ? 16.744 2.048 1.090 1.00 91.31 482 LEU A C 1
ATOM 3725 O O . LEU A 1 482 ? 16.188 2.411 2.122 1.00 91.31 482 LEU A O 1
ATOM 3729 N N . GLU A 1 483 ? 17.659 2.813 0.496 1.00 90.00 483 GLU A N 1
ATOM 3730 C CA . GLU A 1 483 ? 18.068 4.124 1.029 1.00 90.00 483 GLU A CA 1
ATOM 3731 C C . GLU A 1 483 ? 17.124 5.267 0.632 1.00 90.00 483 GLU A C 1
ATOM 3733 O O . GLU A 1 483 ? 17.201 6.378 1.164 1.00 90.00 483 GLU A O 1
ATOM 3738 N N . HIS A 1 484 ? 16.247 5.018 -0.338 1.00 91.94 484 HIS A N 1
ATOM 3739 C CA . HIS A 1 484 ? 15.394 6.028 -0.950 1.00 91.94 484 HIS A CA 1
ATOM 3740 C C . HIS A 1 484 ? 13.925 5.873 -0.569 1.00 91.94 484 HIS A C 1
ATOM 3742 O O . HIS A 1 484 ? 13.183 6.842 -0.669 1.00 91.94 484 HIS A O 1
ATOM 3748 N N . SER A 1 485 ? 13.484 4.697 -0.138 1.00 90.94 485 SER A N 1
ATOM 3749 C CA . SER A 1 485 ? 12.111 4.448 0.297 1.00 90.94 485 SER A CA 1
ATOM 3750 C C . SER A 1 485 ? 11.946 4.764 1.783 1.00 90.94 485 SER A C 1
ATOM 3752 O O . SER A 1 485 ? 12.768 4.370 2.606 1.00 90.94 485 SER A O 1
ATOM 3754 N N . ASP A 1 486 ? 10.880 5.483 2.149 1.00 90.38 486 ASP A N 1
ATOM 3755 C CA . ASP A 1 486 ? 10.571 5.735 3.563 1.00 90.38 486 ASP A CA 1
ATOM 3756 C C . ASP A 1 486 ? 9.756 4.589 4.174 1.00 90.38 486 ASP A C 1
ATOM 3758 O O . ASP A 1 486 ? 9.847 4.331 5.375 1.00 90.38 486 ASP A O 1
ATOM 3762 N N . CYS A 1 487 ? 8.912 3.938 3.366 1.00 89.88 487 CYS A N 1
ATOM 3763 C CA . CYS A 1 487 ? 8.119 2.780 3.762 1.00 89.88 487 CYS A CA 1
ATOM 3764 C C . CYS A 1 487 ? 7.594 2.029 2.534 1.00 89.88 487 CYS A C 1
ATOM 3766 O O . CYS A 1 487 ? 6.976 2.626 1.651 1.00 89.88 487 CYS A O 1
ATOM 3768 N N . ALA A 1 488 ? 7.792 0.712 2.518 1.00 91.88 488 ALA A N 1
ATOM 3769 C CA . ALA A 1 488 ? 7.433 -0.154 1.404 1.00 91.88 488 ALA A CA 1
ATOM 3770 C C . ALA A 1 488 ? 6.444 -1.241 1.844 1.00 91.88 488 ALA A C 1
ATOM 3772 O O . ALA A 1 488 ? 6.768 -2.155 2.604 1.00 91.88 488 ALA A O 1
ATOM 3773 N N . PHE A 1 489 ? 5.213 -1.151 1.349 1.00 91.69 489 PHE A N 1
ATOM 3774 C CA . PHE A 1 489 ? 4.173 -2.145 1.568 1.00 91.69 489 PHE A CA 1
ATOM 3775 C C . PHE A 1 489 ? 4.375 -3.310 0.605 1.00 91.69 489 PHE A C 1
ATOM 3777 O O . PHE A 1 489 ? 4.105 -3.201 -0.594 1.00 91.69 489 PHE A O 1
ATOM 3784 N N . MET A 1 490 ? 4.831 -4.439 1.145 1.00 89.94 490 MET A N 1
ATOM 3785 C CA . MET A 1 490 ? 4.999 -5.658 0.365 1.00 89.94 490 MET A CA 1
ATOM 3786 C C . MET A 1 490 ? 3.691 -6.419 0.214 1.00 89.94 490 MET A C 1
ATOM 3788 O O . MET A 1 490 ? 2.902 -6.564 1.151 1.00 89.94 490 MET A O 1
ATOM 3792 N N . VAL A 1 491 ? 3.493 -6.928 -0.995 1.00 88.88 491 VAL A N 1
ATOM 3793 C CA . VAL A 1 491 ? 2.260 -7.574 -1.416 1.00 88.88 491 VAL A CA 1
ATOM 3794 C C . VAL A 1 491 ? 2.601 -8.852 -2.165 1.00 88.88 491 VAL A C 1
ATOM 3796 O O . VAL A 1 491 ? 3.088 -8.802 -3.288 1.00 88.88 491 VAL A O 1
ATOM 3799 N N . ASP A 1 492 ? 2.318 -10.003 -1.577 1.00 88.81 492 ASP A N 1
ATOM 3800 C CA . ASP A 1 492 ? 2.577 -11.306 -2.178 1.00 88.81 492 ASP A CA 1
ATOM 3801 C C . ASP A 1 492 ? 1.396 -11.766 -3.039 1.00 88.81 492 ASP A C 1
ATOM 3803 O O . ASP A 1 492 ? 0.275 -11.973 -2.561 1.00 88.81 492 ASP A O 1
ATOM 3807 N N . ASN A 1 493 ? 1.666 -11.984 -4.326 1.00 84.38 493 ASN A N 1
ATOM 3808 C CA . ASN A 1 493 ? 0.683 -12.529 -5.257 1.00 84.38 493 ASN A CA 1
ATOM 3809 C C . ASN A 1 493 ? 0.163 -13.911 -4.824 1.00 84.38 493 ASN A C 1
ATOM 3811 O O . ASN A 1 493 ? -1.000 -14.214 -5.081 1.00 84.38 493 ASN A O 1
ATOM 3815 N N . GLU A 1 494 ? 0.979 -14.747 -4.168 1.00 86.00 494 GLU A N 1
ATOM 3816 C CA . GLU A 1 494 ? 0.556 -16.076 -3.699 1.00 86.00 494 GLU A CA 1
ATOM 3817 C C . GLU A 1 494 ? -0.467 -15.957 -2.570 1.00 86.00 494 GLU A C 1
ATOM 3819 O O . GLU A 1 494 ? -1.488 -16.643 -2.574 1.00 86.00 494 GLU A O 1
ATOM 3824 N N . ALA A 1 495 ? -0.218 -15.047 -1.626 1.00 88.44 495 ALA A N 1
ATOM 3825 C CA . ALA A 1 495 ? -1.099 -14.831 -0.488 1.00 88.44 495 ALA A CA 1
ATOM 3826 C C . ALA A 1 495 ? -2.470 -14.304 -0.937 1.00 88.44 495 ALA A C 1
ATOM 3828 O O . ALA A 1 495 ? -3.506 -14.829 -0.527 1.00 88.44 495 ALA A O 1
ATOM 3829 N N . ILE A 1 496 ? -2.492 -13.332 -1.854 1.00 88.69 496 ILE A N 1
ATOM 3830 C CA . ILE A 1 496 ? -3.738 -12.802 -2.430 1.00 88.69 496 ILE A CA 1
ATOM 3831 C C . ILE A 1 496 ? -4.465 -13.884 -3.229 1.00 88.69 496 ILE A C 1
ATOM 3833 O O . ILE A 1 496 ? -5.684 -14.013 -3.115 1.00 88.69 496 ILE A O 1
ATOM 3837 N N . TYR A 1 497 ? -3.738 -14.700 -3.996 1.00 88.19 497 TYR A N 1
ATOM 3838 C CA . TYR A 1 497 ? -4.323 -15.814 -4.738 1.00 88.19 497 TYR A CA 1
ATOM 3839 C C . TYR A 1 497 ? -5.012 -16.819 -3.803 1.00 88.19 497 TYR A C 1
ATOM 3841 O O . TYR A 1 497 ? -6.158 -17.207 -4.046 1.00 88.19 497 TYR A O 1
ATOM 3849 N N . ASP A 1 498 ? -4.354 -17.187 -2.702 1.00 88.81 498 ASP A N 1
ATOM 3850 C CA . ASP A 1 498 ? -4.904 -18.080 -1.681 1.00 88.81 498 ASP A CA 1
ATOM 3851 C C . ASP A 1 498 ? -6.135 -17.474 -0.986 1.00 88.81 498 ASP A C 1
ATOM 3853 O O . ASP A 1 498 ? -7.128 -18.178 -0.774 1.00 88.81 498 ASP A O 1
ATOM 3857 N N . ILE A 1 499 ? -6.111 -16.172 -0.676 1.00 90.00 499 ILE A N 1
ATOM 3858 C CA . ILE A 1 499 ? -7.253 -15.444 -0.099 1.00 90.00 499 ILE A CA 1
ATOM 3859 C C . ILE A 1 499 ? -8.432 -15.427 -1.079 1.00 90.00 499 ILE A C 1
ATOM 3861 O O . ILE A 1 499 ? -9.552 -15.769 -0.699 1.00 90.00 499 ILE A O 1
ATOM 3865 N N . CYS A 1 500 ? -8.206 -15.091 -2.352 1.00 88.44 500 CYS A N 1
ATOM 3866 C CA . CYS A 1 500 ? -9.257 -15.101 -3.371 1.00 88.44 500 CYS A CA 1
ATOM 3867 C C . CYS A 1 500 ? -9.863 -16.500 -3.542 1.00 88.44 500 CYS A C 1
ATOM 3869 O O . CYS A 1 500 ? -11.079 -16.645 -3.657 1.00 88.44 500 CYS A O 1
ATOM 3871 N N . ARG A 1 501 ? -9.036 -17.546 -3.509 1.00 88.81 501 ARG A N 1
ATOM 3872 C CA . ARG A 1 501 ? -9.513 -18.921 -3.664 1.00 88.81 501 ARG A CA 1
ATOM 3873 C C . ARG A 1 501 ? -10.308 -19.418 -2.458 1.00 88.81 501 ARG A C 1
ATOM 3875 O O . ARG A 1 501 ? -11.299 -20.118 -2.635 1.00 88.81 501 ARG A O 1
ATOM 3882 N N . ARG A 1 502 ? -9.872 -19.084 -1.241 1.00 89.06 502 ARG A N 1
ATOM 3883 C CA . ARG A 1 502 ? -10.483 -19.573 0.005 1.00 89.06 502 ARG A CA 1
ATOM 3884 C C . ARG A 1 502 ? -11.705 -18.761 0.427 1.00 89.06 502 ARG A C 1
ATOM 3886 O O . ARG A 1 502 ? -12.696 -19.341 0.856 1.00 89.06 502 ARG A O 1
ATOM 3893 N N . ASN A 1 503 ? -11.621 -17.436 0.343 1.00 86.81 503 ASN A N 1
ATOM 3894 C CA . ASN A 1 503 ? -12.624 -16.540 0.915 1.00 86.81 503 ASN A CA 1
ATOM 3895 C C . ASN A 1 503 ? -13.655 -16.069 -0.120 1.00 86.81 503 ASN A C 1
ATOM 3897 O O . ASN A 1 503 ? -14.816 -15.855 0.232 1.00 86.81 503 ASN A O 1
ATOM 3901 N N . LEU A 1 504 ? -13.241 -15.900 -1.383 1.00 85.00 504 LEU A N 1
ATOM 3902 C CA . LEU A 1 504 ? -14.132 -15.485 -2.475 1.00 85.00 504 LEU A CA 1
ATOM 3903 C C . LEU A 1 504 ? -14.686 -16.676 -3.279 1.00 85.00 504 LEU A C 1
ATOM 3905 O O . LEU A 1 504 ? -15.492 -16.465 -4.178 1.00 85.00 504 LEU A O 1
ATOM 3909 N N . ASP A 1 505 ? -14.271 -17.907 -2.953 1.00 86.25 505 ASP A N 1
ATOM 3910 C CA . ASP A 1 505 ? -14.631 -19.158 -3.644 1.00 86.25 505 ASP A CA 1
ATOM 3911 C C . ASP A 1 505 ? -14.316 -19.155 -5.156 1.00 86.25 505 ASP A C 1
ATOM 3913 O O . ASP A 1 505 ? -14.979 -19.816 -5.957 1.00 86.25 505 ASP A O 1
ATOM 3917 N N . ILE A 1 506 ? -13.274 -18.426 -5.570 1.00 85.94 506 ILE A N 1
ATOM 3918 C CA . ILE A 1 506 ? -12.849 -18.360 -6.973 1.00 85.94 506 ILE A CA 1
ATOM 3919 C C . ILE A 1 506 ? -11.835 -19.476 -7.242 1.00 85.94 506 ILE A C 1
ATOM 3921 O O . ILE A 1 506 ? -10.711 -19.430 -6.750 1.00 85.94 506 ILE A O 1
ATOM 3925 N N . GLU A 1 507 ? -12.182 -20.470 -8.065 1.00 84.00 507 GLU A N 1
ATOM 3926 C CA . GLU A 1 507 ? -11.276 -21.598 -8.353 1.00 84.00 507 GLU A CA 1
ATOM 3927 C C . GLU A 1 507 ? -9.957 -21.174 -9.016 1.00 84.00 507 GLU A C 1
ATOM 3929 O O . GLU A 1 507 ? -8.909 -21.763 -8.743 1.00 84.00 507 GLU A O 1
ATOM 3934 N N . ARG A 1 508 ? -10.011 -20.176 -9.909 1.00 85.12 508 ARG A N 1
ATOM 3935 C CA . ARG A 1 508 ? -8.858 -19.645 -10.652 1.00 85.12 508 ARG A CA 1
ATOM 3936 C C . ARG A 1 508 ? -8.887 -18.112 -10.684 1.00 85.12 508 ARG A C 1
ATOM 3938 O O . ARG A 1 508 ? -9.398 -17.545 -11.651 1.00 85.12 508 ARG A O 1
ATOM 3945 N N . PRO A 1 509 ? -8.361 -17.443 -9.644 1.00 85.25 509 PRO A N 1
ATOM 3946 C CA . PRO A 1 509 ? -8.230 -15.991 -9.611 1.00 85.25 509 PRO A CA 1
ATOM 3947 C C . PRO A 1 509 ? -7.440 -15.453 -10.811 1.00 85.25 509 PRO A C 1
ATOM 3949 O O . PRO A 1 509 ? -6.379 -15.973 -11.157 1.00 85.25 509 PRO A O 1
ATOM 3952 N N . THR A 1 510 ? -7.963 -14.402 -11.438 1.00 88.06 510 THR A N 1
ATOM 3953 C CA . THR A 1 510 ? -7.286 -13.638 -12.498 1.00 88.06 510 THR A CA 1
ATOM 3954 C C . THR A 1 510 ? -6.611 -12.392 -11.920 1.00 88.06 510 THR A C 1
ATOM 3956 O O . THR A 1 510 ? -6.943 -11.968 -10.810 1.00 88.06 510 THR A O 1
ATOM 3959 N N . TYR A 1 511 ? -5.720 -11.740 -12.680 1.00 84.94 511 TYR A N 1
ATOM 3960 C CA . TYR A 1 511 ? -5.124 -10.459 -12.266 1.00 84.94 511 TYR A CA 1
ATOM 3961 C C . TYR A 1 511 ? -6.173 -9.385 -11.962 1.00 84.94 511 TYR A C 1
ATOM 3963 O O . TYR A 1 511 ? -5.977 -8.593 -11.051 1.00 84.94 511 TYR A O 1
ATOM 3971 N N . THR A 1 512 ? -7.328 -9.391 -12.632 1.00 88.12 512 THR A N 1
ATOM 3972 C CA . THR A 1 512 ? -8.428 -8.474 -12.304 1.00 88.12 512 THR A CA 1
ATOM 3973 C C . THR A 1 512 ? -8.968 -8.708 -10.890 1.00 88.12 512 THR A C 1
ATOM 3975 O O . THR A 1 512 ? -9.240 -7.742 -10.180 1.00 88.12 512 THR A O 1
ATOM 3978 N N . ASN A 1 513 ? -9.090 -9.966 -10.448 1.00 87.62 513 ASN A N 1
ATOM 3979 C CA . ASN A 1 513 ? -9.547 -10.282 -9.089 1.00 87.62 513 ASN A CA 1
ATOM 3980 C C . ASN A 1 513 ? -8.490 -9.876 -8.047 1.00 87.62 513 ASN A C 1
ATOM 3982 O O . ASN A 1 513 ? -8.825 -9.226 -7.056 1.00 87.62 513 ASN A O 1
ATOM 3986 N N . LEU A 1 514 ? -7.215 -10.194 -8.310 1.00 88.94 514 LEU A N 1
ATOM 3987 C CA . LEU A 1 514 ? -6.084 -9.829 -7.447 1.00 88.94 514 LEU A CA 1
ATOM 3988 C C . LEU A 1 514 ? -5.981 -8.301 -7.295 1.00 88.94 514 LEU A C 1
ATOM 3990 O O . LEU A 1 514 ? -5.952 -7.780 -6.181 1.00 88.94 514 LEU A O 1
ATOM 3994 N N . ASN A 1 515 ? -6.025 -7.573 -8.415 1.00 90.88 515 ASN A N 1
ATOM 3995 C CA . ASN A 1 515 ? -5.915 -6.114 -8.447 1.00 90.88 515 ASN A CA 1
ATOM 3996 C C . ASN A 1 515 ? -7.103 -5.428 -7.764 1.00 90.88 515 ASN A C 1
ATOM 3998 O O . ASN A 1 515 ? -6.933 -4.373 -7.159 1.00 90.88 515 ASN A O 1
ATOM 4002 N N . ARG A 1 516 ? -8.302 -6.024 -7.796 1.00 90.50 516 ARG A N 1
ATOM 4003 C CA . ARG A 1 516 ? -9.457 -5.509 -7.047 1.00 90.50 516 ARG A CA 1
ATOM 4004 C C . ARG A 1 516 ? -9.275 -5.657 -5.543 1.00 90.50 516 ARG A C 1
ATOM 4006 O O . ARG A 1 516 ? -9.538 -4.691 -4.829 1.00 90.50 516 ARG A O 1
ATOM 4013 N N . LEU A 1 517 ? -8.787 -6.800 -5.056 1.00 90.31 517 LEU A N 1
ATOM 4014 C CA . LEU A 1 517 ? -8.470 -6.942 -3.631 1.00 90.31 517 LEU A CA 1
ATOM 4015 C C . LEU A 1 517 ? -7.372 -5.950 -3.222 1.00 90.31 517 LEU A C 1
ATOM 4017 O O . LEU A 1 517 ? -7.505 -5.256 -2.216 1.00 90.31 517 LEU A O 1
ATOM 4021 N N . MET A 1 518 ? -6.356 -5.789 -4.068 1.00 90.81 518 MET A N 1
ATOM 4022 C CA . MET A 1 518 ? -5.306 -4.794 -3.877 1.00 90.81 518 MET A CA 1
ATOM 4023 C C . MET A 1 518 ? -5.815 -3.363 -3.818 1.00 90.81 518 MET A C 1
ATOM 4025 O O . MET A 1 518 ? -5.457 -2.624 -2.904 1.00 90.81 518 MET A O 1
ATOM 4029 N N . SER A 1 519 ? -6.706 -2.980 -4.730 1.00 92.12 519 SER A N 1
ATOM 4030 C CA . SER A 1 519 ? -7.293 -1.640 -4.740 1.00 92.12 519 SER A CA 1
ATOM 4031 C C . SER A 1 519 ? -8.024 -1.317 -3.435 1.00 92.12 519 SER A C 1
ATOM 4033 O O . SER A 1 519 ? -7.928 -0.196 -2.944 1.00 92.12 519 SER A O 1
ATOM 4035 N N . GLN A 1 520 ? -8.685 -2.299 -2.812 1.00 91.31 520 GLN A N 1
ATOM 4036 C CA . GLN A 1 520 ? -9.387 -2.122 -1.534 1.00 91.31 520 GLN A CA 1
ATOM 4037 C C . GLN A 1 520 ? -8.430 -1.873 -0.370 1.00 91.31 520 GLN A C 1
ATOM 4039 O O . GLN A 1 520 ? -8.701 -1.051 0.509 1.00 91.31 520 GLN A O 1
ATOM 4044 N N . ILE A 1 521 ? -7.289 -2.553 -0.383 1.00 90.44 521 ILE A N 1
ATOM 4045 C CA . ILE A 1 521 ? -6.236 -2.396 0.617 1.00 90.44 521 ILE A CA 1
ATOM 4046 C C . ILE A 1 521 ? -5.584 -1.024 0.471 1.00 90.44 521 ILE A C 1
ATOM 4048 O O . ILE A 1 521 ? -5.549 -0.255 1.429 1.00 90.44 521 ILE A O 1
ATOM 4052 N N . VAL A 1 522 ? -5.144 -0.681 -0.743 1.00 91.62 522 VAL A N 1
ATOM 4053 C CA . VAL A 1 522 ? -4.543 0.625 -1.051 1.00 91.62 522 VAL A CA 1
ATOM 4054 C C . VAL A 1 522 ? -5.530 1.748 -0.726 1.00 91.62 522 VAL A C 1
ATOM 4056 O O . VAL A 1 522 ? -5.155 2.753 -0.121 1.00 91.62 522 VAL A O 1
ATOM 4059 N N . SER A 1 523 ? -6.815 1.557 -1.032 1.00 91.62 523 SER A N 1
ATOM 4060 C CA . SER A 1 523 ? -7.873 2.491 -0.650 1.00 91.62 523 SER A CA 1
ATOM 4061 C C . SER A 1 523 ? -8.007 2.641 0.858 1.00 91.62 523 SER A C 1
ATOM 4063 O O . SER A 1 523 ? -8.172 3.759 1.334 1.00 91.62 523 SER A O 1
ATOM 4065 N N . SER A 1 524 ? -7.887 1.559 1.624 1.00 89.38 524 SER A N 1
ATOM 4066 C CA . SER A 1 524 ? -7.953 1.606 3.088 1.00 89.38 524 SER A CA 1
ATOM 4067 C C . SER A 1 524 ? -6.738 2.294 3.716 1.00 89.38 524 SER A C 1
ATOM 4069 O O . SER A 1 524 ? -6.901 3.006 4.703 1.00 89.38 524 SER A O 1
ATOM 4071 N N . ILE A 1 525 ? -5.547 2.139 3.129 1.00 88.06 525 ILE A N 1
ATOM 4072 C CA . ILE A 1 525 ? -4.313 2.805 3.578 1.00 88.06 525 ILE A CA 1
ATOM 4073 C C . ILE A 1 525 ? -4.361 4.304 3.264 1.00 88.06 525 ILE A C 1
ATOM 4075 O O . ILE A 1 525 ? -4.039 5.128 4.113 1.00 88.06 525 ILE A O 1
ATOM 4079 N N . THR A 1 526 ? -4.815 4.671 2.065 1.00 87.88 526 THR A N 1
ATOM 4080 C CA . THR A 1 526 ? -4.912 6.074 1.624 1.00 87.88 526 THR A CA 1
ATOM 4081 C C . THR A 1 526 ? -6.193 6.774 2.080 1.00 87.88 526 THR A C 1
ATOM 4083 O O . THR A 1 526 ? -6.342 7.977 1.871 1.00 87.88 526 THR A O 1
ATOM 4086 N N . ALA A 1 527 ? -7.134 6.059 2.707 1.00 85.50 527 ALA A N 1
ATOM 4087 C CA . ALA A 1 527 ? -8.407 6.626 3.147 1.00 85.50 527 ALA A CA 1
ATOM 4088 C C . ALA A 1 527 ? -8.222 7.768 4.152 1.00 85.50 527 ALA A C 1
ATOM 4090 O O . ALA A 1 527 ? -9.012 8.705 4.126 1.00 85.50 527 ALA A O 1
ATOM 4091 N N . SER A 1 528 ? -7.189 7.716 5.001 1.00 80.38 528 SER A N 1
ATOM 4092 C CA . SER A 1 528 ? -6.871 8.794 5.950 1.00 80.38 528 SER A CA 1
ATOM 4093 C C . SER A 1 528 ? -6.402 10.086 5.277 1.00 80.38 528 SER A C 1
ATOM 4095 O O . SER A 1 528 ? -6.443 11.142 5.898 1.00 80.38 528 SER A O 1
ATOM 4097 N N . LEU A 1 529 ? -5.956 10.008 4.020 1.00 79.50 529 LEU A N 1
ATOM 4098 C CA . LEU A 1 529 ? -5.492 11.150 3.228 1.00 79.50 529 LEU A CA 1
ATOM 4099 C C . LEU A 1 529 ? -6.606 11.744 2.354 1.00 79.50 529 LEU A C 1
ATOM 4101 O O . LEU A 1 529 ? -6.527 12.900 1.945 1.00 79.50 529 LEU A O 1
ATOM 4105 N N . ARG A 1 530 ? -7.621 10.937 2.020 1.00 82.12 530 ARG A N 1
ATOM 4106 C CA . ARG A 1 530 ? -8.716 11.299 1.099 1.00 82.12 530 ARG A CA 1
ATOM 4107 C C . ARG A 1 530 ? -10.000 11.704 1.804 1.00 82.12 530 ARG A C 1
ATOM 4109 O O . ARG A 1 530 ? -10.837 12.368 1.200 1.00 82.12 530 ARG A O 1
ATOM 4116 N N . PHE A 1 531 ? -10.173 11.267 3.045 1.00 81.50 531 PHE A N 1
ATOM 4117 C CA . PHE A 1 531 ? -11.360 11.523 3.842 1.00 81.50 531 PHE A CA 1
ATOM 4118 C C . PHE A 1 531 ? -10.973 12.064 5.200 1.00 81.50 531 PHE A C 1
ATOM 4120 O O . PHE A 1 531 ? -9.963 11.662 5.775 1.00 81.50 531 PHE A O 1
ATOM 4127 N N . ASP A 1 532 ? -11.838 12.915 5.735 1.00 71.25 532 ASP A N 1
ATOM 4128 C CA . ASP A 1 532 ? -11.721 13.330 7.118 1.00 71.25 532 ASP A CA 1
ATOM 4129 C C . ASP A 1 532 ? -12.218 12.212 8.051 1.00 71.25 532 ASP A C 1
ATOM 4131 O O . ASP A 1 532 ? -13.323 11.679 7.899 1.00 71.25 532 ASP A O 1
ATOM 4135 N N . GLY A 1 533 ? -11.373 11.813 8.993 1.00 65.12 533 GLY A N 1
ATOM 4136 C CA . GLY A 1 533 ? -11.621 10.787 9.995 1.00 65.12 533 GLY A CA 1
ATOM 4137 C C . GLY A 1 533 ? -11.374 11.309 11.409 1.00 65.12 533 GLY A C 1
ATOM 4138 O O . GLY A 1 533 ? -10.749 12.342 11.632 1.00 65.12 533 GLY A O 1
ATOM 4139 N N . ALA A 1 534 ? -11.867 10.569 12.406 1.00 61.31 534 ALA A N 1
ATOM 4140 C CA . ALA A 1 534 ? -11.693 10.946 13.813 1.00 61.31 534 ALA A CA 1
ATOM 4141 C C . ALA A 1 534 ? -10.231 10.844 14.278 1.00 61.31 534 ALA A C 1
ATOM 4143 O O . ALA A 1 534 ? -9.831 11.522 15.223 1.00 61.31 534 ALA A O 1
ATOM 4144 N N . LEU A 1 535 ? -9.452 9.978 13.624 1.00 62.47 535 LEU A N 1
ATOM 4145 C CA . LEU A 1 535 ? -8.010 9.875 13.797 1.00 62.47 535 LEU A CA 1
ATOM 4146 C C . LEU A 1 535 ? -7.374 9.679 12.417 1.00 62.47 535 LEU A C 1
ATOM 4148 O O . LEU A 1 535 ? -7.357 8.562 11.891 1.00 62.47 535 LEU A O 1
ATOM 4152 N N . ASN A 1 536 ? -6.915 10.776 11.818 1.00 62.94 536 ASN A N 1
ATOM 4153 C CA . ASN A 1 536 ? -6.230 10.753 10.528 1.00 62.94 536 ASN A CA 1
ATOM 4154 C C . ASN A 1 536 ? -4.750 10.463 10.752 1.00 62.94 536 ASN A C 1
ATOM 4156 O O . ASN A 1 536 ? -4.125 11.090 11.601 1.00 62.94 536 ASN A O 1
ATOM 4160 N N . VAL A 1 537 ? -4.219 9.513 9.984 1.00 64.62 537 VAL A N 1
ATOM 4161 C CA . VAL A 1 537 ? -2.788 9.215 9.927 1.00 64.62 537 VAL A CA 1
ATOM 4162 C C . VAL A 1 537 ? -2.235 9.849 8.656 1.00 64.62 537 VAL A C 1
ATOM 4164 O O . VAL A 1 537 ? -2.670 9.494 7.557 1.00 64.62 537 VAL A O 1
ATOM 4167 N N . ASP A 1 538 ? -1.312 10.798 8.808 1.00 67.50 538 ASP A N 1
ATOM 4168 C CA . ASP A 1 538 ? -0.594 11.424 7.689 1.00 67.50 538 ASP A CA 1
ATOM 4169 C C . ASP A 1 538 ? 0.478 10.488 7.095 1.00 67.50 538 ASP A C 1
ATOM 4171 O O . ASP A 1 538 ? 0.950 9.559 7.752 1.00 67.50 538 ASP A O 1
ATOM 4175 N N . ILE A 1 539 ? 0.942 10.762 5.865 1.00 71.19 539 ILE A N 1
ATOM 4176 C CA . ILE A 1 539 ? 2.045 10.001 5.240 1.00 71.19 539 ILE A CA 1
ATOM 4177 C C . ILE A 1 539 ? 3.296 9.984 6.127 1.00 71.19 539 ILE A C 1
ATOM 4179 O O . ILE A 1 539 ? 3.888 8.932 6.361 1.00 71.19 539 ILE A O 1
ATOM 4183 N N . THR A 1 540 ? 3.677 11.140 6.667 1.00 74.69 540 THR A N 1
ATOM 4184 C CA . THR A 1 540 ? 4.829 11.256 7.574 1.00 74.69 540 THR A CA 1
ATOM 4185 C C . THR A 1 540 ? 4.590 10.526 8.899 1.00 74.69 540 THR A C 1
ATOM 4187 O O . THR A 1 540 ? 5.526 10.048 9.546 1.00 74.69 540 THR A O 1
ATOM 4190 N N . GLU A 1 541 ? 3.326 10.388 9.303 1.00 76.12 541 GLU A N 1
ATOM 4191 C CA . GLU A 1 541 ? 2.984 9.574 10.458 1.00 76.12 541 GLU A CA 1
ATOM 4192 C C . GLU A 1 541 ? 3.133 8.085 10.157 1.00 76.12 541 GLU A C 1
ATOM 4194 O O . GLU A 1 541 ? 3.571 7.376 11.050 1.00 76.12 541 GLU A O 1
ATOM 4199 N N . PHE A 1 542 ? 2.880 7.583 8.940 1.00 72.94 542 PHE A N 1
ATOM 4200 C CA . PHE A 1 542 ? 3.172 6.172 8.631 1.00 72.94 542 PHE A CA 1
ATOM 4201 C C . PHE A 1 542 ? 4.633 5.817 8.914 1.00 72.94 542 PHE A C 1
ATOM 4203 O O . PHE A 1 542 ? 4.878 4.823 9.595 1.00 72.94 542 PHE A O 1
ATOM 4210 N N . GLN A 1 543 ? 5.582 6.662 8.501 1.00 75.50 543 GLN A N 1
ATOM 4211 C CA . GLN A 1 543 ? 7.003 6.481 8.813 1.00 75.50 543 GLN A CA 1
ATOM 4212 C C . GLN A 1 543 ? 7.243 6.484 10.329 1.00 75.50 543 GLN A C 1
ATOM 4214 O O . GLN A 1 543 ? 7.744 5.512 10.882 1.00 75.50 543 GLN A O 1
ATOM 4219 N N . THR A 1 544 ? 6.787 7.526 11.028 1.00 80.31 544 THR A N 1
ATOM 4220 C CA . THR A 1 544 ? 6.980 7.666 12.487 1.00 80.31 544 THR A CA 1
ATOM 4221 C C . THR A 1 544 ? 6.308 6.539 13.287 1.00 80.31 544 THR A C 1
ATOM 4223 O O . THR A 1 544 ? 6.717 6.213 14.401 1.00 80.31 544 THR A O 1
ATOM 4226 N N . ASN A 1 545 ? 5.235 5.958 12.748 1.00 81.06 545 ASN A N 1
ATOM 4227 C CA . ASN A 1 545 ? 4.393 4.988 13.437 1.00 81.06 545 ASN A CA 1
ATOM 4228 C C . ASN A 1 545 ? 4.809 3.545 13.175 1.00 81.06 545 ASN A C 1
ATOM 4230 O O . ASN A 1 545 ? 4.637 2.720 14.068 1.00 81.06 545 ASN A O 1
ATOM 4234 N N . LEU A 1 546 ? 5.259 3.235 11.958 1.00 80.31 546 LEU A N 1
ATOM 4235 C CA . LEU A 1 546 ? 5.532 1.871 11.510 1.00 80.31 546 LEU A CA 1
ATOM 4236 C C . LEU A 1 546 ? 7.022 1.574 11.381 1.00 80.31 546 LEU A C 1
ATOM 4238 O O . LEU A 1 546 ? 7.382 0.403 11.440 1.00 80.31 546 LEU A O 1
ATOM 4242 N N . VAL A 1 547 ? 7.875 2.586 11.212 1.00 82.88 547 VAL A N 1
ATOM 4243 C CA . VAL A 1 547 ? 9.292 2.415 10.870 1.00 82.88 547 VAL A CA 1
ATOM 4244 C C . VAL A 1 547 ? 10.166 2.892 12.036 1.00 82.88 547 VAL A C 1
ATOM 4246 O O . VAL A 1 547 ? 10.508 4.071 12.112 1.00 82.88 547 VAL A O 1
ATOM 4249 N N . PRO A 1 548 ? 10.519 2.000 12.983 1.00 82.06 548 PRO A N 1
ATOM 4250 C CA . PRO A 1 548 ? 11.399 2.350 14.100 1.00 82.06 548 PRO A CA 1
ATOM 4251 C C . PRO A 1 548 ? 12.851 2.564 13.653 1.00 82.06 548 PRO A C 1
ATOM 4253 O O . PRO A 1 548 ? 13.539 3.430 14.189 1.00 82.06 548 PRO A O 1
ATOM 4256 N N . TYR A 1 549 ? 13.297 1.799 12.653 1.00 84.94 549 TYR A N 1
ATOM 4257 C CA . TYR A 1 549 ? 14.634 1.870 12.077 1.00 84.94 549 TYR A CA 1
ATOM 4258 C C . TYR A 1 549 ? 14.530 2.106 10.569 1.00 84.94 549 TYR A C 1
ATOM 4260 O O . TYR A 1 549 ? 13.763 1.392 9.923 1.00 84.94 549 TYR A O 1
ATOM 4268 N N . PRO A 1 550 ? 15.311 3.037 9.985 1.00 85.38 550 PRO A N 1
ATOM 4269 C CA . PRO A 1 550 ? 15.198 3.385 8.568 1.00 85.38 550 PRO A CA 1
ATOM 4270 C C . PRO A 1 550 ? 15.319 2.206 7.596 1.00 85.38 550 PRO A C 1
ATOM 4272 O O . PRO A 1 550 ? 14.617 2.201 6.598 1.00 85.38 550 PRO A O 1
ATOM 4275 N N . ARG A 1 551 ? 16.149 1.191 7.886 1.00 88.69 551 ARG A N 1
ATOM 4276 C CA . ARG A 1 551 ? 16.297 -0.012 7.037 1.00 88.69 551 ARG A CA 1
ATOM 4277 C C . ARG A 1 551 ? 15.132 -1.003 7.174 1.00 88.69 551 ARG A C 1
ATOM 4279 O O . ARG A 1 551 ? 14.862 -1.772 6.261 1.00 88.69 551 ARG A O 1
ATOM 4286 N N . ILE A 1 552 ? 14.402 -0.967 8.292 1.00 90.75 552 ILE A N 1
ATOM 4287 C CA . ILE A 1 552 ? 13.311 -1.900 8.614 1.00 90.75 552 ILE A CA 1
ATOM 4288 C C . ILE A 1 552 ? 11.969 -1.222 8.324 1.00 90.75 552 ILE A C 1
ATOM 4290 O O . ILE A 1 552 ? 11.146 -0.979 9.211 1.00 90.75 552 ILE A O 1
ATOM 4294 N N . HIS A 1 553 ? 11.753 -0.886 7.055 1.00 92.12 553 HIS A N 1
ATOM 4295 C CA . HIS A 1 553 ? 10.600 -0.102 6.611 1.00 92.12 553 HIS A CA 1
ATOM 4296 C C . HIS A 1 553 ? 9.556 -0.908 5.826 1.00 92.12 553 HIS A C 1
ATOM 4298 O O . HIS A 1 553 ? 8.755 -0.330 5.089 1.00 92.12 553 HIS A O 1
ATOM 4304 N N . PHE A 1 554 ? 9.532 -2.233 6.013 1.00 92.62 554 PHE A N 1
ATOM 4305 C CA . PHE A 1 554 ? 8.635 -3.163 5.320 1.00 92.62 554 PHE A CA 1
ATOM 4306 C C . PHE A 1 554 ? 7.488 -3.655 6.224 1.00 92.62 554 PHE A C 1
ATOM 4308 O O . PHE A 1 554 ? 7.570 -4.747 6.795 1.00 92.62 554 PHE A O 1
ATOM 4315 N N . PRO A 1 555 ? 6.405 -2.880 6.410 1.00 91.25 555 PRO A N 1
ATOM 4316 C CA . PRO A 1 555 ? 5.244 -3.346 7.150 1.00 91.25 555 PRO A CA 1
ATOM 4317 C C . PRO A 1 555 ? 4.467 -4.411 6.370 1.00 91.25 555 PRO A C 1
ATOM 4319 O O . PRO A 1 555 ? 4.203 -4.297 5.172 1.00 91.25 555 PRO A O 1
ATOM 4322 N N . LEU A 1 556 ? 4.015 -5.423 7.102 1.00 90.38 556 LEU A N 1
ATOM 4323 C CA . LEU A 1 556 ? 3.064 -6.414 6.630 1.00 90.38 556 LEU A CA 1
ATOM 4324 C C . LEU A 1 556 ? 1.661 -5.809 6.575 1.00 90.38 556 LEU A C 1
ATOM 4326 O O . LEU A 1 556 ? 1.199 -5.201 7.545 1.00 90.38 556 LEU A O 1
ATOM 4330 N N . VAL A 1 557 ? 0.954 -6.045 5.473 1.00 91.81 557 VAL A N 1
ATOM 4331 C CA . VAL A 1 557 ? -0.441 -5.631 5.314 1.00 91.81 557 VAL A CA 1
ATOM 4332 C C . VAL A 1 557 ? -1.374 -6.815 5.535 1.00 91.81 557 VAL A C 1
ATOM 4334 O O . VAL A 1 557 ? -1.136 -7.917 5.046 1.00 91.81 557 VAL A O 1
ATOM 4337 N N . THR A 1 558 ? -2.453 -6.598 6.278 1.00 93.31 558 THR A N 1
ATOM 4338 C CA . THR A 1 558 ? -3.524 -7.579 6.482 1.00 93.31 558 THR A CA 1
ATOM 4339 C C . THR A 1 558 ? -4.870 -6.890 6.346 1.00 93.31 558 THR A C 1
ATOM 4341 O O . THR A 1 558 ? -5.064 -5.806 6.892 1.00 93.31 558 THR A O 1
ATOM 4344 N N . TYR A 1 559 ? -5.820 -7.515 5.655 1.00 93.19 559 TYR A N 1
ATOM 4345 C CA . TYR A 1 559 ? -7.139 -6.928 5.431 1.00 93.19 559 TYR A CA 1
ATOM 4346 C C . TYR A 1 559 ? -8.247 -7.887 5.840 1.00 93.19 559 TYR A C 1
ATOM 4348 O O . TYR A 1 559 ? -8.220 -9.068 5.497 1.00 93.19 559 TYR A O 1
ATOM 4356 N N . ALA A 1 560 ? -9.235 -7.364 6.561 1.00 92.88 560 ALA A N 1
ATOM 4357 C CA . ALA A 1 560 ? -10.415 -8.110 6.949 1.00 92.88 560 ALA A CA 1
ATOM 4358 C C . ALA A 1 560 ? -11.656 -7.200 6.997 1.00 92.88 560 ALA A C 1
ATOM 4360 O O . ALA A 1 560 ? -11.555 -6.032 7.362 1.00 92.88 560 ALA A O 1
ATOM 4361 N N . PRO A 1 561 ? -12.854 -7.715 6.697 1.00 91.44 561 PRO A N 1
ATOM 4362 C CA . PRO A 1 561 ? -13.117 -9.065 6.222 1.00 91.44 561 PRO A CA 1
ATOM 4363 C C . PRO A 1 561 ? -13.043 -9.159 4.689 1.00 91.44 561 PRO A C 1
ATOM 4365 O O . PRO A 1 561 ? -13.397 -8.225 3.972 1.00 91.44 561 PRO A O 1
ATOM 4368 N N . VAL A 1 562 ? -12.625 -10.318 4.180 1.00 89.56 562 VAL A N 1
ATOM 4369 C CA 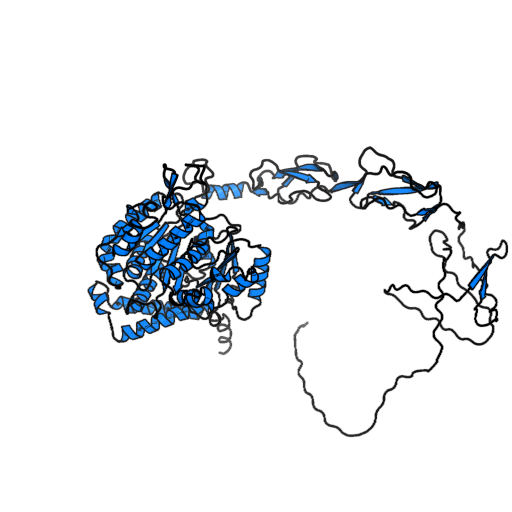. VAL A 1 562 ? -12.719 -10.664 2.754 1.00 89.56 562 VAL A CA 1
ATOM 4370 C C . VAL A 1 562 ? -13.837 -11.687 2.616 1.00 89.56 562 VAL A C 1
ATOM 4372 O O . VAL A 1 562 ? -13.669 -12.824 3.048 1.00 89.56 562 VAL A O 1
ATOM 4375 N N . ILE A 1 563 ? -14.984 -11.273 2.073 1.00 87.44 563 ILE A N 1
ATOM 4376 C CA . ILE A 1 563 ? -16.187 -12.111 1.947 1.00 87.44 563 ILE A CA 1
ATOM 4377 C C . ILE A 1 563 ? -16.715 -12.018 0.514 1.00 87.44 563 ILE A C 1
ATOM 4379 O O . ILE A 1 563 ? -16.805 -10.921 -0.043 1.00 87.44 563 ILE A O 1
ATOM 4383 N N . SER A 1 564 ? -17.089 -13.165 -0.059 1.00 86.25 564 SER A N 1
ATOM 4384 C CA . SER A 1 564 ? -17.795 -13.243 -1.344 1.00 86.25 564 SER A CA 1
ATOM 4385 C C . SER A 1 564 ? -19.158 -12.546 -1.288 1.00 86.25 564 SER A C 1
ATOM 4387 O O . SER A 1 564 ? -19.879 -12.640 -0.289 1.00 86.25 564 SER A O 1
ATOM 4389 N N . ALA A 1 565 ? -19.560 -11.907 -2.388 1.00 80.06 565 ALA A N 1
ATOM 4390 C CA . ALA A 1 565 ? -20.881 -11.296 -2.536 1.00 80.06 565 ALA A CA 1
ATOM 4391 C C . ALA A 1 565 ? -22.052 -12.254 -2.214 1.00 80.06 565 ALA A C 1
ATOM 4393 O O . ALA A 1 565 ? -23.089 -11.803 -1.729 1.00 80.06 565 ALA A O 1
ATOM 4394 N N . GLU A 1 566 ? -21.883 -13.564 -2.418 1.00 76.31 566 GLU A N 1
ATOM 4395 C CA . GLU A 1 566 ? -22.913 -14.577 -2.138 1.00 76.31 566 GLU A CA 1
ATOM 4396 C C . GLU A 1 566 ? -23.076 -14.873 -0.637 1.00 76.31 566 GLU A C 1
ATOM 4398 O O . GLU A 1 566 ? -24.185 -15.120 -0.161 1.00 76.31 566 GLU A O 1
ATOM 4403 N N . LYS A 1 567 ? -21.982 -14.800 0.133 1.00 74.94 567 LYS A N 1
ATOM 4404 C CA . LYS A 1 567 ? -21.951 -15.104 1.577 1.00 74.94 567 LYS A CA 1
ATOM 4405 C C . LYS A 1 567 ? -22.322 -13.904 2.459 1.00 74.94 567 LYS A C 1
ATOM 4407 O O . LYS A 1 567 ? -22.611 -14.071 3.642 1.00 74.94 567 LYS A O 1
ATOM 4412 N N . ALA A 1 568 ? -22.390 -12.707 1.876 1.00 68.31 568 ALA A N 1
ATOM 4413 C CA . ALA A 1 568 ? -22.619 -11.433 2.561 1.00 68.31 568 ALA A CA 1
ATOM 4414 C C . ALA A 1 568 ? -23.878 -11.375 3.448 1.00 68.31 568 ALA A C 1
ATOM 4416 O O . ALA A 1 568 ? -23.900 -10.667 4.450 1.00 68.31 568 ALA A O 1
ATOM 4417 N N . TYR A 1 569 ? -24.948 -12.086 3.074 1.00 62.88 569 TYR A N 1
ATOM 4418 C CA . TYR A 1 569 ? -26.240 -12.005 3.767 1.00 62.88 569 TYR A CA 1
ATOM 4419 C C . TYR A 1 569 ? -26.298 -12.797 5.076 1.00 62.88 569 TYR A C 1
ATOM 4421 O O . TYR A 1 569 ? -27.222 -12.594 5.864 1.00 62.88 569 TYR A O 1
ATOM 4429 N N . HIS A 1 570 ? -25.346 -13.703 5.306 1.00 62.81 570 HIS A N 1
ATOM 4430 C CA . HIS A 1 570 ? -25.405 -14.644 6.422 1.00 62.81 570 HIS A CA 1
ATOM 4431 C C . HIS A 1 570 ? -24.604 -14.198 7.651 1.00 62.81 570 HIS A C 1
ATOM 4433 O O . HIS A 1 570 ? -24.913 -14.651 8.752 1.00 62.81 570 HIS A O 1
ATOM 4439 N N . GLU A 1 571 ? -23.631 -13.293 7.499 1.00 64.50 571 GLU A N 1
ATOM 4440 C CA . GLU A 1 571 ? -22.686 -12.946 8.566 1.00 64.50 571 GLU A CA 1
ATOM 4441 C C . GLU A 1 571 ? -22.469 -11.428 8.654 1.00 64.50 571 GLU A C 1
ATOM 4443 O O . GLU A 1 571 ? -21.888 -10.804 7.767 1.00 64.50 571 GLU A O 1
ATOM 4448 N N . GLN A 1 572 ? -22.925 -10.817 9.753 1.00 69.50 572 GLN A N 1
ATOM 4449 C CA . GLN A 1 572 ? -22.494 -9.474 10.144 1.00 69.50 572 GLN A CA 1
ATOM 4450 C C . GLN A 1 572 ? -21.373 -9.610 11.167 1.00 69.50 572 GLN A C 1
ATOM 4452 O O . GLN A 1 572 ? -21.624 -9.970 12.314 1.00 69.50 572 GLN A O 1
ATOM 4457 N N . LEU A 1 573 ? -20.142 -9.326 10.746 1.00 83.38 573 LEU A N 1
ATOM 4458 C CA . LEU A 1 573 ? -18.981 -9.401 11.627 1.00 83.38 573 LEU A CA 1
ATOM 4459 C C . LEU A 1 573 ? -18.908 -8.168 12.531 1.00 83.38 573 LEU A C 1
ATOM 4461 O O . LEU A 1 573 ? -19.012 -7.025 12.079 1.00 83.38 573 LEU A O 1
ATOM 4465 N N . SER A 1 574 ? -18.706 -8.406 13.820 1.00 90.94 574 SER A N 1
ATOM 4466 C CA . SER A 1 574 ? -18.452 -7.384 14.832 1.00 90.94 574 SER A CA 1
ATOM 4467 C C . SER A 1 574 ? -17.037 -6.802 14.710 1.00 90.94 574 SER A C 1
ATOM 4469 O O . SER A 1 574 ? -16.160 -7.383 14.070 1.00 90.94 574 SER A O 1
ATOM 4471 N N . VAL A 1 575 ? -16.783 -5.658 15.367 1.00 92.00 575 VAL A N 1
ATOM 4472 C CA . VAL A 1 575 ? -15.431 -5.058 15.406 1.00 92.00 575 VAL A CA 1
ATOM 4473 C C . VAL A 1 575 ? -14.421 -6.058 15.975 1.00 92.00 575 VAL A C 1
ATOM 4475 O O . VAL A 1 575 ? -13.359 -6.246 15.403 1.00 92.00 575 VAL A O 1
ATOM 4478 N N . ALA A 1 576 ? -14.771 -6.767 17.050 1.00 92.38 576 ALA A N 1
ATOM 4479 C CA . ALA A 1 576 ? -13.871 -7.733 17.670 1.00 92.38 576 ALA A CA 1
ATOM 4480 C C . ALA A 1 576 ? -13.510 -8.903 16.738 1.00 92.38 576 ALA A C 1
ATOM 4482 O O . ALA A 1 576 ? -12.362 -9.342 16.729 1.00 92.38 576 ALA A O 1
ATOM 4483 N N . GLU A 1 577 ? -14.459 -9.409 15.948 1.00 91.94 577 GLU A N 1
ATOM 4484 C CA . GLU A 1 577 ? -14.212 -10.511 15.009 1.00 91.94 577 GLU A CA 1
ATOM 4485 C C . GLU A 1 577 ? -13.292 -10.085 13.866 1.00 91.94 577 GLU A C 1
ATOM 4487 O O . GLU A 1 577 ? -12.305 -10.771 13.604 1.00 91.94 577 GLU A O 1
ATOM 4492 N N . ILE A 1 578 ? -13.538 -8.923 13.247 1.00 93.25 578 ILE A N 1
ATOM 4493 C CA . ILE A 1 578 ? -12.668 -8.428 12.169 1.00 93.25 578 ILE A CA 1
ATOM 4494 C C . ILE A 1 578 ? -11.261 -8.094 12.688 1.00 93.25 578 ILE A C 1
ATOM 4496 O O . ILE A 1 578 ? -10.280 -8.387 12.010 1.00 93.25 578 ILE A O 1
ATOM 4500 N N . THR A 1 579 ? -11.129 -7.562 13.912 1.00 93.06 579 THR A N 1
ATOM 4501 C CA . THR A 1 579 ? -9.815 -7.316 14.528 1.00 93.06 579 THR A CA 1
ATOM 4502 C C . THR A 1 579 ? -9.077 -8.626 14.794 1.00 93.06 579 THR A C 1
ATOM 4504 O O . THR A 1 579 ? -7.874 -8.701 14.573 1.00 93.06 579 THR A O 1
ATOM 4507 N N . ASN A 1 580 ? -9.773 -9.671 15.254 1.00 91.38 580 ASN A N 1
ATOM 4508 C CA . ASN A 1 580 ? -9.171 -10.993 15.441 1.00 91.38 580 ASN A CA 1
ATOM 4509 C C . ASN A 1 580 ? -8.704 -11.595 14.111 1.00 91.38 580 ASN A C 1
ATOM 4511 O O . ASN A 1 580 ? -7.602 -12.138 14.060 1.00 91.38 580 ASN A O 1
ATOM 4515 N N . ALA A 1 581 ? -9.494 -11.435 13.047 1.00 91.69 581 ALA A N 1
ATOM 4516 C CA . ALA A 1 581 ? -9.159 -11.910 11.709 1.00 91.69 581 ALA A CA 1
ATOM 4517 C C . ALA A 1 581 ? -7.882 -11.257 11.144 1.00 91.69 581 ALA A C 1
ATOM 4519 O O . ALA A 1 581 ? -7.160 -11.904 10.389 1.00 91.69 581 ALA A O 1
ATOM 4520 N N . CYS A 1 582 ? -7.543 -10.022 11.542 1.00 91.00 582 CYS A N 1
ATOM 4521 C CA . CYS A 1 582 ? -6.267 -9.394 11.170 1.00 91.00 582 CYS A CA 1
ATOM 4522 C C . CYS A 1 582 ? -5.029 -10.095 11.750 1.00 91.00 582 CYS A C 1
ATOM 4524 O O . CYS A 1 582 ? -3.940 -9.952 11.211 1.00 91.00 582 CYS A O 1
ATOM 4526 N N . PHE A 1 583 ? -5.159 -10.841 12.846 1.00 89.00 583 PHE A N 1
ATOM 4527 C CA . PHE A 1 583 ? -4.041 -11.589 13.436 1.00 89.00 583 PHE A CA 1
ATOM 4528 C C . PHE A 1 583 ? -4.010 -13.053 12.987 1.00 89.00 583 PHE A C 1
ATOM 4530 O O . PHE A 1 583 ? -3.190 -13.837 13.469 1.00 89.00 583 PHE A O 1
ATOM 4537 N N . GLU A 1 584 ? -4.896 -13.443 12.070 1.00 88.81 584 GLU A N 1
ATOM 4538 C CA . GLU A 1 584 ? -4.859 -14.759 11.452 1.00 88.81 584 GLU A CA 1
ATOM 4539 C C . GLU A 1 584 ? -3.914 -14.746 10.242 1.00 88.81 584 GLU A C 1
ATOM 4541 O O . GLU A 1 584 ? -4.136 -13.966 9.313 1.00 88.81 584 GLU A O 1
ATOM 4546 N N . PRO A 1 585 ? -2.916 -15.653 10.183 1.00 86.44 585 PRO A N 1
ATOM 4547 C CA . PRO A 1 585 ? -1.992 -15.746 9.046 1.00 86.44 585 PRO A CA 1
ATOM 4548 C C . PRO A 1 585 ? -2.697 -15.945 7.696 1.00 86.44 585 PRO A C 1
ATOM 4550 O O . PRO A 1 585 ? -2.178 -15.595 6.644 1.00 86.44 585 PRO A O 1
ATOM 4553 N N . ALA A 1 586 ? -3.918 -16.487 7.723 1.00 88.31 586 ALA A N 1
ATOM 4554 C CA . ALA A 1 586 ? -4.737 -16.747 6.548 1.00 88.31 586 ALA A CA 1
ATOM 4555 C C . ALA A 1 586 ? -5.157 -15.489 5.770 1.00 88.31 586 ALA A C 1
ATOM 4557 O O . ALA A 1 586 ? -5.447 -15.620 4.582 1.00 88.31 586 ALA A O 1
ATOM 4558 N N . ASN A 1 587 ? -5.212 -14.322 6.423 1.00 89.50 587 ASN A N 1
ATOM 4559 C CA . ASN A 1 587 ? -5.680 -13.064 5.826 1.00 89.50 587 ASN A CA 1
ATOM 4560 C C . ASN A 1 587 ? -4.531 -12.101 5.480 1.00 89.50 587 ASN A C 1
ATOM 4562 O O . ASN A 1 587 ? -4.774 -10.973 5.044 1.00 89.50 587 ASN A O 1
ATOM 4566 N N . GLN A 1 588 ? -3.287 -12.519 5.717 1.00 90.06 588 GLN A N 1
ATOM 4567 C CA . GLN A 1 588 ? -2.102 -11.693 5.514 1.00 90.06 588 GLN A CA 1
ATOM 4568 C C . GLN A 1 588 ? -1.740 -11.613 4.041 1.00 90.06 588 GLN A C 1
ATOM 4570 O O . GLN A 1 588 ? -1.879 -12.585 3.307 1.00 90.06 588 GLN A O 1
ATOM 4575 N N . MET A 1 589 ? -1.247 -10.451 3.620 1.00 88.12 589 MET A N 1
ATOM 4576 C CA . MET A 1 589 ? -0.884 -10.202 2.224 1.00 88.12 589 MET A CA 1
ATOM 4577 C C . MET A 1 589 ? 0.522 -10.670 1.882 1.00 88.12 589 MET A C 1
ATOM 4579 O O . MET A 1 589 ? 0.894 -10.615 0.720 1.00 88.12 589 MET A O 1
ATOM 4583 N N . VAL A 1 590 ? 1.304 -11.124 2.859 1.00 87.75 590 VAL A N 1
ATOM 4584 C CA . VAL A 1 590 ? 2.595 -11.774 2.629 1.00 87.75 590 VAL A CA 1
ATOM 4585 C C . VAL A 1 590 ? 2.603 -13.083 3.388 1.00 87.75 590 VAL A C 1
ATOM 4587 O O . VAL A 1 590 ? 2.168 -13.151 4.537 1.00 87.75 590 VAL A O 1
ATOM 4590 N N . LYS A 1 591 ? 3.098 -14.134 2.736 1.00 86.69 591 LYS A N 1
ATOM 4591 C CA . LYS A 1 591 ? 3.201 -15.457 3.337 1.00 86.69 591 LYS A CA 1
ATOM 4592 C C . LYS A 1 591 ? 4.387 -15.511 4.303 1.00 86.69 591 LYS A C 1
ATOM 4594 O O . LYS A 1 591 ? 5.514 -15.808 3.909 1.00 86.69 591 LYS A O 1
ATOM 4599 N N . CYS A 1 592 ? 4.138 -15.225 5.566 1.00 85.88 592 CYS A N 1
ATOM 4600 C CA . CYS A 1 592 ? 5.059 -15.451 6.678 1.00 85.88 592 CYS A CA 1
ATOM 4601 C C . CYS A 1 592 ? 4.259 -15.948 7.885 1.00 85.88 592 CYS A C 1
ATOM 4603 O O . CYS A 1 592 ? 3.038 -15.787 7.915 1.00 85.88 592 CYS A O 1
ATOM 4605 N N . ASP A 1 593 ? 4.914 -16.595 8.852 1.00 86.31 593 ASP A N 1
ATOM 4606 C CA . ASP A 1 593 ? 4.268 -16.897 10.133 1.00 86.31 593 ASP A CA 1
ATOM 4607 C C . ASP A 1 593 ? 4.655 -15.834 11.178 1.00 86.31 593 ASP A C 1
ATOM 4609 O O . ASP A 1 593 ? 5.770 -15.856 11.704 1.00 86.31 593 ASP A O 1
ATOM 4613 N N . PRO A 1 594 ? 3.747 -14.908 11.544 1.00 82.94 594 PRO A N 1
ATOM 4614 C CA . PRO A 1 594 ? 4.035 -13.873 12.535 1.00 82.94 594 PRO A CA 1
ATOM 4615 C C . PRO A 1 594 ? 4.325 -14.427 13.924 1.00 82.94 594 PRO A C 1
ATOM 4617 O O . PRO A 1 594 ? 4.845 -13.704 14.764 1.00 82.94 594 PRO A O 1
ATOM 4620 N N . ARG A 1 595 ? 3.971 -15.691 14.194 1.00 83.75 595 ARG A N 1
ATOM 4621 C CA . ARG A 1 595 ? 4.214 -16.336 15.491 1.00 83.75 595 ARG A CA 1
ATOM 4622 C C . ARG A 1 595 ? 5.690 -16.637 15.723 1.00 83.75 595 ARG A C 1
ATOM 4624 O O . ARG A 1 595 ? 6.076 -16.816 16.872 1.00 83.75 595 ARG A O 1
ATOM 4631 N N . HIS A 1 596 ? 6.485 -16.718 14.656 1.00 85.50 596 HIS A N 1
ATOM 4632 C CA . HIS A 1 596 ? 7.939 -16.863 14.737 1.00 85.50 596 HIS A CA 1
ATOM 4633 C C . HIS A 1 596 ? 8.663 -15.514 14.816 1.00 85.50 596 HIS A C 1
ATOM 4635 O O . HIS A 1 596 ? 9.880 -15.488 14.966 1.00 85.50 596 HIS A O 1
ATOM 4641 N N . GLY A 1 597 ? 7.934 -14.401 14.709 1.00 86.19 597 GLY A N 1
ATOM 4642 C CA . GLY A 1 597 ? 8.490 -13.059 14.793 1.00 86.19 597 GLY A CA 1
ATOM 4643 C C . GLY A 1 597 ? 7.954 -12.272 15.982 1.00 86.19 597 GLY A C 1
ATOM 4644 O O . GLY A 1 597 ? 7.058 -12.699 16.711 1.00 86.19 597 GLY A O 1
ATOM 4645 N N . LYS A 1 598 ? 8.495 -11.067 16.139 1.00 89.06 598 LYS A N 1
ATOM 4646 C CA . LYS A 1 598 ? 8.025 -10.066 17.097 1.00 89.06 598 LYS A CA 1
ATOM 4647 C C . LYS A 1 598 ? 7.458 -8.874 16.345 1.00 89.06 598 LYS A C 1
ATOM 4649 O O . LYS A 1 598 ? 7.910 -8.530 15.250 1.00 89.06 598 LYS A O 1
ATOM 4654 N N . TYR A 1 599 ? 6.431 -8.258 16.911 1.00 89.44 599 TYR A N 1
ATOM 4655 C CA . TYR A 1 599 ? 5.842 -7.031 16.394 1.00 89.44 599 TYR A CA 1
ATOM 4656 C C . TYR A 1 599 ? 6.593 -5.821 16.948 1.00 89.44 599 TYR A C 1
ATOM 4658 O O . TYR A 1 599 ? 6.735 -5.662 18.158 1.00 89.44 599 TYR A O 1
ATOM 4666 N N . MET A 1 600 ? 7.040 -4.946 16.054 1.00 89.00 600 MET A N 1
ATOM 4667 C CA . MET A 1 600 ? 7.637 -3.659 16.411 1.00 89.00 600 MET A CA 1
ATOM 4668 C C . MET A 1 600 ? 6.567 -2.574 16.515 1.00 89.00 600 MET A C 1
ATOM 4670 O O . MET A 1 600 ? 6.567 -1.769 17.440 1.00 89.00 600 MET A O 1
ATOM 4674 N N . ALA A 1 601 ? 5.632 -2.568 15.567 1.00 87.06 601 ALA A N 1
ATOM 4675 C CA . ALA A 1 601 ? 4.552 -1.599 15.500 1.00 87.06 601 ALA A CA 1
ATOM 4676 C C . ALA A 1 601 ? 3.337 -2.192 14.787 1.00 87.06 601 ALA A C 1
ATOM 4678 O O . ALA A 1 601 ? 3.480 -2.949 13.831 1.00 87.06 601 ALA A O 1
ATOM 4679 N N . CYS A 1 602 ? 2.139 -1.807 15.220 1.00 88.25 602 CYS A N 1
ATOM 4680 C CA . CYS A 1 602 ? 0.867 -2.205 14.632 1.00 88.25 602 CYS A CA 1
ATOM 4681 C C . CYS A 1 602 ? -0.046 -0.981 14.497 1.00 88.25 602 CYS A C 1
ATOM 4683 O O . CYS A 1 602 ? -0.464 -0.377 15.482 1.00 88.25 602 CYS A O 1
ATOM 4685 N N . CYS A 1 603 ? -0.412 -0.629 13.275 1.00 88.25 603 CYS A N 1
ATOM 4686 C CA . CYS A 1 603 ? -1.448 0.346 12.973 1.00 88.25 603 CYS A CA 1
ATOM 4687 C C . CYS A 1 603 ? -2.694 -0.387 12.474 1.00 88.25 603 CYS A C 1
ATOM 4689 O O . CYS A 1 603 ? -2.608 -1.249 11.605 1.00 88.25 603 CYS A O 1
ATOM 4691 N N . VAL A 1 604 ? -3.858 -0.063 13.025 1.00 90.25 604 VAL A N 1
ATOM 4692 C CA . VAL A 1 604 ? -5.135 -0.686 12.677 1.00 90.25 604 VAL A CA 1
ATOM 4693 C C . VAL A 1 604 ? -6.066 0.399 12.151 1.00 90.25 604 VAL A C 1
ATOM 4695 O O . VAL A 1 604 ? -6.504 1.270 12.900 1.00 90.25 604 VAL A O 1
ATOM 4698 N N . LEU A 1 605 ? -6.340 0.361 10.851 1.00 90.50 605 LEU A N 1
ATOM 4699 C CA . LEU A 1 605 ? -7.134 1.347 10.126 1.00 90.50 605 LEU A CA 1
ATOM 4700 C C . LEU A 1 605 ? -8.543 0.798 9.899 1.00 90.50 605 LEU A C 1
ATOM 4702 O O . LEU A 1 605 ? -8.757 -0.059 9.043 1.00 90.50 605 LEU A O 1
ATOM 4706 N N . TYR A 1 606 ? -9.504 1.280 10.676 1.00 91.88 606 TYR A N 1
ATOM 4707 C CA . TYR A 1 606 ? -10.911 0.916 10.562 1.00 91.88 606 TYR A CA 1
ATOM 4708 C C . TYR A 1 606 ? -11.652 1.825 9.584 1.00 91.88 606 TYR A C 1
ATOM 4710 O O . TYR A 1 606 ? -11.438 3.039 9.547 1.00 91.88 606 TYR A O 1
ATOM 4718 N N . ARG A 1 607 ? -12.586 1.229 8.842 1.00 90.31 607 ARG A N 1
ATOM 4719 C CA . ARG A 1 607 ? -13.508 1.922 7.942 1.00 90.31 607 ARG A CA 1
ATOM 4720 C C . ARG A 1 607 ? -14.949 1.493 8.180 1.00 90.31 607 ARG A C 1
ATOM 4722 O O . ARG A 1 607 ? -15.209 0.297 8.290 1.00 90.31 607 ARG A O 1
ATOM 4729 N N . GLY A 1 608 ? -15.871 2.451 8.171 1.00 89.62 608 GLY A N 1
ATOM 4730 C CA . GLY A 1 608 ? -17.317 2.246 8.239 1.00 89.62 608 GLY A CA 1
ATOM 4731 C C . GLY A 1 608 ? -17.914 2.439 9.631 1.00 89.62 608 GLY A C 1
ATOM 4732 O O . GLY A 1 608 ? -17.452 3.269 10.412 1.00 89.62 608 GLY A O 1
ATOM 4733 N N . ASP A 1 609 ? -18.967 1.679 9.935 1.00 89.06 609 ASP A N 1
ATOM 4734 C CA . ASP A 1 609 ? -19.688 1.762 11.211 1.00 89.06 609 ASP A CA 1
ATOM 4735 C C . ASP A 1 609 ? -18.875 1.123 12.350 1.00 89.06 609 ASP A C 1
ATOM 4737 O O . ASP A 1 609 ? -19.008 -0.066 12.663 1.00 89.06 609 ASP A O 1
ATOM 4741 N N . VAL A 1 610 ? -17.964 1.913 12.924 1.00 88.94 610 VAL A N 1
ATOM 4742 C CA . VAL A 1 610 ? -17.020 1.479 13.956 1.00 88.94 610 VAL A CA 1
ATOM 4743 C C . VAL A 1 610 ? -17.051 2.435 15.143 1.00 88.94 610 VAL A C 1
ATOM 4745 O O . VAL A 1 610 ? -16.755 3.623 15.031 1.00 88.94 610 VAL A O 1
ATOM 4748 N N . VAL A 1 611 ? -17.370 1.887 16.316 1.00 89.81 611 VAL A N 1
ATOM 4749 C CA . VAL A 1 611 ? -17.407 2.632 17.577 1.00 89.81 611 VAL A CA 1
ATOM 4750 C C . VAL A 1 611 ? -16.026 2.573 18.248 1.00 89.81 611 VAL A C 1
ATOM 4752 O O . VAL A 1 611 ? -15.540 1.473 18.528 1.00 89.81 611 VAL A O 1
ATOM 4755 N N . PRO A 1 612 ? -15.397 3.715 18.603 1.00 89.25 612 PRO A N 1
ATOM 4756 C CA . PRO A 1 612 ? -14.062 3.731 19.218 1.00 89.25 612 PRO A CA 1
ATOM 4757 C C . PRO A 1 612 ? -13.944 2.900 20.508 1.00 89.25 612 PRO A C 1
ATOM 4759 O O . PRO A 1 612 ? -12.899 2.316 20.797 1.00 89.25 612 PRO A O 1
ATOM 4762 N N . LYS A 1 613 ? -15.031 2.805 21.287 1.00 90.56 613 LYS A N 1
ATOM 4763 C CA . LYS A 1 613 ? -15.097 1.977 22.501 1.00 90.56 613 LYS A CA 1
ATOM 4764 C C . LYS A 1 613 ? -14.877 0.491 22.198 1.00 90.56 613 LYS A C 1
ATOM 4766 O O . LYS A 1 613 ? -14.131 -0.169 22.920 1.00 90.56 613 LYS A O 1
ATOM 4771 N N . ASP A 1 614 ? -15.500 -0.011 21.136 1.00 91.69 614 ASP A N 1
ATOM 4772 C CA . ASP A 1 614 ? -15.426 -1.422 20.754 1.00 91.69 614 ASP A CA 1
ATOM 4773 C C . ASP A 1 614 ? -14.043 -1.763 20.199 1.00 91.69 614 ASP A C 1
ATOM 4775 O O . ASP A 1 614 ? -13.510 -2.831 20.489 1.00 91.69 614 ASP A O 1
ATOM 4779 N N . VAL A 1 615 ? -13.417 -0.821 19.485 1.00 91.19 615 VAL A N 1
ATOM 4780 C CA . VAL A 1 615 ? -12.029 -0.948 19.022 1.00 91.19 615 VAL A CA 1
ATOM 4781 C C . VAL A 1 615 ? -11.069 -1.098 20.201 1.00 91.19 615 VAL A C 1
ATOM 4783 O O . VAL A 1 615 ? -10.255 -2.020 20.223 1.00 91.19 615 VAL A O 1
ATOM 4786 N N . ASN A 1 616 ? -11.187 -0.240 21.217 1.00 90.31 616 ASN A N 1
ATOM 4787 C CA . ASN A 1 616 ? -10.338 -0.320 22.407 1.00 90.31 616 ASN A CA 1
ATOM 4788 C C . ASN A 1 616 ? -10.540 -1.639 23.173 1.00 90.31 616 ASN A C 1
ATOM 4790 O O . ASN A 1 616 ? -9.566 -2.232 23.636 1.00 90.31 616 ASN A O 1
ATOM 4794 N N . ALA A 1 617 ? -11.780 -2.133 23.268 1.00 92.56 617 ALA A N 1
ATOM 4795 C CA . ALA A 1 617 ? -12.077 -3.429 23.879 1.00 92.56 617 ALA A CA 1
ATOM 4796 C C . ALA A 1 617 ? -11.502 -4.609 23.068 1.00 92.56 617 ALA A C 1
ATOM 4798 O O . ALA A 1 617 ? -10.932 -5.543 23.643 1.00 92.56 617 ALA A O 1
ATOM 4799 N N . ALA A 1 618 ? -11.596 -4.551 21.736 1.00 92.00 618 ALA A N 1
ATOM 4800 C CA . ALA A 1 618 ? -11.019 -5.550 20.842 1.00 92.00 618 ALA A CA 1
ATOM 4801 C C . ALA A 1 618 ? -9.488 -5.587 20.966 1.00 92.00 618 ALA A C 1
ATOM 4803 O O . ALA A 1 618 ? -8.915 -6.651 21.194 1.00 92.00 618 ALA A O 1
ATOM 4804 N N . ILE A 1 619 ? -8.823 -4.428 20.927 1.00 90.31 619 ILE A N 1
ATOM 4805 C CA . ILE A 1 619 ? -7.364 -4.324 21.077 1.00 90.31 619 ILE A CA 1
ATOM 4806 C C . ILE A 1 619 ? -6.911 -4.794 22.464 1.00 90.31 619 ILE A C 1
ATOM 4808 O O . ILE A 1 619 ? -5.916 -5.507 22.567 1.00 90.31 619 ILE A O 1
ATOM 4812 N N . ALA A 1 620 ? -7.641 -4.461 23.533 1.00 89.19 620 ALA A N 1
ATOM 4813 C CA . ALA A 1 620 ? -7.337 -4.969 24.872 1.00 89.19 620 ALA A CA 1
ATOM 4814 C C . ALA A 1 620 ? -7.396 -6.507 24.926 1.00 89.19 620 ALA A C 1
ATOM 4816 O O . ALA A 1 620 ? -6.549 -7.140 25.551 1.00 89.19 620 ALA A O 1
ATOM 4817 N N . THR A 1 621 ? -8.345 -7.115 24.212 1.00 90.44 621 THR A N 1
ATOM 4818 C CA . THR A 1 621 ? -8.458 -8.577 24.106 1.00 90.44 621 THR A CA 1
ATOM 4819 C C . THR A 1 621 ? -7.302 -9.175 23.303 1.00 90.44 621 THR A C 1
ATOM 4821 O O . THR A 1 621 ? -6.732 -10.181 23.710 1.00 90.44 621 THR A O 1
ATOM 4824 N N . ILE A 1 622 ? -6.898 -8.535 22.204 1.00 88.12 622 ILE A N 1
ATOM 4825 C CA . ILE A 1 622 ? -5.741 -8.944 21.396 1.00 88.12 622 ILE A CA 1
ATOM 4826 C C . ILE A 1 622 ? -4.448 -8.903 22.215 1.00 88.12 622 ILE A C 1
ATOM 4828 O O . ILE A 1 622 ? -3.687 -9.866 22.194 1.00 88.12 622 ILE A O 1
ATOM 4832 N N . LYS A 1 623 ? -4.236 -7.846 23.006 1.00 84.62 623 LYS A N 1
ATOM 4833 C CA . LYS A 1 623 ? -3.046 -7.686 23.856 1.00 84.62 623 LYS A CA 1
ATOM 4834 C C . LYS A 1 623 ? -2.898 -8.759 24.939 1.00 84.62 623 LYS A C 1
ATOM 4836 O O . LYS A 1 623 ? -1.793 -8.982 25.411 1.00 84.62 623 LYS A O 1
ATOM 4841 N N . THR A 1 624 ? -3.982 -9.424 25.347 1.00 85.81 624 THR A N 1
ATOM 4842 C CA . THR A 1 624 ? -3.899 -10.520 26.334 1.00 85.81 624 THR A CA 1
ATOM 4843 C C . THR A 1 624 ? -3.541 -11.870 25.707 1.00 85.81 624 THR A C 1
ATOM 4845 O O . THR A 1 624 ? -3.223 -12.818 26.430 1.00 85.81 624 THR A O 1
ATOM 4848 N N . LYS A 1 625 ? -3.559 -11.991 24.371 1.00 84.62 625 LYS A N 1
ATOM 4849 C CA . LYS A 1 625 ? -3.208 -13.234 23.677 1.00 84.62 625 LYS A CA 1
ATOM 4850 C C . LYS A 1 625 ? -1.694 -13.438 23.669 1.00 84.62 625 LYS A C 1
ATOM 4852 O O . LYS A 1 625 ? -0.956 -12.661 23.081 1.00 84.62 625 LYS A O 1
ATOM 4857 N N . ARG A 1 626 ? -1.247 -14.571 24.220 1.00 77.62 626 ARG A N 1
ATOM 4858 C CA . ARG A 1 626 ? 0.176 -14.969 24.262 1.00 77.62 626 ARG A CA 1
ATOM 4859 C C . ARG A 1 626 ? 0.824 -15.182 22.889 1.00 77.62 626 ARG A C 1
ATOM 4861 O O . ARG A 1 626 ? 2.042 -15.229 22.804 1.00 77.62 626 ARG A O 1
ATOM 4868 N N . SER A 1 627 ? 0.025 -15.355 21.836 1.00 78.62 627 SER A N 1
ATOM 4869 C CA . SER A 1 627 ? 0.513 -15.562 20.468 1.00 78.62 627 SER A CA 1
ATOM 4870 C C . SER A 1 627 ? 1.021 -14.286 19.797 1.00 78.62 627 SER A C 1
ATOM 4872 O O . SER A 1 627 ? 1.538 -14.369 18.692 1.00 78.62 627 SER A O 1
ATOM 4874 N N . ILE A 1 628 ? 0.806 -13.117 20.407 1.00 83.75 628 ILE A N 1
ATOM 4875 C CA . ILE A 1 628 ? 1.202 -11.823 19.854 1.00 83.75 628 ILE A CA 1
ATOM 4876 C C . ILE A 1 628 ? 2.266 -11.257 20.780 1.00 83.75 628 ILE A C 1
ATOM 4878 O O . ILE A 1 628 ? 1.964 -10.808 21.884 1.00 83.75 628 ILE A O 1
ATOM 4882 N N . GLN A 1 629 ? 3.513 -11.324 20.330 1.00 84.19 629 GLN A N 1
ATOM 4883 C CA . GLN A 1 629 ? 4.665 -10.836 21.073 1.00 84.19 629 GLN A CA 1
ATOM 4884 C C . GLN A 1 629 ? 5.132 -9.527 20.452 1.00 84.19 629 GLN A C 1
ATOM 4886 O O . GLN A 1 629 ? 5.360 -9.453 19.245 1.00 84.19 629 GLN A O 1
ATOM 4891 N N . PHE A 1 630 ? 5.227 -8.489 21.274 1.00 86.50 630 PHE A N 1
ATOM 4892 C CA . PHE A 1 630 ? 5.873 -7.239 20.897 1.00 86.50 630 PHE A CA 1
ATOM 4893 C C . PHE A 1 630 ? 7.331 -7.277 21.339 1.00 86.50 630 PHE A C 1
ATOM 4895 O O . PHE A 1 630 ? 7.675 -8.006 22.266 1.00 86.50 630 PHE A O 1
ATOM 4902 N N . VAL A 1 631 ? 8.166 -6.485 20.678 1.00 84.50 631 VAL A N 1
ATOM 4903 C CA . VAL A 1 631 ? 9.529 -6.200 21.137 1.00 84.50 631 VAL A CA 1
ATOM 4904 C C . VAL A 1 631 ? 9.514 -5.493 22.499 1.00 84.50 631 VAL A C 1
ATOM 4906 O O . VAL A 1 631 ? 8.631 -4.671 22.767 1.00 84.50 631 VAL A O 1
ATOM 4909 N N . ASP A 1 632 ? 10.507 -5.777 23.343 1.00 80.44 632 ASP A N 1
ATOM 4910 C CA . ASP A 1 632 ? 10.583 -5.295 24.734 1.00 80.44 632 ASP A CA 1
ATOM 4911 C C . ASP A 1 632 ? 10.513 -3.767 24.852 1.00 80.44 632 ASP A C 1
ATOM 4913 O O . ASP A 1 632 ? 9.870 -3.210 25.745 1.00 80.44 632 ASP A O 1
ATOM 4917 N N . TRP A 1 633 ? 11.142 -3.071 23.906 1.00 79.62 633 TRP A N 1
ATOM 4918 C CA . TRP A 1 633 ? 11.219 -1.614 23.870 1.00 79.62 633 TRP A CA 1
ATOM 4919 C C . TRP A 1 633 ? 9.944 -0.940 23.324 1.00 79.62 633 TRP A C 1
ATOM 4921 O O . TRP A 1 633 ? 9.837 0.287 23.388 1.00 79.62 633 TRP A O 1
ATOM 4931 N N . CYS A 1 634 ? 8.947 -1.698 22.835 1.00 74.69 634 CYS A N 1
ATOM 4932 C CA . CYS A 1 634 ? 7.663 -1.162 22.356 1.00 74.69 634 CYS A CA 1
ATOM 4933 C C . CYS A 1 634 ? 6.425 -1.863 22.969 1.00 74.69 634 CYS A C 1
ATOM 4935 O O . CYS A 1 634 ? 5.658 -2.535 22.273 1.00 74.69 634 CYS A O 1
ATOM 4937 N N . PRO A 1 635 ? 6.130 -1.650 24.266 1.00 59.25 635 PRO A N 1
ATOM 4938 C CA . PRO A 1 635 ? 4.996 -2.296 24.938 1.00 59.25 635 PRO A CA 1
ATOM 4939 C C . PRO A 1 635 ? 3.609 -1.739 24.538 1.00 59.25 635 PRO A C 1
ATOM 4941 O O . PRO A 1 635 ? 2.577 -2.353 24.824 1.00 59.25 635 PRO A O 1
ATOM 4944 N N . THR A 1 636 ? 3.534 -0.573 23.882 1.00 62.78 636 THR A N 1
ATOM 4945 C CA . THR A 1 636 ? 2.277 0.116 23.514 1.00 62.78 636 THR A CA 1
ATOM 4946 C C . THR A 1 636 ? 2.077 0.268 22.001 1.00 62.78 636 THR A C 1
ATOM 4948 O O . THR A 1 636 ? 1.444 1.219 21.551 1.00 62.78 636 THR A O 1
ATOM 4951 N N . GLY A 1 637 ? 2.541 -0.698 21.206 1.00 66.75 637 GLY A N 1
ATOM 4952 C CA . GLY A 1 637 ? 2.641 -0.604 19.743 1.00 66.75 637 GLY A CA 1
ATOM 4953 C C . GLY A 1 637 ? 1.347 -0.573 18.912 1.00 66.75 637 GLY A C 1
ATOM 4954 O O . GLY A 1 637 ? 1.429 -0.851 17.725 1.00 66.75 637 GLY A O 1
ATOM 4955 N N . PHE A 1 638 ? 0.165 -0.261 19.466 1.00 81.94 638 PHE A N 1
ATOM 4956 C CA . PHE A 1 638 ? -1.081 -0.160 18.683 1.00 81.94 638 PHE A CA 1
ATOM 4957 C C . PHE A 1 638 ? -1.478 1.288 18.404 1.00 81.94 638 PHE A C 1
ATOM 4959 O O . PHE A 1 638 ? -1.784 2.036 19.333 1.00 81.94 638 PHE A O 1
ATOM 4966 N N . LYS A 1 639 ? -1.580 1.644 17.123 1.00 84.81 639 LYS A N 1
ATOM 4967 C CA . LYS A 1 639 ? -2.212 2.882 16.650 1.00 84.81 639 LYS A CA 1
ATOM 4968 C C . LYS A 1 639 ? -3.511 2.570 15.925 1.00 84.81 639 LYS A C 1
ATOM 4970 O O . LYS A 1 639 ? -3.641 1.516 15.311 1.00 84.81 639 LYS A O 1
ATOM 4975 N N . VAL A 1 640 ? -4.487 3.465 16.033 1.00 86.25 640 VAL A N 1
ATOM 4976 C CA . VAL A 1 640 ? -5.855 3.220 15.565 1.00 86.25 640 VAL A CA 1
ATOM 4977 C C . VAL A 1 640 ? -6.299 4.363 14.669 1.00 86.25 640 VAL A C 1
ATOM 4979 O O . VAL A 1 640 ? -6.460 5.468 15.159 1.00 86.25 640 VAL A O 1
ATOM 4982 N N . GLY A 1 641 ? -6.548 4.102 13.390 1.00 86.12 641 GLY A N 1
ATOM 4983 C CA . GLY A 1 641 ? -7.244 5.035 12.501 1.00 86.12 641 GLY A CA 1
ATOM 4984 C C . GLY A 1 641 ? -8.721 4.665 12.408 1.00 86.12 641 GLY A C 1
ATOM 4985 O O . GLY A 1 641 ? -9.039 3.479 12.334 1.00 86.12 641 GLY A O 1
ATOM 4986 N N . ILE A 1 642 ? -9.631 5.643 12.422 1.00 88.44 642 ILE A N 1
ATOM 4987 C CA . ILE A 1 642 ? -11.070 5.390 12.227 1.00 88.44 642 ILE A CA 1
ATOM 4988 C C . ILE A 1 642 ? -11.626 6.379 11.212 1.00 88.44 642 ILE A C 1
ATOM 4990 O O . ILE A 1 642 ? -11.646 7.589 11.448 1.00 88.44 642 ILE A O 1
ATOM 4994 N N . ASN A 1 643 ? -12.136 5.832 10.114 1.00 87.62 643 ASN A N 1
ATOM 4995 C CA . ASN A 1 643 ? -12.896 6.554 9.110 1.00 87.62 643 ASN A CA 1
ATOM 4996 C C . ASN A 1 643 ? -14.341 6.033 9.097 1.00 87.62 643 ASN A C 1
ATOM 4998 O O . ASN A 1 643 ? -14.573 4.832 8.975 1.00 87.62 643 ASN A O 1
ATOM 5002 N N . TYR A 1 644 ? -15.317 6.932 9.216 1.00 84.56 644 TYR A N 1
ATOM 5003 C CA . TYR A 1 644 ? -16.736 6.570 9.292 1.00 84.56 644 TYR A CA 1
ATOM 5004 C C . TYR A 1 644 ? -17.356 6.199 7.943 1.00 84.56 644 TYR A C 1
ATOM 5006 O O . TYR A 1 644 ? -18.469 5.673 7.898 1.00 84.56 644 TYR A O 1
ATOM 5014 N N . GLN A 1 645 ? -16.663 6.454 6.832 1.00 85.12 645 GLN A N 1
ATOM 5015 C CA . GLN A 1 645 ? -17.166 6.078 5.522 1.00 85.12 645 GLN A CA 1
ATOM 5016 C C . GLN A 1 645 ? -17.073 4.563 5.305 1.00 85.12 645 GLN A C 1
ATOM 5018 O O . GLN A 1 645 ? -15.990 3.979 5.457 1.00 85.12 645 GLN A O 1
ATOM 5023 N N . PRO A 1 646 ? -18.182 3.910 4.913 1.00 86.75 646 PRO A N 1
ATOM 5024 C CA . PRO A 1 646 ? -18.170 2.486 4.631 1.00 86.75 646 PRO A CA 1
ATOM 5025 C C . PRO A 1 646 ? -17.250 2.172 3.437 1.00 86.75 646 PRO A C 1
ATOM 5027 O O . PRO A 1 646 ? -17.098 2.997 2.529 1.00 86.75 646 PRO A O 1
ATOM 5030 N N . PRO A 1 647 ? -16.622 0.985 3.410 1.00 88.19 647 PRO A N 1
ATOM 5031 C CA . PRO A 1 647 ? -15.894 0.509 2.239 1.00 88.19 647 PRO A CA 1
ATOM 5032 C C . PRO A 1 647 ? -16.806 0.445 1.010 1.00 88.19 647 PRO A C 1
ATOM 5034 O O . PRO A 1 647 ? -17.892 -0.138 1.053 1.00 88.19 647 PRO A O 1
ATOM 5037 N N . THR A 1 648 ? -16.364 1.041 -0.097 1.00 90.06 648 THR A N 1
ATOM 5038 C CA . THR A 1 648 ? -17.079 0.950 -1.374 1.00 90.06 648 THR A CA 1
ATOM 5039 C C . THR A 1 648 ? -16.562 -0.247 -2.151 1.00 90.06 648 THR A C 1
ATOM 5041 O O . THR A 1 648 ? -15.366 -0.508 -2.174 1.00 90.06 648 THR A O 1
ATOM 5044 N N . VAL A 1 649 ? -17.455 -0.970 -2.820 1.00 86.88 649 VAL A N 1
ATOM 5045 C CA . VAL A 1 649 ? -17.080 -2.079 -3.705 1.00 86.88 649 VAL A CA 1
ATOM 5046 C C . VAL A 1 649 ? -17.342 -1.704 -5.154 1.00 86.88 649 VAL A C 1
ATOM 5048 O O . VAL A 1 649 ? -18.326 -1.025 -5.463 1.00 86.88 649 VAL A O 1
ATOM 5051 N N . VAL A 1 650 ? -16.471 -2.176 -6.042 1.00 86.94 650 VAL A N 1
ATOM 5052 C CA . VAL A 1 650 ? -16.622 -1.987 -7.485 1.00 86.94 650 VAL A CA 1
ATOM 5053 C C . VAL A 1 650 ? -17.845 -2.778 -7.974 1.00 86.94 650 VAL A C 1
ATOM 5055 O O . VAL A 1 650 ? -17.967 -3.963 -7.647 1.00 86.94 650 VAL A O 1
ATOM 5058 N N . PRO A 1 651 ? -18.770 -2.172 -8.743 1.00 84.12 651 PRO A N 1
ATOM 5059 C CA . PRO A 1 651 ? -19.871 -2.899 -9.369 1.00 84.12 651 PRO A CA 1
ATOM 5060 C C . PRO A 1 651 ? -19.360 -4.058 -10.240 1.00 84.12 651 PRO A C 1
ATOM 5062 O O . PRO A 1 651 ? -18.493 -3.871 -11.089 1.00 84.12 651 PRO A O 1
ATOM 5065 N N . GLY A 1 652 ? -19.887 -5.268 -10.028 1.00 79.25 652 GLY A N 1
ATOM 5066 C CA . GLY A 1 652 ? -19.375 -6.477 -10.690 1.00 79.25 652 GLY A CA 1
ATOM 5067 C C . GLY A 1 652 ? -18.040 -6.985 -10.127 1.00 79.25 652 GLY A C 1
ATOM 5068 O O . GLY A 1 652 ? -17.350 -7.758 -10.792 1.00 79.25 652 GLY A O 1
ATOM 5069 N N . GLY A 1 653 ? -17.649 -6.515 -8.939 1.00 80.44 653 GLY A N 1
ATOM 5070 C CA . GLY A 1 653 ? -16.581 -7.078 -8.119 1.00 80.44 653 GLY A CA 1
ATOM 5071 C C . GLY A 1 653 ? -17.029 -8.308 -7.330 1.00 80.44 653 GLY A C 1
ATOM 5072 O O . GLY A 1 653 ? -18.219 -8.531 -7.120 1.00 80.44 653 GLY A O 1
ATOM 5073 N N . ASP A 1 654 ? -16.049 -9.081 -6.870 1.00 81.69 654 ASP A N 1
ATOM 5074 C CA . ASP A 1 654 ? -16.274 -10.345 -6.153 1.00 81.69 654 ASP A CA 1
ATOM 5075 C C . ASP A 1 654 ? -16.537 -10.137 -4.648 1.00 81.69 654 ASP A C 1
ATOM 5077 O O . ASP A 1 654 ? -17.036 -11.023 -3.955 1.00 81.69 654 ASP A O 1
ATOM 5081 N N . LEU A 1 655 ? -16.198 -8.948 -4.139 1.00 84.50 655 LEU A N 1
ATOM 5082 C CA . LEU A 1 655 ? -16.318 -8.576 -2.733 1.00 84.50 655 LEU A CA 1
ATOM 5083 C C . LEU A 1 655 ? -17.737 -8.132 -2.372 1.00 84.50 655 LEU A C 1
ATOM 5085 O O . LEU A 1 655 ? -18.364 -7.317 -3.053 1.00 84.50 655 LEU A O 1
ATOM 5089 N N . ALA A 1 656 ? -18.205 -8.624 -1.230 1.00 85.69 656 ALA A N 1
ATOM 5090 C CA . ALA A 1 656 ? -19.442 -8.199 -0.602 1.00 85.69 656 ALA A CA 1
ATOM 5091 C C . ALA A 1 656 ? -19.401 -6.739 -0.133 1.00 85.69 656 ALA A C 1
ATOM 5093 O O . ALA A 1 656 ? -18.387 -6.250 0.365 1.00 85.69 656 ALA A O 1
ATOM 5094 N N . LYS A 1 657 ? -20.557 -6.066 -0.179 1.00 85.88 657 LYS A N 1
ATOM 5095 C CA . LYS A 1 657 ? -20.743 -4.803 0.544 1.00 85.88 657 LYS A CA 1
ATOM 5096 C C . LYS A 1 657 ? -20.749 -5.080 2.042 1.00 85.88 657 LYS A C 1
ATOM 5098 O O . LYS A 1 657 ? -21.665 -5.730 2.542 1.00 85.88 657 LYS A O 1
ATOM 5103 N N . VAL A 1 658 ? -19.758 -4.546 2.744 1.00 86.94 658 VAL A N 1
ATOM 5104 C CA . VAL A 1 658 ? -19.618 -4.677 4.197 1.00 86.94 658 VAL A CA 1
ATOM 5105 C C . VAL A 1 658 ? -19.843 -3.330 4.876 1.00 86.94 658 VAL A C 1
ATOM 5107 O O . VAL A 1 658 ? -19.488 -2.282 4.344 1.00 86.94 658 VAL A O 1
ATOM 5110 N N . GLN A 1 659 ? -20.447 -3.347 6.065 1.00 86.25 659 GLN A N 1
ATOM 5111 C CA . GLN A 1 659 ? -20.654 -2.121 6.849 1.00 86.25 659 GLN A CA 1
ATOM 5112 C C . GLN A 1 659 ? -19.372 -1.621 7.513 1.00 86.25 659 GLN A C 1
ATOM 5114 O O . GLN A 1 659 ? -19.272 -0.441 7.843 1.00 86.25 659 GLN A O 1
ATOM 5119 N N . ARG A 1 660 ? -18.415 -2.525 7.735 1.00 90.12 660 ARG A N 1
ATOM 5120 C CA . ARG A 1 660 ? -17.150 -2.249 8.402 1.00 90.12 660 ARG A CA 1
ATOM 5121 C C . ARG A 1 660 ? -16.035 -3.115 7.832 1.00 90.12 660 ARG A C 1
ATOM 5123 O O . ARG A 1 660 ? -16.266 -4.280 7.515 1.00 90.12 660 ARG A O 1
ATOM 5130 N N . ALA A 1 661 ? -14.845 -2.546 7.736 1.00 92.25 661 ALA A N 1
ATOM 5131 C CA . ALA A 1 661 ? -13.618 -3.253 7.401 1.00 92.25 661 ALA A CA 1
ATOM 5132 C C . ALA A 1 661 ? -12.451 -2.690 8.207 1.00 92.25 661 ALA A C 1
ATOM 5134 O O . ALA A 1 661 ? -12.537 -1.618 8.811 1.00 92.25 661 ALA A O 1
ATOM 5135 N N . VAL A 1 662 ? -11.358 -3.432 8.212 1.00 93.38 662 VAL A N 1
ATOM 5136 C CA . VAL A 1 662 ? -10.131 -3.100 8.906 1.00 93.38 662 VAL A CA 1
ATOM 5137 C C . VAL A 1 662 ? -8.932 -3.497 8.049 1.00 93.38 662 VAL A C 1
ATOM 5139 O O . VAL A 1 662 ? -8.849 -4.600 7.511 1.00 93.38 662 VAL A O 1
ATOM 5142 N N . CYS A 1 663 ? -7.993 -2.568 7.927 1.00 92.94 663 CYS A N 1
ATOM 5143 C CA . CYS A 1 663 ? -6.684 -2.795 7.343 1.00 92.94 663 CYS A CA 1
ATOM 5144 C C . CYS A 1 663 ? -5.647 -2.657 8.455 1.00 92.94 663 CYS A C 1
ATOM 5146 O O . CYS A 1 663 ? -5.494 -1.586 9.038 1.00 92.94 663 CYS A O 1
ATOM 5148 N N . MET A 1 664 ? -4.949 -3.739 8.770 1.00 92.19 664 MET A N 1
ATOM 5149 C CA . MET A 1 664 ? -3.845 -3.724 9.716 1.00 92.19 664 MET A CA 1
ATOM 5150 C C . MET A 1 664 ? -2.526 -3.602 8.957 1.00 92.19 664 MET A C 1
ATOM 5152 O O . MET A 1 664 ? -2.262 -4.361 8.027 1.00 92.19 664 MET A O 1
ATOM 5156 N N . LEU A 1 665 ? -1.702 -2.654 9.384 1.00 91.12 665 LEU A N 1
ATOM 5157 C CA . LEU A 1 665 ? -0.320 -2.480 8.966 1.00 91.12 665 LEU A CA 1
ATOM 5158 C C . LEU A 1 665 ? 0.553 -2.817 10.163 1.00 91.12 665 LEU A C 1
ATOM 5160 O O . LEU A 1 665 ? 0.524 -2.109 11.166 1.00 91.12 665 LEU A O 1
ATOM 5164 N N . SER A 1 666 ? 1.297 -3.906 10.092 1.00 90.38 666 SER A N 1
ATOM 5165 C CA . SER A 1 666 ? 2.112 -4.369 11.208 1.00 90.38 666 SER A CA 1
ATOM 5166 C C . SER A 1 666 ? 3.548 -4.569 10.767 1.00 90.38 666 SER A C 1
ATOM 5168 O O . SER A 1 666 ? 3.808 -5.390 9.893 1.00 90.38 666 SER A O 1
ATOM 5170 N N . ASN A 1 667 ? 4.485 -3.858 11.381 1.00 90.88 667 ASN A N 1
ATOM 5171 C CA . ASN A 1 667 ? 5.899 -4.123 11.179 1.00 90.88 667 ASN A CA 1
ATOM 5172 C C . ASN A 1 667 ? 6.320 -5.269 12.106 1.00 90.88 667 ASN A C 1
ATOM 5174 O O . ASN A 1 667 ? 6.233 -5.153 13.332 1.00 90.88 667 ASN A O 1
ATOM 5178 N N . THR A 1 668 ? 6.708 -6.397 11.514 1.00 91.19 668 THR A N 1
ATOM 5179 C CA . THR A 1 668 ? 7.066 -7.631 12.218 1.00 91.19 668 THR A CA 1
ATOM 5180 C C . THR A 1 668 ? 8.353 -8.208 11.656 1.00 91.19 668 THR A C 1
ATOM 5182 O O . THR A 1 668 ? 8.573 -8.178 10.446 1.00 91.19 668 THR A O 1
ATOM 5185 N N . THR A 1 669 ? 9.184 -8.781 12.527 1.00 92.38 669 THR A N 1
ATOM 5186 C CA . THR A 1 669 ? 10.424 -9.449 12.112 1.00 92.38 669 THR A CA 1
ATOM 5187 C C . THR A 1 669 ? 10.178 -10.728 11.309 1.00 92.38 669 THR A C 1
ATOM 5189 O O . THR A 1 669 ? 11.054 -11.158 10.567 1.00 92.38 669 THR A O 1
ATOM 5192 N N . ALA A 1 670 ? 8.962 -11.291 11.346 1.00 91.06 670 ALA A N 1
ATOM 5193 C CA . ALA A 1 670 ? 8.599 -12.475 10.561 1.00 91.06 670 ALA A CA 1
ATOM 5194 C C . ALA A 1 670 ? 8.720 -12.263 9.041 1.00 91.06 670 ALA A C 1
ATOM 5196 O O . ALA A 1 670 ? 8.822 -13.222 8.278 1.00 91.06 670 ALA A O 1
ATOM 5197 N N . ILE A 1 671 ? 8.725 -11.008 8.581 1.00 91.19 671 ILE A N 1
ATOM 5198 C CA . ILE A 1 671 ? 8.904 -10.689 7.164 1.00 91.19 671 ILE A CA 1
ATOM 5199 C C . ILE A 1 671 ? 10.299 -11.078 6.641 1.00 91.19 671 ILE A C 1
ATOM 5201 O O . ILE A 1 671 ? 10.451 -11.301 5.441 1.00 91.19 671 ILE A O 1
ATOM 5205 N N . ALA A 1 672 ? 11.282 -11.271 7.531 1.00 90.81 672 ALA A N 1
ATOM 5206 C CA . ALA A 1 672 ? 12.599 -11.813 7.197 1.00 90.81 672 ALA A CA 1
ATOM 5207 C C . ALA A 1 672 ? 12.521 -13.188 6.510 1.00 90.81 672 ALA A C 1
ATOM 5209 O O . ALA A 1 672 ? 13.317 -13.474 5.621 1.00 90.81 672 ALA A O 1
ATOM 5210 N N . GLU A 1 673 ? 11.506 -14.012 6.813 1.00 89.00 673 GLU A N 1
ATOM 5211 C CA . GLU A 1 673 ? 11.291 -15.289 6.116 1.00 89.00 673 GLU A CA 1
ATOM 5212 C C . GLU A 1 673 ? 11.053 -15.095 4.606 1.00 89.00 673 GLU A C 1
ATOM 5214 O O . GLU A 1 673 ? 11.439 -15.941 3.794 1.00 89.00 673 GLU A O 1
ATOM 5219 N N . ALA A 1 674 ? 10.403 -13.994 4.208 1.00 88.81 674 ALA A N 1
ATOM 5220 C CA . ALA A 1 674 ? 10.172 -13.680 2.800 1.00 88.81 674 ALA A CA 1
ATOM 5221 C C . ALA A 1 674 ? 11.475 -13.290 2.090 1.00 88.81 674 ALA A C 1
ATOM 5223 O O . ALA A 1 674 ? 11.695 -13.712 0.949 1.00 88.81 674 ALA A O 1
ATOM 5224 N N . TRP A 1 675 ? 12.355 -12.559 2.775 1.00 90.94 675 TRP A N 1
ATOM 5225 C CA . TRP A 1 675 ? 13.686 -12.220 2.276 1.00 90.94 675 TRP A CA 1
ATOM 5226 C C . TRP A 1 675 ? 14.580 -13.456 2.164 1.00 90.94 675 TRP A C 1
ATOM 5228 O O . TRP A 1 675 ? 15.114 -13.707 1.084 1.00 90.94 675 TRP A O 1
ATOM 5238 N N . ALA A 1 676 ? 14.595 -14.323 3.180 1.00 90.62 676 ALA A N 1
ATOM 5239 C CA . ALA A 1 676 ? 15.358 -15.572 3.179 1.00 90.62 676 ALA A CA 1
ATOM 5240 C C . ALA A 1 676 ? 14.998 -16.496 2.008 1.00 90.62 676 ALA A C 1
ATOM 5242 O O . ALA A 1 676 ? 15.872 -17.061 1.344 1.00 90.62 676 ALA A O 1
ATOM 5243 N N . ARG A 1 677 ? 13.704 -16.624 1.681 1.00 88.88 677 ARG A N 1
ATOM 5244 C CA . ARG A 1 677 ? 13.267 -17.398 0.504 1.00 88.88 677 ARG A CA 1
ATOM 5245 C C . ARG A 1 677 ? 13.771 -16.802 -0.807 1.00 88.88 677 ARG A C 1
ATOM 5247 O O . ARG A 1 677 ? 14.047 -17.552 -1.746 1.00 88.88 677 ARG A O 1
ATOM 5254 N N . LEU A 1 678 ? 13.841 -15.478 -0.891 1.00 88.75 678 LEU A N 1
ATOM 5255 C CA . LEU A 1 678 ? 14.285 -14.777 -2.087 1.00 88.75 678 LEU A CA 1
ATOM 5256 C C . LEU A 1 678 ? 15.806 -14.890 -2.243 1.00 88.75 678 LEU A C 1
ATOM 5258 O O . LEU A 1 678 ? 16.273 -15.312 -3.303 1.00 88.75 678 LEU A O 1
ATOM 5262 N N . ASN A 1 679 ? 16.549 -14.650 -1.162 1.00 91.50 679 ASN A N 1
ATOM 5263 C CA . ASN A 1 679 ? 17.998 -14.821 -1.083 1.00 91.50 679 ASN A CA 1
ATOM 5264 C C . ASN A 1 679 ? 18.423 -16.254 -1.416 1.00 91.50 679 ASN A C 1
ATOM 5266 O O . ASN A 1 679 ? 19.316 -16.460 -2.234 1.00 91.50 679 ASN A O 1
ATOM 5270 N N . HIS A 1 680 ? 17.713 -17.265 -0.909 1.00 92.19 680 HIS A N 1
ATOM 5271 C CA . HIS A 1 680 ? 18.006 -18.656 -1.254 1.00 92.19 680 HIS A CA 1
ATOM 5272 C C . HIS A 1 680 ? 17.877 -18.936 -2.763 1.00 92.19 680 HIS A C 1
ATOM 5274 O O . HIS A 1 680 ? 18.725 -19.606 -3.356 1.00 92.19 680 HIS A O 1
ATOM 5280 N N . LYS A 1 681 ? 16.829 -18.411 -3.417 1.00 90.94 681 LYS A N 1
ATOM 5281 C CA . LYS A 1 681 ? 16.652 -18.554 -4.874 1.00 90.94 681 LYS A CA 1
ATOM 5282 C C . LYS A 1 681 ? 17.736 -17.809 -5.651 1.00 90.94 681 LYS A C 1
ATOM 5284 O O . LYS A 1 681 ? 18.222 -18.333 -6.653 1.00 90.94 681 LYS A O 1
ATOM 5289 N N . PHE A 1 682 ? 18.103 -16.613 -5.193 1.00 93.06 682 PHE A N 1
ATOM 5290 C CA . PHE A 1 682 ? 19.201 -15.836 -5.755 1.00 93.06 682 PHE A CA 1
ATOM 5291 C C . PHE A 1 682 ? 20.509 -16.636 -5.708 1.00 93.06 682 PHE A C 1
ATOM 5293 O O . PHE A 1 682 ? 21.141 -16.834 -6.746 1.00 93.06 682 PHE A O 1
ATOM 5300 N N . ASP A 1 683 ? 20.857 -17.184 -4.542 1.00 94.31 683 ASP A N 1
ATOM 5301 C CA . ASP A 1 683 ? 22.103 -17.921 -4.316 1.00 94.31 683 ASP A CA 1
ATOM 5302 C C . ASP A 1 683 ? 22.211 -19.157 -5.220 1.00 94.31 683 ASP A C 1
ATOM 5304 O O . ASP A 1 683 ? 23.257 -19.403 -5.826 1.00 94.31 683 ASP A O 1
ATOM 5308 N N . LEU A 1 684 ? 21.115 -19.905 -5.391 1.00 93.81 684 LEU A N 1
ATOM 5309 C CA . LEU A 1 684 ? 21.073 -21.073 -6.279 1.00 93.81 684 LEU A CA 1
ATOM 5310 C C . LEU A 1 684 ? 21.385 -20.720 -7.741 1.00 93.81 684 LEU A C 1
ATOM 5312 O O . LEU A 1 684 ? 22.101 -21.466 -8.418 1.00 93.81 684 LEU A O 1
ATOM 5316 N N . MET A 1 685 ? 20.856 -19.600 -8.238 1.00 93.25 685 MET A N 1
ATOM 5317 C CA . MET A 1 685 ? 21.088 -19.156 -9.615 1.00 93.25 685 MET A CA 1
ATOM 5318 C C . MET A 1 685 ? 22.473 -18.521 -9.779 1.00 93.25 685 MET A C 1
ATOM 5320 O O . MET A 1 685 ? 23.199 -18.843 -10.730 1.00 93.25 685 MET A O 1
ATOM 5324 N N . TYR A 1 686 ? 22.869 -17.672 -8.828 1.00 93.75 686 TYR A N 1
ATOM 5325 C CA . TYR A 1 686 ? 24.108 -16.902 -8.890 1.00 93.75 686 TYR A CA 1
ATOM 5326 C C . TYR A 1 686 ? 25.349 -17.777 -8.697 1.00 93.75 686 TYR A C 1
ATOM 5328 O O . TYR A 1 686 ? 26.370 -17.542 -9.352 1.00 93.75 686 TYR A O 1
ATOM 5336 N N . ALA A 1 687 ? 25.249 -18.859 -7.914 1.00 94.00 687 ALA A N 1
ATOM 5337 C CA . ALA A 1 687 ? 26.306 -19.864 -7.772 1.00 94.00 687 ALA A CA 1
ATOM 5338 C C . ALA A 1 687 ? 26.676 -20.544 -9.103 1.00 94.00 687 ALA A C 1
ATOM 5340 O O . ALA A 1 687 ? 27.786 -21.054 -9.261 1.00 94.00 687 ALA A O 1
ATOM 5341 N N . LYS A 1 688 ? 25.755 -20.569 -10.076 1.00 94.44 688 LYS A N 1
ATOM 5342 C CA . LYS A 1 688 ? 26.001 -21.070 -11.438 1.00 94.44 688 LYS A CA 1
ATOM 5343 C C . LYS A 1 688 ? 26.200 -19.961 -12.464 1.00 94.44 688 LYS A C 1
ATOM 5345 O O . LYS A 1 688 ? 26.356 -20.277 -13.642 1.00 94.44 688 LYS A O 1
ATOM 5350 N N . ARG A 1 689 ? 26.171 -18.691 -12.043 1.00 92.44 689 ARG A N 1
ATOM 5351 C CA . ARG A 1 689 ? 26.151 -17.519 -12.933 1.00 92.44 689 ARG A CA 1
ATOM 5352 C C . ARG A 1 689 ? 25.077 -17.635 -14.023 1.00 92.44 689 ARG A C 1
ATOM 5354 O O . ARG A 1 689 ? 25.242 -17.149 -15.142 1.00 92.44 689 ARG A O 1
ATOM 5361 N N . ALA A 1 690 ? 23.962 -18.300 -13.706 1.00 93.25 690 ALA A N 1
ATOM 5362 C CA . ALA A 1 690 ? 22.860 -18.459 -14.643 1.00 93.25 690 ALA A CA 1
ATOM 5363 C C . ALA A 1 690 ? 22.260 -17.079 -14.938 1.00 93.25 690 ALA A C 1
ATOM 5365 O O . ALA A 1 690 ? 22.079 -16.295 -14.015 1.00 93.25 690 ALA A O 1
ATOM 5366 N N . PHE A 1 691 ? 21.982 -16.783 -16.210 1.00 93.50 691 PHE A N 1
ATOM 5367 C CA . PHE A 1 691 ? 21.383 -15.529 -16.702 1.00 93.50 691 PHE A CA 1
ATOM 5368 C C . PHE A 1 691 ? 22.159 -14.216 -16.458 1.00 93.50 691 PHE A C 1
ATOM 5370 O O . PHE A 1 691 ? 21.771 -13.202 -17.026 1.00 93.50 691 PHE A O 1
ATOM 5377 N N . VAL A 1 692 ? 23.287 -14.222 -15.737 1.00 93.75 692 VAL A N 1
ATOM 5378 C CA . VAL A 1 692 ? 24.079 -13.011 -15.410 1.00 93.75 692 VAL A CA 1
ATOM 5379 C C . VAL A 1 692 ? 24.536 -12.241 -16.658 1.00 93.75 692 VAL A C 1
ATOM 5381 O O . VAL A 1 692 ? 24.517 -11.014 -16.678 1.00 93.75 692 VAL A O 1
ATOM 5384 N N . HIS A 1 693 ? 24.875 -12.945 -17.742 1.00 92.81 693 HIS A N 1
ATOM 5385 C CA . HIS A 1 693 ? 25.321 -12.325 -18.997 1.00 92.81 693 HIS A CA 1
ATOM 5386 C C . HIS A 1 693 ? 24.294 -11.366 -19.624 1.00 92.81 693 HIS A C 1
ATOM 5388 O O . HIS A 1 693 ? 24.700 -10.435 -20.315 1.00 92.81 693 HIS A O 1
ATOM 5394 N N . TRP A 1 694 ? 22.991 -11.558 -19.380 1.00 93.75 694 TRP A N 1
ATOM 5395 C CA . TRP A 1 694 ? 21.952 -10.637 -19.857 1.00 93.75 694 TRP A CA 1
ATOM 5396 C C . TRP A 1 694 ? 22.006 -9.283 -19.151 1.00 93.75 694 TRP A C 1
ATOM 5398 O O . TRP A 1 694 ? 21.697 -8.267 -19.761 1.00 93.75 694 TRP A O 1
ATOM 5408 N N . TYR A 1 695 ? 22.410 -9.259 -17.884 1.00 94.56 695 TYR A N 1
ATOM 5409 C CA . TYR A 1 695 ? 22.517 -8.033 -17.097 1.00 94.56 695 TYR A CA 1
ATOM 5410 C C . TYR A 1 695 ? 23.814 -7.298 -17.436 1.00 94.56 695 TYR A C 1
ATOM 5412 O O . TYR A 1 695 ? 23.793 -6.114 -17.762 1.00 94.56 695 TYR A O 1
ATOM 5420 N N . VAL A 1 696 ? 24.933 -8.031 -17.484 1.00 94.19 696 VAL A N 1
ATOM 5421 C CA . VAL A 1 696 ? 26.245 -7.465 -17.842 1.00 94.19 696 VAL A CA 1
ATOM 5422 C C . VAL A 1 696 ? 26.265 -6.926 -19.276 1.00 94.19 696 VAL A C 1
ATOM 5424 O O . VAL A 1 696 ? 26.865 -5.889 -19.551 1.00 94.19 696 VAL A O 1
ATOM 5427 N N . GLY A 1 697 ? 25.562 -7.589 -20.200 1.00 92.38 697 GLY A N 1
ATOM 5428 C CA . GLY A 1 697 ? 25.417 -7.127 -21.583 1.00 92.38 697 GLY A CA 1
ATOM 5429 C C . GLY A 1 697 ? 24.655 -5.805 -21.735 1.00 92.38 697 GLY A C 1
ATOM 5430 O O . GLY A 1 697 ? 24.777 -5.157 -22.769 1.00 92.38 697 GLY A O 1
ATOM 5431 N N . GLU A 1 698 ? 23.915 -5.391 -20.707 1.00 92.62 698 GLU A N 1
ATOM 5432 C CA . GLU A 1 698 ? 23.083 -4.181 -20.681 1.00 92.62 698 GLU A CA 1
ATOM 5433 C C . GLU A 1 698 ? 23.712 -3.081 -19.804 1.00 92.62 698 GLU A C 1
ATOM 5435 O O . GLU A 1 698 ? 23.037 -2.166 -19.343 1.00 92.62 698 GLU A O 1
ATOM 5440 N N . GLY A 1 699 ? 25.031 -3.146 -19.584 1.00 89.12 699 GLY A N 1
ATOM 5441 C CA . GLY A 1 699 ? 25.804 -2.069 -18.957 1.00 89.12 699 GLY A CA 1
ATOM 5442 C C . GLY A 1 699 ? 25.859 -2.093 -17.429 1.00 89.12 699 GLY A C 1
ATOM 5443 O O . GLY A 1 699 ? 26.350 -1.129 -16.847 1.00 89.12 699 GLY A O 1
ATOM 5444 N N . MET A 1 700 ? 25.390 -3.171 -16.800 1.00 94.31 700 MET A N 1
ATOM 5445 C CA . MET A 1 700 ? 25.512 -3.414 -15.361 1.00 94.31 700 MET A CA 1
ATOM 5446 C C . MET A 1 700 ? 26.840 -4.117 -15.039 1.00 94.31 700 MET A C 1
ATOM 5448 O O . MET A 1 700 ? 27.264 -5.014 -15.773 1.00 94.31 700 MET A O 1
ATOM 5452 N N . GLU A 1 701 ? 27.504 -3.755 -13.944 1.00 93.69 701 GLU A N 1
ATOM 5453 C CA . GLU A 1 701 ? 28.716 -4.461 -13.518 1.00 93.69 701 GLU A CA 1
ATOM 5454 C C . GLU A 1 701 ? 28.367 -5.761 -12.780 1.00 93.69 701 GLU A C 1
ATOM 5456 O O . GLU A 1 701 ? 27.429 -5.820 -11.992 1.00 93.69 701 GLU A O 1
ATOM 5461 N N . GLU A 1 702 ? 29.144 -6.832 -12.987 1.00 91.12 702 GLU A N 1
ATOM 5462 C CA . GLU A 1 702 ? 28.891 -8.106 -12.289 1.00 91.12 702 GLU A CA 1
ATOM 5463 C C . GLU A 1 702 ? 29.054 -7.974 -10.761 1.00 91.12 702 GLU A C 1
ATOM 5465 O O . GLU A 1 702 ? 28.410 -8.701 -10.005 1.00 91.12 702 GLU A O 1
ATOM 5470 N N . GLY A 1 703 ? 29.892 -7.038 -10.297 1.00 91.81 703 GLY A N 1
ATOM 5471 C CA . GLY A 1 703 ? 30.135 -6.793 -8.872 1.00 91.81 703 GLY A CA 1
ATOM 5472 C C . GLY A 1 703 ? 28.878 -6.394 -8.094 1.00 91.81 703 GLY A C 1
ATOM 5473 O O . GLY A 1 703 ? 28.713 -6.832 -6.957 1.00 91.81 703 GLY A O 1
ATOM 5474 N N . GLU A 1 704 ? 27.957 -5.679 -8.737 1.00 93.94 704 GLU A N 1
ATOM 5475 C CA . GLU A 1 704 ? 26.730 -5.150 -8.130 1.00 93.94 704 GLU A CA 1
ATOM 5476 C C . GLU A 1 704 ? 25.775 -6.266 -7.669 1.00 93.94 704 GLU A C 1
ATOM 5478 O O . GLU A 1 704 ? 25.086 -6.127 -6.663 1.00 93.94 704 GLU A O 1
ATOM 5483 N N . PHE A 1 705 ? 25.803 -7.445 -8.308 1.00 93.81 705 PHE A N 1
ATOM 5484 C CA . PHE A 1 705 ? 25.082 -8.620 -7.799 1.00 93.81 705 PHE A CA 1
ATOM 5485 C C . PHE A 1 705 ? 25.572 -9.064 -6.420 1.00 93.81 705 PHE A C 1
ATOM 5487 O O . PHE A 1 705 ? 24.785 -9.547 -5.607 1.00 93.81 705 PHE A O 1
ATOM 5494 N N . SER A 1 706 ? 26.880 -8.970 -6.188 1.00 92.88 706 SER A N 1
ATOM 5495 C CA . SER A 1 706 ? 27.485 -9.405 -4.929 1.00 92.88 706 SER A CA 1
ATOM 5496 C C . SER A 1 706 ? 27.228 -8.365 -3.841 1.00 92.88 706 SER A C 1
ATOM 5498 O O . SER A 1 706 ? 26.824 -8.740 -2.748 1.00 92.88 706 SER A O 1
ATOM 5500 N N . GLU A 1 707 ? 27.352 -7.080 -4.178 1.00 94.56 707 GLU A N 1
ATOM 5501 C CA . GLU A 1 707 ? 27.030 -5.959 -3.287 1.00 94.56 707 GLU A CA 1
ATOM 5502 C C . GLU A 1 707 ? 25.566 -5.992 -2.834 1.00 94.56 707 GLU A C 1
ATOM 5504 O O . GLU A 1 707 ? 25.289 -6.023 -1.636 1.00 94.56 707 GLU A O 1
ATOM 5509 N N . ALA A 1 708 ? 24.627 -6.125 -3.777 1.00 94.50 708 ALA A N 1
ATOM 5510 C CA . ALA A 1 708 ? 23.209 -6.218 -3.452 1.00 94.50 708 ALA A CA 1
ATOM 5511 C C . ALA A 1 708 ? 22.898 -7.438 -2.571 1.00 94.50 708 ALA A C 1
ATOM 5513 O O . ALA A 1 708 ? 22.073 -7.372 -1.662 1.00 94.50 708 ALA A O 1
ATOM 5514 N N . ARG A 1 709 ? 23.576 -8.570 -2.797 1.00 93.94 709 ARG A N 1
ATOM 5515 C CA . ARG A 1 709 ? 23.395 -9.773 -1.975 1.00 93.94 709 ARG A CA 1
ATOM 5516 C C . ARG A 1 709 ? 23.960 -9.616 -0.561 1.00 93.94 709 ARG A C 1
ATOM 5518 O O . ARG A 1 709 ? 23.371 -10.166 0.374 1.00 93.94 709 ARG A O 1
ATOM 5525 N N . GLU A 1 710 ? 25.084 -8.922 -0.412 1.00 93.81 710 GLU A N 1
ATOM 5526 C CA . GLU A 1 710 ? 25.696 -8.608 0.883 1.00 93.81 710 GLU A CA 1
ATOM 5527 C C . GLU A 1 710 ? 24.821 -7.643 1.689 1.00 93.81 710 GLU A C 1
ATOM 5529 O O . GLU A 1 710 ? 24.570 -7.896 2.867 1.00 93.81 710 GLU A O 1
ATOM 5534 N N . ASP A 1 711 ? 24.266 -6.611 1.053 1.00 93.94 711 ASP A N 1
ATOM 5535 C CA . ASP A 1 711 ? 23.347 -5.673 1.705 1.00 93.94 711 ASP A CA 1
ATOM 5536 C C . ASP A 1 711 ? 22.045 -6.360 2.152 1.00 93.94 711 ASP A C 1
ATOM 5538 O O . ASP A 1 711 ? 21.574 -6.161 3.273 1.00 93.94 711 ASP A O 1
ATOM 5542 N N . MET A 1 712 ? 21.514 -7.279 1.338 1.00 92.56 712 MET A N 1
ATOM 5543 C CA . MET A 1 712 ? 20.365 -8.100 1.732 1.00 92.56 712 MET A CA 1
ATOM 5544 C C . MET A 1 712 ? 20.693 -9.093 2.856 1.00 92.56 712 MET A C 1
ATOM 5546 O O . MET A 1 712 ? 19.813 -9.410 3.654 1.00 92.56 712 MET A O 1
ATOM 5550 N N . ALA A 1 713 ? 21.940 -9.569 2.959 1.00 90.94 713 ALA A N 1
ATOM 5551 C CA . ALA A 1 713 ? 22.387 -10.365 4.106 1.00 90.94 713 ALA A CA 1
ATOM 5552 C C . ALA A 1 713 ? 22.461 -9.513 5.382 1.00 90.94 713 ALA A C 1
ATOM 5554 O O . ALA A 1 713 ? 22.081 -9.971 6.458 1.00 90.94 713 ALA A O 1
ATOM 5555 N N . ALA A 1 714 ? 22.930 -8.267 5.262 1.00 93.19 714 ALA A N 1
ATOM 5556 C CA . ALA A 1 714 ? 22.933 -7.319 6.368 1.00 93.19 714 ALA A CA 1
ATOM 5557 C C . ALA A 1 714 ? 21.502 -7.001 6.825 1.00 93.19 714 ALA A C 1
ATOM 5559 O O . ALA A 1 714 ? 21.243 -7.005 8.021 1.00 93.19 714 ALA A O 1
ATOM 5560 N N . LEU A 1 715 ? 20.556 -6.830 5.893 1.00 92.00 715 LEU A N 1
ATOM 5561 C CA . LEU A 1 715 ? 19.143 -6.628 6.224 1.00 92.00 715 LEU A CA 1
ATOM 5562 C C . LEU A 1 715 ? 18.537 -7.825 6.981 1.00 92.00 715 LEU A C 1
ATOM 5564 O O . LEU A 1 715 ? 17.789 -7.627 7.934 1.00 92.00 715 LEU A O 1
ATOM 5568 N N . GLU A 1 716 ? 18.851 -9.066 6.594 1.00 90.06 716 GLU A N 1
ATOM 5569 C CA . GLU A 1 716 ? 18.427 -10.254 7.357 1.00 90.06 716 GLU A CA 1
ATOM 5570 C C . GLU A 1 716 ? 18.972 -10.231 8.786 1.00 90.06 716 GLU A C 1
ATOM 5572 O O . GLU A 1 716 ? 18.222 -10.465 9.735 1.00 90.06 716 GLU A O 1
ATOM 5577 N N . LYS A 1 717 ? 20.249 -9.873 8.944 1.00 91.44 717 LYS A N 1
ATOM 5578 C CA . LYS A 1 717 ? 20.882 -9.737 10.255 1.00 91.44 717 LYS A CA 1
ATOM 5579 C C . LYS A 1 717 ? 20.243 -8.625 11.092 1.00 91.44 717 LYS A C 1
ATOM 5581 O O . LYS A 1 717 ? 20.013 -8.835 12.277 1.00 91.44 717 LYS A O 1
ATOM 5586 N N . ASP A 1 718 ? 19.883 -7.494 10.483 1.00 91.94 718 ASP A N 1
ATOM 5587 C CA . ASP A 1 718 ? 19.164 -6.404 11.158 1.00 91.94 718 ASP A CA 1
ATOM 5588 C C . ASP A 1 718 ? 17.834 -6.913 11.756 1.00 91.94 718 ASP A C 1
ATOM 5590 O O . ASP A 1 718 ? 17.471 -6.573 12.884 1.00 91.94 718 ASP A O 1
ATOM 5594 N N . TYR A 1 719 ? 17.105 -7.773 11.030 1.00 91.00 719 TYR A N 1
ATOM 5595 C CA . TYR A 1 719 ? 15.875 -8.394 11.533 1.00 91.00 719 TYR A CA 1
ATOM 5596 C C . TYR A 1 719 ? 16.119 -9.407 12.660 1.00 91.00 719 TYR A C 1
ATOM 5598 O O . TYR A 1 719 ? 15.300 -9.484 13.582 1.00 91.00 719 TYR A O 1
ATOM 5606 N N . GLU A 1 720 ? 17.206 -10.178 12.594 1.00 88.94 720 GLU A N 1
ATOM 5607 C CA . GLU A 1 720 ? 17.605 -11.110 13.656 1.00 88.94 720 GLU A CA 1
ATOM 5608 C C . GLU A 1 720 ? 17.985 -10.362 14.940 1.00 88.94 720 GLU A C 1
ATOM 5610 O O . GLU A 1 720 ? 17.496 -10.711 16.014 1.00 88.94 720 GLU A O 1
ATOM 5615 N N . GLU A 1 721 ? 18.770 -9.286 14.831 1.00 89.31 721 GLU A N 1
ATOM 5616 C CA . GLU A 1 721 ? 19.183 -8.452 15.966 1.00 89.31 721 GLU A CA 1
ATOM 5617 C C . GLU A 1 721 ? 17.987 -7.780 16.651 1.00 89.31 721 GLU A C 1
ATOM 5619 O O . GLU A 1 721 ? 17.901 -7.766 17.875 1.00 89.31 721 GLU A O 1
ATOM 5624 N N . VAL A 1 722 ? 17.011 -7.283 15.883 1.00 87.69 722 VAL A N 1
ATOM 5625 C CA . VAL A 1 722 ? 15.772 -6.716 16.449 1.00 87.69 722 VAL A CA 1
ATOM 5626 C C . VAL A 1 722 ? 14.858 -7.792 17.048 1.00 87.69 722 VAL A C 1
ATOM 5628 O O . VAL A 1 722 ? 14.038 -7.501 17.924 1.00 87.69 722 VAL A O 1
ATOM 5631 N N . GLY A 1 723 ? 14.969 -9.033 16.572 1.00 82.12 723 GLY A N 1
ATOM 5632 C CA . GLY A 1 723 ? 14.256 -10.187 17.113 1.00 82.12 723 GLY A CA 1
ATOM 5633 C C . GLY A 1 723 ? 14.849 -10.729 18.416 1.00 82.12 723 GLY A C 1
ATOM 5634 O O . GLY A 1 723 ? 14.110 -11.354 19.186 1.00 82.12 723 GLY A O 1
ATOM 5635 N N . ALA A 1 724 ? 16.135 -10.486 18.679 1.00 81.62 724 ALA A N 1
ATOM 5636 C CA . ALA A 1 724 ? 16.808 -10.896 19.905 1.00 81.62 724 ALA A CA 1
ATOM 5637 C C . ALA A 1 724 ? 16.250 -10.133 21.120 1.00 81.62 724 ALA A C 1
ATOM 5639 O O . ALA A 1 724 ? 15.967 -8.937 21.053 1.00 81.62 724 ALA A O 1
ATOM 5640 N N . ASP A 1 725 ? 16.033 -10.839 22.232 1.00 70.31 725 ASP A N 1
ATOM 5641 C CA . ASP A 1 725 ? 15.624 -10.198 23.484 1.00 70.31 725 ASP A CA 1
ATOM 5642 C C . ASP A 1 725 ? 16.803 -9.452 24.107 1.00 70.31 725 ASP A C 1
ATOM 5644 O O . ASP A 1 725 ? 17.945 -9.904 24.055 1.00 70.31 725 ASP A O 1
ATOM 5648 N N . SER A 1 726 ? 16.511 -8.338 24.778 1.00 60.38 726 SER A N 1
ATOM 5649 C CA . SER A 1 726 ? 17.502 -7.491 25.466 1.00 60.38 726 SER A CA 1
ATOM 5650 C C . SER A 1 726 ? 18.287 -8.209 26.583 1.00 60.38 726 SER A C 1
ATOM 5652 O O . SER A 1 726 ? 19.156 -7.610 27.210 1.00 60.38 726 SER A O 1
ATOM 5654 N N . VAL A 1 727 ? 17.942 -9.463 26.884 1.00 48.50 727 VAL A N 1
ATOM 5655 C CA . VAL A 1 727 ? 18.326 -10.188 28.103 1.00 48.50 727 VAL A CA 1
ATOM 5656 C C . VAL A 1 727 ? 19.644 -10.961 27.950 1.00 48.50 727 VAL A C 1
ATOM 5658 O O . VAL A 1 727 ? 20.256 -11.301 28.953 1.00 48.50 727 VAL A O 1
ATOM 5661 N N . GLU A 1 728 ? 20.157 -11.178 26.735 1.00 44.00 728 GLU A N 1
ATOM 5662 C CA . GLU A 1 728 ? 21.425 -11.915 26.548 1.00 44.00 728 GLU A CA 1
ATOM 5663 C C . GLU A 1 728 ? 22.695 -11.069 26.804 1.00 44.00 728 GLU A C 1
ATOM 5665 O O . GLU A 1 728 ? 23.805 -11.576 26.679 1.00 44.00 728 GLU A O 1
ATOM 5670 N N . GLY A 1 729 ? 22.564 -9.791 27.188 1.00 39.59 729 GLY A N 1
ATOM 5671 C CA . GLY A 1 729 ? 23.696 -8.862 27.342 1.00 39.59 729 GLY A CA 1
ATOM 5672 C C . GLY A 1 729 ? 24.188 -8.579 28.768 1.00 39.59 729 GLY A C 1
ATOM 5673 O O . GLY A 1 729 ? 25.187 -7.880 28.905 1.00 39.59 729 GLY A O 1
ATOM 5674 N N . GLU A 1 730 ? 23.522 -9.069 29.822 1.00 37.41 730 GLU A N 1
ATOM 5675 C CA . GLU A 1 730 ? 23.887 -8.746 31.222 1.00 37.41 730 GLU A CA 1
ATOM 5676 C C . GLU A 1 730 ? 24.358 -9.951 32.066 1.00 37.41 730 GLU A C 1
ATOM 5678 O O . GLU A 1 730 ? 24.782 -9.752 33.200 1.00 37.41 730 GLU A O 1
ATOM 5683 N N . GLU A 1 731 ? 24.362 -11.186 31.541 1.00 36.62 731 GLU A N 1
ATOM 5684 C CA . GLU A 1 731 ? 24.784 -12.378 32.313 1.00 36.62 731 GLU A CA 1
ATOM 5685 C C . GLU A 1 731 ? 26.226 -12.871 32.039 1.00 36.62 731 GLU A C 1
ATOM 5687 O O . GLU A 1 731 ? 26.685 -13.775 32.734 1.00 36.62 731 GLU A O 1
ATOM 5692 N N . GLU A 1 732 ? 26.990 -12.275 31.109 1.00 36.47 732 GLU A N 1
ATOM 5693 C CA . GLU A 1 732 ? 28.367 -12.729 30.789 1.00 36.47 732 GLU A CA 1
ATOM 5694 C C . GLU A 1 732 ? 29.521 -11.844 31.323 1.00 36.47 732 GLU A C 1
ATOM 5696 O O . GLU A 1 732 ? 30.684 -12.190 31.125 1.00 36.47 732 GLU A O 1
ATOM 5701 N N . GLU A 1 733 ? 29.265 -10.752 32.061 1.00 38.69 733 GLU A N 1
ATOM 5702 C CA . GLU A 1 733 ? 30.334 -9.900 32.645 1.00 38.69 733 GLU A CA 1
ATOM 5703 C C . GLU A 1 733 ? 30.587 -10.096 34.163 1.00 38.69 733 GLU A C 1
ATOM 5705 O O . GLU A 1 733 ? 31.350 -9.337 34.762 1.00 38.69 733 GLU A O 1
ATOM 5710 N N . GLU A 1 734 ? 30.038 -11.142 34.799 1.00 40.44 734 GLU A N 1
ATOM 5711 C CA . GLU A 1 734 ? 30.349 -11.514 36.200 1.00 40.44 734 GLU A CA 1
ATOM 5712 C C . GLU A 1 734 ? 31.064 -12.874 36.356 1.00 40.44 734 GLU A C 1
ATOM 5714 O O . GLU A 1 734 ? 30.869 -13.595 37.330 1.00 40.44 734 GLU A O 1
ATOM 5719 N N . GLU A 1 735 ? 31.976 -13.221 35.452 1.00 37.88 735 GLU A N 1
ATOM 5720 C CA . GLU A 1 735 ? 33.075 -14.143 35.771 1.00 37.88 735 GLU A CA 1
ATOM 5721 C C . GLU A 1 735 ? 34.328 -13.699 35.009 1.00 37.88 735 GLU A C 1
ATOM 5723 O O . GLU A 1 735 ? 34.473 -14.056 33.850 1.00 37.88 735 GLU A O 1
ATOM 5728 N N . TYR A 1 736 ? 35.199 -12.889 35.635 1.00 36.56 736 TYR A N 1
ATOM 5729 C CA . TYR A 1 736 ? 36.675 -13.011 35.632 1.00 36.56 736 TYR A CA 1
ATOM 5730 C C . TYR A 1 736 ? 37.360 -11.979 36.538 1.00 36.56 736 TYR A C 1
ATOM 5732 O O . TYR A 1 736 ? 37.075 -10.766 36.420 1.00 36.56 736 TYR A O 1
#

Secondary structure (DSSP, 8-state):
-------------------------------------------S-----EETTEEP----B----SS---------------------EEEEEEEETTTTEEEEEEEETT-------EE------S-S--------S-EEEPP---TTEEE--TT--SEEETT-EEEEEEPTTEEEPTT----EEEEETTEEPP----EEEEEEPPP--SSEEE-S-TT--EEETT-EEEEEEPTTEEETT--S-EEEEEETTEES-----EEEHHHHHHHHHTTTTS------------EEEEEEHHHHHHHHHHHHHHHHHHHT--TTSB-TT---TT----GGGGTEEE-TTSBEEE-EEEEESSSHHHHHHHHSTTTTTS-GGGEEE-SS--TT-HHIIIIIHHHHHHHHHHHHHHHHHHT-SS--EEEEEEESSSHIIIIIHHHHHHHHHHHSTTSEEEEEEEE--TTT---TTHHHHHHHHHHHHTTT-SEEEEEEHHHHHHHHHHHS--SS--HHHHHHHHHHHHHHHHHHHHS--SBPPPHHHHHHHH-SSTT---PEEEEE---BTTTTTT----HHHHHHHTTSGGGBSS---GGGS-EEEEEEEEEES--HHHHHHHHHHHHT-TT--B-TT-TT-EEEEEE-SPPP--TT-SB---SEEEEEEEEEGGGHHHHHHHHHHHHHHHTTTTTHHHHHTTT--HHHHHHHHHHHHHHHHHHHHHHS-GGGGSSSSS--

Nearest PDB structures (foldseek):
  4f61-assembly1_C  TM=9.942E-01  e=5.799E-76  Ovis aries
  6tiu-assembly1_C  TM=9.938E-01  e=1.367E-75  Drosophila melanogaster
  8bdg-assembly1_A  TM=9.855E-01  e=4.951E-75  Bos taurus
  6tiy-assembly1_A  TM=9.838E-01  e=1.300E-74  Drosophila melanogaster
  8yal-assembly1_B  TM=9.822E-01  e=1.539E-71  Caenorhabditis elegans